Protein AF-A0A7V7T3U3-F1 (afdb_monomer)

Foldseek 3Di:
DDDDDDDDDPPDPPPDPPPQDAAAADFAKKAFPPAPPDFWTKGWDDDPQKIKIKIWHADQQFHTFIWIFMDGQDSQRKDKTFTWGWFPWAFQPDPFTGFTDIDDGPKMWIWGDPHRFWTWIDINNFDTTIMGHDDQLQAPPFLQVVAAPVRDRDFDFPPAAWKWKDDPVVRATFIKGKDWDDDVDRAAAHLPDFWDWDFDDDPFKGKTKTFRDGPDDPVGTIMMMITGNPRPPDPVVVVQVVQWTQNQRAAALFKGKTFGDDPPDPPPDPPGRIMIMTGPQGDPPVPDPRPLEDDADFDWKGFLSDPPHAKIKGWDDHRQKIKIKIWHADPNRHIFIKIWMHGWDQDPVRWTKTKIWIWTWTDWHGSSDPDTDDTDTDDIWIKMWTDPDRFWIFIDTDPDGTTIMGHDDPPPDDPPVPPPPPPD

pLDDT: mean 72.38, std 19.03, range [29.73, 98.19]

Mean predicted aligned error: 12.96 Å

Sequence (424 aa):
MKTLILIISTLGVVIMPTLEAGIIPSDGLWQTHDDPAIGSGINIRTQGDVTMITVFTYREDGSPVWYFATGEIDANGVFAAPLGETKNGGFIFNRLPQSAEVIDPKKTITLSFNATETGTLSINNSEPKPIHTYRFGVEGIETEQLMTANGDFYKFPDITGQWAIGSASDNISLSLDLHIRTGSVVDPPDPNHTLYFNDAFDQNTLSYSFICPTKNASPMPFCKFKARSFDLATDELAAQLSRLYVFIDDIGTNTMTLHLQPEGDDSYSREHPVYQAFRLDAEYQENAEIDRRTFPVEGHWRTRDDPAIGSGVNFHSQGDIVMMTVFTYDENGLPIWYMATGALALDETGRSATDMTMFSTKGGSPIDSLTPVSAEIDQVENIQLKLMWNQVVGLKLNDETYKDLFNYNLGYPNLQTSERQQNS

Nearest PDB structures (foldseek):
  3uu2-assembly1_C  TM=2.223E-01  e=1.946E+00  Salmonella enterica subsp. enterica serovar Typhimurium
  9izl-assembly2_B  TM=2.731E-01  e=4.770E+00  Homo sapiens
  3upg-assembly1_A  TM=1.767E-01  e=4.550E+00  Salmonella enterica subsp. enterica serovar Typhimurium

Radius of gyration: 25.19 Å; Cα contacts (8 Å, |Δi|>4): 979; chains: 1; bounding box: 61×79×97 Å

Structure (mmCIF, N/CA/C/O backbone):
data_AF-A0A7V7T3U3-F1
#
_entry.id   AF-A0A7V7T3U3-F1
#
loop_
_atom_site.group_PDB
_atom_site.id
_atom_site.type_symbol
_atom_site.label_atom_id
_atom_site.label_alt_id
_atom_site.label_comp_id
_atom_site.label_asym_id
_atom_site.label_entity_id
_atom_site.label_seq_id
_atom_site.pdbx_PDB_ins_code
_atom_site.Cartn_x
_atom_site.Cartn_y
_atom_site.Cartn_z
_atom_site.occupancy
_atom_site.B_iso_or_equiv
_atom_site.auth_seq_id
_atom_site.auth_comp_id
_atom_site.auth_asym_id
_atom_site.auth_atom_id
_atom_site.pdbx_PDB_model_num
ATOM 1 N N . MET A 1 1 ? 0.989 -55.714 -64.785 1.00 37.66 1 MET A N 1
ATOM 2 C CA . MET A 1 1 ? 0.369 -55.148 -63.568 1.00 37.66 1 MET A CA 1
ATOM 3 C C . MET A 1 1 ? 1.435 -54.397 -62.788 1.00 37.66 1 MET A C 1
ATOM 5 O O . MET A 1 1 ? 2.322 -55.036 -62.243 1.00 37.66 1 MET A O 1
ATOM 9 N N . LYS A 1 2 ? 1.407 -53.060 -62.801 1.00 31.91 2 LYS A N 1
ATOM 10 C CA . LYS A 1 2 ? 2.182 -52.211 -61.884 1.00 31.91 2 LYS A CA 1
ATOM 11 C C . LYS A 1 2 ? 1.163 -51.513 -60.990 1.00 31.91 2 LYS A C 1
ATOM 13 O O . LYS A 1 2 ? 0.359 -50.735 -61.493 1.00 31.91 2 LYS A O 1
ATOM 18 N N . THR A 1 3 ? 1.148 -51.868 -59.712 1.00 40.41 3 THR A N 1
ATOM 19 C CA . THR A 1 3 ? 0.256 -51.280 -58.710 1.00 40.41 3 THR A CA 1
ATOM 20 C C . THR A 1 3 ? 0.864 -49.962 -58.249 1.00 40.41 3 THR A C 1
ATOM 22 O O . THR A 1 3 ? 1.969 -49.945 -57.713 1.00 40.41 3 THR A O 1
ATOM 25 N N . LEU A 1 4 ? 0.161 -48.862 -58.512 1.00 29.73 4 LEU A N 1
ATOM 26 C CA . LEU A 1 4 ? 0.512 -47.525 -58.051 1.00 29.73 4 LEU A CA 1
ATOM 27 C C . LEU A 1 4 ? -0.095 -47.342 -56.652 1.00 29.73 4 LEU A C 1
ATOM 29 O O . LEU A 1 4 ? -1.315 -47.376 -56.507 1.00 29.73 4 LEU A O 1
ATOM 33 N N . ILE A 1 5 ? 0.746 -47.202 -55.626 1.00 40.28 5 ILE A N 1
ATOM 34 C CA . ILE A 1 5 ? 0.316 -46.871 -54.262 1.00 40.28 5 ILE A CA 1
ATOM 35 C C . ILE A 1 5 ? 0.316 -45.346 -54.150 1.00 40.28 5 ILE A C 1
ATOM 37 O O . ILE A 1 5 ? 1.366 -44.713 -54.231 1.00 40.28 5 ILE A O 1
ATOM 41 N N . LEU A 1 6 ? -0.874 -44.765 -54.006 1.00 29.75 6 LEU A N 1
ATOM 42 C CA . LEU A 1 6 ? -1.075 -43.341 -53.766 1.00 29.75 6 LEU A CA 1
ATOM 43 C C . LEU A 1 6 ? -0.970 -43.091 -52.252 1.00 29.75 6 LEU A C 1
ATOM 45 O O . LEU A 1 6 ? -1.851 -43.501 -51.499 1.00 29.75 6 LEU A O 1
ATOM 49 N N . ILE A 1 7 ? 0.113 -42.456 -51.803 1.00 38.50 7 ILE A N 1
ATOM 50 C CA . ILE A 1 7 ? 0.269 -42.015 -50.410 1.00 38.50 7 ILE A CA 1
ATOM 51 C C . ILE A 1 7 ? -0.350 -40.621 -50.306 1.00 38.50 7 ILE A C 1
ATOM 53 O O . ILE A 1 7 ? 0.215 -39.645 -50.793 1.00 38.50 7 ILE A O 1
ATOM 57 N N . ILE A 1 8 ? -1.534 -40.535 -49.703 1.00 41.78 8 ILE A N 1
ATOM 58 C CA . ILE A 1 8 ? -2.177 -39.265 -49.358 1.00 41.78 8 ILE A CA 1
ATOM 59 C C . ILE A 1 8 ? -1.596 -38.832 -48.009 1.00 41.78 8 ILE A C 1
ATOM 61 O O . ILE A 1 8 ? -1.962 -39.378 -46.971 1.00 41.78 8 ILE A O 1
ATOM 65 N N . SER A 1 9 ? -0.662 -37.879 -48.017 1.00 46.91 9 SER A N 1
ATOM 66 C CA . SER A 1 9 ? -0.194 -37.226 -46.793 1.00 46.91 9 SER A CA 1
ATOM 67 C C . SER A 1 9 ? -1.206 -36.155 -46.382 1.00 46.91 9 SER A C 1
ATOM 69 O O . SER A 1 9 ? -1.238 -35.062 -46.949 1.00 46.91 9 SER A O 1
ATOM 71 N N . THR A 1 10 ? -2.052 -36.460 -45.406 1.00 47.84 10 THR A N 1
ATOM 72 C CA . THR A 1 10 ? -2.859 -35.453 -44.713 1.00 47.84 10 THR A CA 1
ATOM 73 C C . THR A 1 10 ? -1.936 -34.589 -43.855 1.00 47.84 10 THR A C 1
ATOM 75 O O . THR A 1 10 ? -1.471 -35.037 -42.809 1.00 47.84 10 THR A O 1
ATOM 78 N N . LEU A 1 11 ? -1.653 -33.362 -44.305 1.00 50.09 11 LEU A N 1
ATOM 79 C CA . LEU A 1 11 ? -1.089 -32.311 -43.457 1.00 50.09 11 LEU A CA 1
ATOM 80 C C . LEU A 1 11 ? -2.120 -31.996 -42.362 1.00 50.09 11 LEU A C 1
ATOM 82 O O . LEU A 1 11 ? -3.128 -31.340 -42.621 1.00 50.09 11 LEU A O 1
ATOM 86 N N . GLY A 1 12 ? -1.898 -32.504 -41.152 1.00 47.50 12 GLY A N 1
ATOM 87 C CA . GLY A 1 12 ? -2.625 -32.055 -39.971 1.00 47.50 12 GLY A CA 1
ATOM 88 C C . GLY A 1 12 ? -2.110 -30.677 -39.580 1.00 47.50 12 GLY A C 1
ATOM 89 O O . GLY A 1 12 ? -0.978 -30.555 -39.120 1.00 47.50 12 GLY A O 1
ATOM 90 N N . VAL A 1 13 ? -2.919 -29.638 -39.786 1.00 50.03 13 VAL A N 1
ATOM 91 C CA . VAL A 1 13 ? -2.667 -28.321 -39.196 1.00 50.03 13 VAL A CA 1
ATOM 92 C C . VAL A 1 13 ? -2.908 -28.463 -37.695 1.00 50.03 13 VAL A C 1
ATOM 94 O O . VAL A 1 13 ? -4.049 -28.578 -37.252 1.00 50.03 13 VAL A O 1
ATOM 97 N N . VAL A 1 14 ? -1.829 -28.524 -36.918 1.00 47.22 14 VAL A N 1
ATOM 98 C CA . VAL A 1 14 ? -1.895 -28.425 -35.459 1.00 47.22 14 VAL A CA 1
ATOM 99 C C . VAL A 1 14 ? -2.063 -26.947 -35.138 1.00 47.22 14 VAL A C 1
ATOM 101 O O . VAL A 1 14 ? -1.105 -26.181 -35.199 1.00 47.22 14 VAL A O 1
ATOM 104 N N . ILE A 1 15 ? -3.295 -26.536 -34.849 1.00 50.16 15 ILE A N 1
ATOM 105 C CA . ILE A 1 15 ? -3.562 -25.225 -34.260 1.00 50.16 15 ILE A CA 1
ATOM 106 C C . ILE A 1 15 ? -3.122 -25.345 -32.802 1.00 50.16 15 ILE A C 1
ATOM 108 O O . ILE A 1 15 ? -3.812 -25.966 -31.995 1.00 50.16 15 ILE A O 1
ATOM 112 N N . MET A 1 16 ? -1.932 -24.841 -32.479 1.00 50.69 16 MET A N 1
ATOM 113 C CA . MET A 1 16 ? -1.568 -24.656 -31.079 1.00 50.69 16 MET A CA 1
ATOM 114 C C . MET A 1 16 ? -2.443 -23.522 -30.539 1.00 50.69 16 MET A C 1
ATOM 116 O O . MET A 1 16 ? -2.486 -22.467 -31.176 1.00 50.69 16 MET A O 1
ATOM 120 N N . PRO A 1 17 ? -3.176 -23.717 -29.430 1.00 53.25 17 PRO A N 1
ATOM 121 C CA . PRO A 1 17 ? -3.848 -22.603 -28.789 1.00 53.25 17 PRO A CA 1
ATOM 122 C C . PRO A 1 17 ? -2.774 -21.591 -28.390 1.00 53.25 17 PRO A C 1
ATOM 124 O O . PRO A 1 17 ? -1.819 -21.931 -27.692 1.00 53.25 17 PRO A O 1
ATOM 127 N N . THR A 1 18 ? -2.904 -20.363 -28.876 1.00 48.28 18 THR A N 1
ATOM 128 C CA . THR A 1 18 ? -2.163 -19.231 -28.333 1.00 48.28 18 THR A CA 1
ATOM 129 C C . THR A 1 18 ? -2.684 -19.018 -26.919 1.00 48.28 18 THR A C 1
ATOM 131 O O . THR A 1 18 ? -3.837 -18.630 -26.741 1.00 48.28 18 THR A O 1
ATOM 134 N N . LEU A 1 19 ? -1.873 -19.353 -25.914 1.00 48.72 19 LEU A N 1
ATOM 135 C CA . LEU A 1 19 ? -2.109 -18.881 -24.556 1.00 48.72 19 LEU A CA 1
ATOM 136 C C . LEU A 1 19 ? -1.854 -17.372 -24.590 1.00 48.72 19 LEU A C 1
ATOM 138 O O . LEU A 1 19 ? -0.703 -16.948 -24.673 1.00 48.72 19 LEU A O 1
ATOM 142 N N . GLU A 1 20 ? -2.915 -16.572 -24.600 1.00 53.78 20 GLU A N 1
ATOM 143 C CA . GLU A 1 20 ? -2.793 -15.164 -24.236 1.00 53.78 20 GLU A CA 1
ATOM 144 C C . GLU A 1 20 ? -2.460 -15.131 -22.745 1.00 53.78 20 GLU A C 1
ATOM 146 O O . GLU A 1 20 ? -3.207 -15.655 -21.916 1.00 53.78 20 GLU A O 1
ATOM 151 N N . ALA A 1 21 ? -1.283 -14.604 -22.410 1.00 60.19 21 ALA A N 1
ATOM 152 C CA . ALA A 1 21 ? -0.946 -14.323 -21.027 1.00 60.19 21 ALA A CA 1
ATOM 153 C C . ALA A 1 21 ? -1.882 -13.202 -20.556 1.00 60.19 21 ALA A C 1
ATOM 155 O O . ALA A 1 21 ? -1.801 -12.085 -21.064 1.00 60.19 21 ALA A O 1
ATOM 156 N N . GLY A 1 22 ? -2.800 -13.518 -19.640 1.00 69.06 22 GLY A N 1
ATOM 157 C CA . GLY A 1 22 ? -3.669 -12.516 -19.028 1.00 69.06 22 GLY A CA 1
ATOM 158 C C . GLY A 1 22 ? -2.838 -11.471 -18.283 1.00 69.06 22 GLY A C 1
ATOM 159 O O . GLY A 1 22 ? -1.788 -11.791 -17.722 1.00 69.06 22 GLY A O 1
ATOM 160 N N . ILE A 1 23 ? -3.297 -10.220 -18.291 1.00 80.44 23 ILE A N 1
ATOM 161 C CA . ILE A 1 23 ? -2.651 -9.131 -17.552 1.00 80.44 23 ILE A CA 1
ATOM 162 C C . ILE A 1 23 ? -2.783 -9.426 -16.054 1.00 80.44 23 ILE A C 1
ATOM 164 O O . ILE A 1 23 ? -3.894 -9.563 -15.542 1.00 80.44 23 ILE A O 1
ATOM 168 N N . ILE A 1 24 ? -1.650 -9.507 -15.356 1.00 83.38 24 ILE A N 1
ATOM 169 C CA . ILE A 1 24 ? -1.595 -9.656 -13.899 1.00 83.38 24 ILE A CA 1
ATOM 170 C C . ILE A 1 24 ? -1.102 -8.322 -13.325 1.00 83.38 24 ILE A C 1
ATOM 172 O O . ILE A 1 24 ? 0.006 -7.911 -13.672 1.00 83.38 24 ILE A O 1
ATOM 176 N N . PRO A 1 25 ? -1.885 -7.632 -12.479 1.00 86.81 25 PRO A N 1
ATOM 177 C CA . PRO A 1 25 ? -1.448 -6.404 -11.839 1.00 86.81 25 PRO A CA 1
ATOM 178 C C . PRO A 1 25 ? -0.371 -6.695 -10.797 1.00 86.81 25 PRO A C 1
ATOM 180 O O . PRO A 1 25 ? -0.345 -7.769 -10.188 1.00 86.81 25 PRO A O 1
ATOM 183 N N . SER A 1 26 ? 0.492 -5.720 -10.544 1.00 86.19 26 SER A N 1
ATOM 184 C CA . SER A 1 26 ? 1.410 -5.781 -9.416 1.00 86.19 26 SER A CA 1
ATOM 185 C C . SER A 1 26 ? 0.651 -5.729 -8.092 1.00 86.19 26 SER A C 1
ATOM 187 O O . SER A 1 26 ? -0.280 -4.936 -7.899 1.00 86.19 26 SER A O 1
ATOM 189 N N . ASP A 1 27 ? 1.116 -6.538 -7.148 1.00 88.31 27 ASP A N 1
ATOM 190 C CA . ASP A 1 27 ? 0.736 -6.401 -5.751 1.00 88.31 27 ASP A CA 1
ATOM 191 C C . ASP A 1 27 ? 1.222 -5.055 -5.196 1.00 88.31 27 ASP A C 1
ATOM 193 O O . ASP A 1 27 ? 2.205 -4.488 -5.672 1.00 88.31 27 ASP A O 1
ATOM 197 N N . GLY A 1 28 ? 0.542 -4.556 -4.167 1.00 88.19 28 GLY A N 1
ATOM 198 C CA . GLY A 1 28 ? 0.955 -3.356 -3.446 1.00 88.19 28 GLY A CA 1
ATOM 199 C C . GLY A 1 28 ? -0.129 -2.292 -3.376 1.00 88.19 28 GLY A C 1
ATOM 200 O O . GLY A 1 28 ? -1.323 -2.581 -3.506 1.00 88.19 28 GLY A O 1
ATOM 201 N N . LEU A 1 29 ? 0.305 -1.062 -3.115 1.00 89.00 29 LEU A N 1
ATOM 202 C CA . LEU A 1 29 ? -0.562 0.100 -2.979 1.00 89.00 29 LEU A CA 1
ATOM 203 C C . LEU A 1 29 ? -0.784 0.764 -4.344 1.00 89.00 29 LEU A C 1
ATOM 205 O O . LEU A 1 29 ? 0.141 0.891 -5.135 1.00 89.00 29 LEU A O 1
ATOM 209 N N . TRP A 1 30 ? -2.012 1.191 -4.608 1.00 91.56 30 TRP A N 1
ATOM 210 C CA . TRP A 1 30 ? -2.474 1.846 -5.829 1.00 91.56 30 TRP A CA 1
ATOM 211 C C . TRP A 1 30 ? -3.313 3.076 -5.470 1.00 91.56 30 TRP A C 1
ATOM 213 O O . TRP A 1 30 ? -3.979 3.097 -4.429 1.00 91.56 30 TRP A O 1
ATOM 223 N N . GLN A 1 31 ? -3.324 4.073 -6.349 1.00 88.69 31 GLN A N 1
ATOM 224 C CA . GLN A 1 31 ? -4.068 5.327 -6.180 1.00 88.69 31 GLN A CA 1
ATOM 225 C C . GLN A 1 31 ? -4.760 5.754 -7.481 1.00 88.69 31 GLN A C 1
ATOM 227 O O . GLN A 1 31 ? -4.474 5.211 -8.549 1.00 88.69 31 GLN A O 1
ATOM 232 N N . THR A 1 32 ? -5.669 6.728 -7.399 1.00 88.25 32 THR A N 1
ATOM 233 C CA . THR A 1 32 ? -6.248 7.386 -8.581 1.00 88.25 32 THR A CA 1
ATOM 234 C C . THR A 1 32 ? -5.358 8.532 -9.055 1.00 88.25 32 THR A C 1
ATOM 236 O O . THR A 1 32 ? -4.764 9.235 -8.244 1.00 88.25 32 THR A O 1
ATOM 239 N N . HIS A 1 33 ? -5.304 8.773 -10.367 1.00 78.50 33 HIS A N 1
ATOM 240 C CA . HIS A 1 33 ? -4.452 9.826 -10.944 1.00 78.50 33 HIS A CA 1
ATOM 241 C C . HIS A 1 33 ? -4.818 11.250 -10.487 1.00 78.50 33 HIS A C 1
ATOM 243 O O . HIS A 1 33 ? -3.983 12.150 -10.492 1.00 78.50 33 HIS A O 1
ATOM 249 N N . ASP A 1 34 ? -6.079 11.463 -10.122 1.00 76.69 34 ASP A N 1
ATOM 250 C CA . ASP A 1 34 ? -6.634 12.748 -9.709 1.00 76.69 34 ASP A CA 1
ATOM 251 C C . ASP A 1 34 ? -6.756 12.900 -8.185 1.00 76.69 34 ASP A C 1
ATOM 253 O O . ASP A 1 34 ? -7.400 13.853 -7.745 1.00 76.69 34 ASP A O 1
ATOM 257 N N . ASP A 1 35 ? -6.182 11.990 -7.382 1.00 71.31 35 ASP A N 1
ATOM 258 C CA . ASP A 1 35 ? -6.293 12.059 -5.918 1.00 71.31 35 ASP A CA 1
ATOM 259 C C . ASP A 1 35 ? -5.583 13.326 -5.392 1.00 71.31 35 ASP A C 1
ATOM 261 O O . ASP A 1 35 ? -4.369 13.483 -5.579 1.00 71.31 35 ASP A O 1
ATOM 265 N N . PRO A 1 36 ? -6.300 14.286 -4.778 1.00 58.53 36 PRO A N 1
ATOM 266 C CA . PRO A 1 36 ? -5.737 15.560 -4.364 1.00 58.53 36 PRO A CA 1
ATOM 267 C C . PRO A 1 36 ? -4.982 15.389 -3.042 1.00 58.53 36 PRO A C 1
ATOM 269 O O . PRO A 1 36 ? -5.455 15.832 -1.998 1.00 58.53 36 PRO A O 1
ATOM 272 N N . ALA A 1 37 ? -3.791 14.784 -3.099 1.00 61.84 37 ALA A N 1
ATOM 273 C CA . ALA A 1 37 ? -2.989 14.378 -1.940 1.00 61.84 37 ALA A CA 1
ATOM 274 C C . ALA A 1 37 ? -3.736 13.430 -0.974 1.00 61.84 37 ALA A C 1
ATOM 276 O O . ALA A 1 37 ? -4.944 13.260 -1.065 1.00 61.84 37 ALA A O 1
ATOM 277 N N . ILE A 1 38 ? -2.979 12.792 -0.073 1.00 62.78 38 ILE A N 1
ATOM 278 C CA . ILE A 1 38 ? -3.409 11.821 0.954 1.00 62.78 38 ILE A CA 1
ATOM 279 C C . ILE A 1 38 ? -4.937 11.718 1.146 1.00 62.78 38 ILE A C 1
ATOM 281 O O . ILE A 1 38 ? -5.557 12.628 1.703 1.00 62.78 38 ILE A O 1
ATOM 285 N N . GLY A 1 39 ? -5.521 10.555 0.844 1.00 75.88 39 GLY A N 1
ATOM 286 C CA . GLY A 1 39 ? -6.830 10.243 1.413 1.00 75.88 39 GLY A CA 1
ATOM 287 C C . GLY A 1 39 ? -7.510 8.955 0.967 1.00 75.88 39 GLY A C 1
ATOM 288 O O . GLY A 1 39 ? -8.278 8.386 1.733 1.00 75.88 39 GLY A O 1
ATOM 289 N N . SER A 1 40 ? -7.265 8.440 -0.231 1.00 90.00 40 SER A N 1
ATOM 290 C CA . SER A 1 40 ? -7.847 7.156 -0.633 1.00 90.00 40 SER A CA 1
ATOM 291 C C . SER A 1 40 ? -6.813 6.276 -1.314 1.00 90.00 40 SER A C 1
ATOM 293 O O . SER A 1 40 ? -5.748 6.721 -1.721 1.00 90.00 40 SER A O 1
ATOM 295 N N . GLY A 1 41 ? -7.109 4.990 -1.413 1.00 92.56 41 GLY A N 1
ATOM 296 C CA . GLY A 1 41 ? -6.242 4.081 -2.137 1.00 92.56 41 GLY A CA 1
ATOM 297 C C . GLY A 1 41 ? -6.725 2.649 -2.097 1.00 92.56 41 GLY A C 1
ATOM 298 O O . GLY A 1 41 ? -7.715 2.292 -1.448 1.00 92.56 41 GLY A O 1
ATOM 299 N N . ILE A 1 42 ? -6.011 1.822 -2.844 1.00 94.50 42 ILE A N 1
ATOM 300 C CA . ILE A 1 42 ? -6.339 0.424 -3.065 1.00 94.50 42 ILE A CA 1
ATOM 301 C C . ILE A 1 42 ? -5.090 -0.391 -2.768 1.00 94.50 42 ILE A C 1
ATOM 303 O O . ILE A 1 42 ? -4.037 -0.142 -3.335 1.00 94.50 42 ILE A O 1
ATOM 307 N N . ASN A 1 43 ? -5.193 -1.385 -1.898 1.00 93.19 43 ASN A N 1
ATOM 308 C CA . ASN A 1 43 ? -4.175 -2.419 -1.794 1.00 93.19 43 ASN A CA 1
ATOM 309 C C . ASN A 1 43 ? -4.625 -3.641 -2.586 1.00 93.19 43 ASN A C 1
ATOM 311 O O . ASN A 1 43 ? -5.727 -4.143 -2.353 1.00 93.19 43 ASN A O 1
ATOM 315 N N . ILE A 1 44 ? -3.766 -4.117 -3.481 1.00 93.06 44 ILE A N 1
ATOM 316 C CA . ILE A 1 44 ? -3.991 -5.303 -4.307 1.00 93.06 44 ILE A CA 1
ATOM 317 C C . ILE A 1 44 ? -3.021 -6.392 -3.863 1.00 93.06 44 ILE A C 1
ATOM 319 O O . ILE A 1 44 ? -1.836 -6.138 -3.634 1.00 93.06 44 ILE A O 1
ATOM 323 N N . ARG A 1 45 ? -3.535 -7.612 -3.721 1.00 89.44 45 ARG A N 1
ATOM 324 C CA . ARG A 1 45 ? -2.721 -8.797 -3.478 1.00 89.44 45 ARG A CA 1
ATOM 325 C C . ARG A 1 45 ? -3.244 -9.981 -4.265 1.00 89.44 45 ARG A C 1
ATOM 327 O O . ARG A 1 45 ? -4.398 -10.356 -4.082 1.00 89.44 45 ARG A O 1
ATOM 334 N N . THR A 1 46 ? -2.381 -10.632 -5.026 1.00 86.94 46 THR A N 1
ATOM 335 C CA . THR A 1 46 ? -2.703 -11.830 -5.796 1.00 86.94 46 THR A CA 1
ATOM 336 C C . THR A 1 46 ? -1.902 -13.024 -5.280 1.00 86.94 46 THR A C 1
ATOM 338 O O . THR A 1 46 ? -0.705 -12.943 -5.003 1.00 86.94 46 THR A O 1
ATOM 341 N N . GLN A 1 47 ? -2.572 -14.162 -5.100 1.00 84.06 47 GLN A N 1
ATOM 342 C CA . GLN A 1 47 ? -1.936 -15.431 -4.762 1.00 84.06 47 GLN A CA 1
ATOM 343 C C . GLN A 1 47 ? -2.603 -16.575 -5.521 1.00 84.06 47 GLN A C 1
ATOM 345 O O . GLN A 1 47 ? -3.748 -16.940 -5.251 1.00 84.06 47 GLN A O 1
ATOM 350 N N . GLY A 1 48 ? -1.852 -17.174 -6.448 1.00 85.62 48 GLY A N 1
ATOM 351 C CA . GLY A 1 48 ? -2.451 -18.058 -7.445 1.00 85.62 48 GLY A CA 1
ATOM 352 C C . GLY A 1 48 ? -3.457 -17.265 -8.277 1.00 85.62 48 GLY A C 1
ATOM 353 O O . GLY A 1 48 ? -3.152 -16.149 -8.685 1.00 85.62 48 GLY A O 1
ATOM 354 N N . ASP A 1 49 ? -4.657 -17.811 -8.447 1.00 87.25 49 ASP A N 1
ATOM 355 C CA . ASP A 1 49 ? -5.728 -17.171 -9.221 1.00 87.25 49 ASP A CA 1
ATOM 356 C C . ASP A 1 49 ? -6.602 -16.226 -8.370 1.00 87.25 49 ASP A C 1
ATOM 358 O O . ASP A 1 49 ? -7.500 -15.568 -8.887 1.00 87.25 49 ASP A O 1
ATOM 362 N N . VAL A 1 50 ? -6.351 -16.144 -7.056 1.00 90.88 50 VAL A N 1
ATOM 363 C CA . VAL A 1 50 ? -7.159 -15.345 -6.126 1.00 90.88 50 VAL A CA 1
ATOM 364 C C . VAL A 1 50 ? -6.513 -13.988 -5.886 1.00 90.88 50 VAL A C 1
ATOM 366 O O . VAL A 1 50 ? -5.397 -13.900 -5.372 1.00 90.88 50 VAL A O 1
ATOM 369 N N . THR A 1 51 ? -7.271 -12.931 -6.149 1.00 91.81 51 THR A N 1
ATOM 370 C CA . THR A 1 51 ? -6.924 -11.547 -5.834 1.00 91.81 51 THR A CA 1
ATOM 371 C C . THR A 1 51 ? -7.783 -11.037 -4.678 1.00 91.81 51 THR A C 1
ATOM 373 O O . THR A 1 51 ? -9.013 -11.130 -4.693 1.00 91.81 51 THR A O 1
ATOM 376 N N . MET A 1 52 ? -7.129 -10.480 -3.661 1.00 92.44 52 MET A N 1
ATOM 377 C CA . MET A 1 52 ? -7.735 -9.719 -2.575 1.00 92.44 52 MET A CA 1
ATOM 378 C C . MET A 1 52 ? -7.484 -8.232 -2.800 1.00 92.44 52 MET A C 1
ATOM 380 O O . MET A 1 52 ? -6.369 -7.814 -3.112 1.00 92.44 52 MET A O 1
ATOM 384 N N . ILE A 1 53 ? -8.523 -7.436 -2.590 1.00 94.06 53 ILE A N 1
ATOM 385 C CA . ILE A 1 53 ? -8.483 -5.986 -2.698 1.00 94.06 53 ILE A CA 1
ATOM 386 C C . ILE A 1 53 ? -8.966 -5.386 -1.389 1.00 94.06 53 ILE A C 1
ATOM 388 O O . ILE A 1 53 ? -10.025 -5.772 -0.893 1.00 94.06 53 ILE A O 1
ATOM 392 N N . THR A 1 54 ? -8.230 -4.410 -0.869 1.00 94.00 54 THR A N 1
ATOM 393 C CA . THR A 1 54 ? -8.698 -3.537 0.211 1.00 94.00 54 THR A CA 1
ATOM 394 C C . THR A 1 54 ? -8.744 -2.107 -0.301 1.00 94.00 54 THR A C 1
ATOM 396 O O . THR A 1 54 ? -7.718 -1.574 -0.708 1.00 94.00 54 THR A O 1
ATOM 399 N N . VAL A 1 55 ? -9.911 -1.473 -0.260 1.00 95.00 55 VAL A N 1
ATOM 400 C CA . VAL A 1 55 ? -10.087 -0.066 -0.646 1.00 95.00 55 VAL A CA 1
ATOM 401 C C . VAL A 1 55 ? -10.240 0.750 0.625 1.00 95.00 55 VAL A C 1
ATOM 403 O O . VAL A 1 55 ? -11.180 0.504 1.373 1.00 95.00 55 VAL A O 1
ATOM 406 N N . PHE A 1 56 ? -9.367 1.713 0.883 1.00 93.88 56 PHE A N 1
ATOM 407 C CA . PHE A 1 56 ? -9.569 2.699 1.946 1.00 93.88 56 PHE A CA 1
ATOM 408 C C . PHE A 1 56 ? -9.980 4.022 1.320 1.00 93.88 56 PHE A C 1
ATOM 410 O O . PHE A 1 56 ? -9.406 4.457 0.325 1.00 93.88 56 PHE A O 1
ATOM 417 N N . THR A 1 57 ? -11.047 4.611 1.849 1.00 94.62 57 THR A N 1
ATOM 418 C CA . THR A 1 57 ? -11.670 5.794 1.263 1.00 94.62 57 THR A CA 1
ATOM 419 C C . THR A 1 57 ? -12.575 6.493 2.279 1.00 94.62 57 THR A C 1
ATOM 421 O O . THR A 1 57 ? -12.493 6.231 3.484 1.00 94.62 57 THR A O 1
ATOM 424 N N . TYR A 1 58 ? -13.454 7.370 1.801 1.00 94.56 58 TYR A N 1
ATOM 425 C CA . TYR A 1 58 ? -14.448 8.079 2.591 1.00 94.56 58 TYR A CA 1
ATOM 426 C C . TYR A 1 58 ? -15.860 7.785 2.096 1.00 94.56 58 TYR A C 1
ATOM 428 O O . TYR A 1 58 ? -16.097 7.439 0.936 1.00 94.56 58 TYR A O 1
ATOM 436 N N . ARG A 1 59 ? -16.823 7.923 3.002 1.00 93.75 59 ARG A N 1
ATOM 437 C CA . ARG A 1 59 ? -18.240 8.008 2.650 1.00 93.75 59 ARG A CA 1
ATOM 438 C C . ARG A 1 59 ? -18.561 9.412 2.131 1.00 93.75 59 ARG A C 1
ATOM 440 O O . ARG A 1 59 ? -17.769 10.337 2.263 1.00 93.75 59 ARG A O 1
ATOM 447 N N . GLU A 1 60 ? -19.769 9.578 1.603 1.00 92.50 60 GLU A N 1
ATOM 448 C CA . GLU A 1 60 ? -20.288 10.872 1.125 1.00 92.50 60 GLU A CA 1
ATOM 449 C C . GLU A 1 60 ? -20.295 11.973 2.199 1.00 92.50 60 GLU A C 1
ATOM 451 O O . GLU A 1 60 ? -20.267 13.157 1.881 1.00 92.50 60 GLU A O 1
ATOM 456 N N . ASP A 1 61 ? -20.350 11.598 3.480 1.00 94.38 61 ASP A N 1
ATOM 457 C CA . ASP A 1 61 ? -20.275 12.533 4.608 1.00 94.38 61 ASP A CA 1
ATOM 458 C C . ASP A 1 61 ? -18.833 12.847 5.050 1.00 94.38 61 ASP A C 1
ATOM 460 O O . ASP A 1 61 ? -18.634 13.554 6.038 1.00 94.38 61 ASP A O 1
ATOM 464 N N . GLY A 1 62 ? -17.830 12.318 4.344 1.00 93.00 62 GLY A N 1
ATOM 465 C CA . GLY A 1 62 ? -16.412 12.471 4.657 1.00 93.00 62 GLY A CA 1
ATOM 466 C C . GLY A 1 62 ? -15.905 11.559 5.777 1.00 93.00 62 GLY A C 1
ATOM 467 O O . GLY A 1 62 ? -14.732 11.649 6.149 1.00 93.00 62 GLY A O 1
ATOM 468 N N . SER A 1 63 ? -16.741 10.677 6.339 1.00 93.44 63 SER A N 1
ATOM 469 C CA . SER A 1 63 ? -16.278 9.702 7.334 1.00 93.44 63 SER A CA 1
ATOM 470 C C . SER A 1 63 ? -15.382 8.639 6.687 1.00 93.44 63 SER A C 1
ATOM 472 O O . SER A 1 63 ? -15.710 8.149 5.601 1.00 93.44 63 SER A O 1
ATOM 474 N N . PRO A 1 64 ? -14.267 8.245 7.329 1.00 94.19 64 PRO A N 1
ATOM 475 C CA . PRO A 1 64 ? -13.408 7.197 6.801 1.00 94.19 64 PRO A CA 1
ATOM 476 C C . PRO A 1 64 ? -14.139 5.850 6.778 1.00 94.19 64 PRO A C 1
ATOM 478 O O . PRO A 1 64 ? -15.015 5.549 7.598 1.00 94.19 64 PRO A O 1
ATOM 481 N N . VAL A 1 65 ? -13.783 5.031 5.799 1.00 94.06 65 VAL A N 1
ATOM 482 C CA . VAL A 1 65 ? -14.252 3.657 5.646 1.00 94.06 65 VAL A CA 1
ATOM 483 C C . VAL A 1 65 ? -13.190 2.860 4.907 1.00 94.06 65 VAL A C 1
ATOM 485 O O . VAL A 1 65 ? -12.389 3.402 4.145 1.00 94.06 65 VAL A O 1
ATOM 488 N N . TRP A 1 66 ? -13.187 1.553 5.106 1.00 94.31 66 TRP A N 1
ATOM 489 C CA . TRP A 1 66 ? -12.470 0.653 4.226 1.00 94.31 66 TRP A CA 1
ATOM 490 C C . TRP A 1 66 ? -13.382 -0.497 3.810 1.00 94.31 66 TRP A C 1
ATOM 492 O O . TRP A 1 66 ? -14.285 -0.905 4.542 1.00 94.31 66 TRP A O 1
ATOM 502 N N . TYR A 1 67 ? -13.157 -0.983 2.599 1.00 94.06 67 TYR A N 1
ATOM 503 C CA . TYR A 1 67 ? -13.877 -2.075 1.971 1.00 94.06 67 TYR A CA 1
ATOM 504 C C . TYR A 1 67 ? -12.903 -3.188 1.623 1.00 94.06 67 TYR A C 1
ATOM 506 O O . TYR A 1 67 ? -11.713 -2.941 1.427 1.00 94.06 67 TYR A O 1
ATOM 514 N N . PHE A 1 68 ? -13.416 -4.402 1.483 1.00 93.12 68 PHE A N 1
ATOM 515 C CA . PHE A 1 68 ? -12.640 -5.530 0.990 1.00 93.12 68 PHE A CA 1
ATOM 516 C C . PHE A 1 68 ? -13.396 -6.270 -0.110 1.00 93.12 68 PHE A C 1
ATOM 518 O O . PHE A 1 68 ? -14.625 -6.336 -0.109 1.00 93.12 68 PHE A O 1
ATOM 525 N N . ALA A 1 69 ? -12.657 -6.846 -1.045 1.00 94.25 69 ALA A N 1
ATOM 526 C CA . ALA A 1 69 ? -13.186 -7.721 -2.075 1.00 94.25 69 ALA A CA 1
ATOM 527 C C . ALA A 1 69 ? -12.208 -8.865 -2.333 1.00 94.25 69 ALA A C 1
ATOM 529 O O . ALA A 1 69 ? -10.997 -8.716 -2.193 1.00 94.25 69 ALA A O 1
ATOM 530 N N . THR A 1 70 ? -12.746 -10.012 -2.722 1.00 93.88 70 THR A N 1
ATOM 531 C CA . THR A 1 70 ? -11.967 -11.177 -3.143 1.00 93.88 70 THR A CA 1
ATOM 532 C C . THR A 1 70 ? -12.583 -11.736 -4.410 1.00 93.88 70 THR A C 1
ATOM 534 O O . THR A 1 70 ? -13.806 -11.877 -4.477 1.00 93.88 70 THR A O 1
ATOM 537 N N . GLY A 1 71 ? -11.756 -12.075 -5.384 1.00 94.69 71 GLY A N 1
ATOM 538 C CA . GLY A 1 71 ? -12.198 -12.592 -6.671 1.00 94.69 71 GLY A CA 1
ATOM 539 C C . GLY A 1 71 ? -11.017 -13.062 -7.503 1.00 94.69 71 GLY A C 1
ATOM 540 O O . GLY A 1 71 ? -9.913 -13.197 -6.986 1.00 94.69 71 GLY A O 1
ATOM 541 N N . GLU A 1 72 ? -11.262 -13.289 -8.782 1.00 94.94 72 GLU A N 1
ATOM 542 C CA . GLU A 1 72 ? -10.236 -13.641 -9.762 1.00 94.94 72 GLU A CA 1
ATOM 543 C C . GLU A 1 72 ? -10.154 -12.518 -10.799 1.00 94.94 72 GLU A C 1
ATOM 545 O O . GLU A 1 72 ? -11.142 -11.814 -11.042 1.00 94.94 72 GLU A O 1
ATOM 550 N N . ILE A 1 73 ? -8.976 -12.340 -11.391 1.00 93.62 73 ILE A N 1
ATOM 551 C CA . ILE A 1 73 ? -8.791 -11.466 -12.551 1.00 93.62 73 ILE A CA 1
ATOM 552 C C . ILE A 1 73 ? -9.015 -12.322 -13.788 1.00 93.62 73 ILE A C 1
ATOM 554 O O . ILE A 1 73 ? -8.385 -13.369 -13.946 1.00 93.62 73 ILE A O 1
ATOM 558 N N . ASP A 1 74 ? -9.945 -11.910 -14.644 1.00 93.50 74 ASP A N 1
ATOM 559 C CA . ASP A 1 74 ? -10.257 -12.667 -15.848 1.00 93.50 74 ASP A CA 1
ATOM 560 C C . ASP A 1 74 ? -9.151 -12.551 -16.914 1.00 93.50 74 ASP A C 1
ATOM 562 O O . ASP A 1 74 ? -8.191 -11.786 -16.796 1.00 93.50 74 ASP A O 1
ATOM 566 N N . ALA A 1 75 ? -9.293 -13.310 -18.002 1.00 87.44 75 ALA A N 1
ATOM 567 C CA . ALA A 1 75 ? -8.320 -13.313 -19.094 1.00 87.44 75 ALA A CA 1
ATOM 568 C C . ALA A 1 75 ? -8.145 -11.944 -19.785 1.00 87.44 75 ALA A C 1
ATOM 570 O O . ALA A 1 75 ? -7.145 -11.739 -20.467 1.00 87.44 75 ALA A O 1
ATOM 571 N N 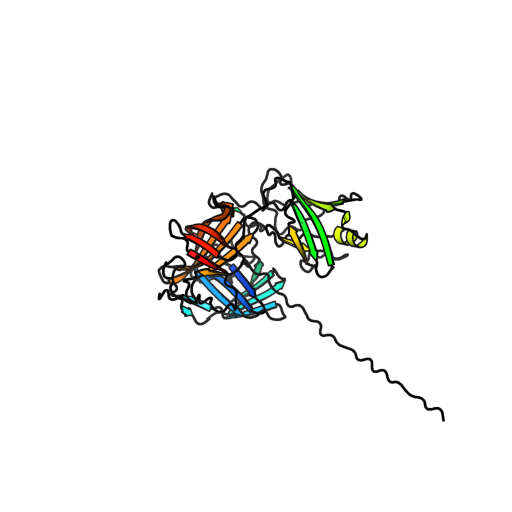. ASN A 1 76 ? -9.089 -11.014 -19.607 1.00 88.50 76 ASN A N 1
ATOM 572 C CA . ASN A 1 76 ? -9.035 -9.662 -20.161 1.00 88.50 76 ASN A CA 1
ATOM 573 C C . ASN A 1 76 ? -8.440 -8.648 -19.168 1.00 88.50 76 ASN A C 1
ATOM 575 O O . ASN A 1 76 ? -8.506 -7.447 -19.428 1.00 88.50 76 ASN A O 1
ATOM 579 N N . GLY A 1 77 ? -7.908 -9.095 -18.024 1.00 90.38 77 GLY A N 1
ATOM 580 C CA . GLY A 1 77 ? -7.395 -8.202 -16.987 1.00 90.38 77 GLY A CA 1
ATOM 581 C C . GLY A 1 77 ? -8.503 -7.510 -16.189 1.00 90.38 77 GLY A C 1
ATOM 582 O O . GLY A 1 77 ? -8.283 -6.421 -15.660 1.00 90.38 77 GLY A O 1
ATOM 583 N N . VAL A 1 78 ? -9.709 -8.083 -16.113 1.00 96.19 78 VAL A N 1
ATOM 584 C CA . VAL A 1 78 ? -10.833 -7.489 -15.378 1.00 96.19 78 VAL A CA 1
ATOM 585 C C . VAL A 1 78 ? -11.052 -8.210 -14.052 1.00 96.19 78 VAL A C 1
ATOM 587 O O . VAL A 1 78 ? -11.309 -9.411 -14.009 1.00 96.19 78 VAL A O 1
ATOM 590 N N . PHE A 1 79 ? -11.017 -7.449 -12.960 1.00 97.44 79 PHE A N 1
ATOM 591 C CA . PHE A 1 79 ? -11.474 -7.879 -11.642 1.00 97.44 79 PHE A CA 1
ATOM 592 C C . PHE A 1 79 ? -12.860 -7.297 -11.375 1.00 97.44 79 PHE A C 1
ATOM 594 O O . PHE A 1 79 ? -13.038 -6.079 -11.421 1.00 97.44 79 PHE A O 1
ATOM 601 N N . ALA A 1 80 ? -13.837 -8.132 -11.028 1.00 97.31 80 ALA A N 1
ATOM 602 C CA . ALA A 1 80 ? -15.154 -7.670 -10.601 1.00 97.31 80 ALA A CA 1
ATOM 603 C C . ALA A 1 80 ? -15.643 -8.465 -9.390 1.00 97.31 80 ALA A C 1
ATOM 605 O O . ALA A 1 80 ? -15.749 -9.690 -9.442 1.00 97.31 80 ALA A O 1
ATOM 606 N N . ALA A 1 81 ? -15.969 -7.770 -8.301 1.00 96.88 81 ALA A N 1
ATOM 607 C CA . ALA A 1 81 ? -16.419 -8.417 -7.073 1.00 96.88 81 ALA A CA 1
ATOM 608 C C . ALA A 1 81 ? -17.324 -7.505 -6.225 1.00 96.88 81 ALA A C 1
ATOM 610 O O . ALA A 1 81 ? -17.245 -6.274 -6.319 1.00 96.88 81 ALA A O 1
ATOM 611 N N . PRO A 1 82 ? -18.185 -8.079 -5.366 1.00 95.88 82 PRO A N 1
ATOM 612 C CA . PRO A 1 82 ? -18.871 -7.318 -4.330 1.00 95.88 82 PRO A CA 1
ATOM 613 C C . PRO A 1 82 ? -17.865 -6.705 -3.343 1.00 95.88 82 PRO A C 1
ATOM 615 O O . PRO A 1 82 ? -16.949 -7.387 -2.886 1.00 95.88 82 PRO A O 1
ATOM 618 N N . LEU A 1 83 ? -18.062 -5.436 -2.982 1.00 93.94 83 LEU A N 1
ATOM 619 C CA . LEU A 1 83 ? -17.310 -4.759 -1.925 1.00 93.94 83 LEU A CA 1
ATOM 620 C C . LEU A 1 83 ? -17.990 -5.005 -0.577 1.00 93.94 83 LEU A C 1
ATOM 622 O O . LEU A 1 83 ? -19.068 -4.466 -0.301 1.00 93.94 83 LEU A O 1
ATOM 626 N N . GLY A 1 84 ? -17.351 -5.819 0.256 1.00 92.19 84 GLY A N 1
ATOM 627 C CA . GLY A 1 84 ? -17.719 -6.011 1.651 1.00 92.19 84 GLY A CA 1
ATOM 628 C C . GLY A 1 84 ? -17.327 -4.804 2.500 1.00 92.19 84 GLY A C 1
ATOM 629 O O . GLY A 1 84 ? -16.260 -4.221 2.318 1.00 92.19 84 GLY A O 1
ATOM 630 N N . GLU A 1 85 ? -18.192 -4.448 3.446 1.00 91.75 85 GLU A N 1
ATOM 631 C CA . GLU A 1 85 ? -17.936 -3.458 4.497 1.00 91.75 85 GLU A CA 1
ATOM 632 C C . GLU A 1 85 ? -18.035 -4.159 5.854 1.00 91.75 85 GLU A C 1
ATOM 634 O O . GLU A 1 85 ? -18.768 -5.141 5.998 1.00 91.75 85 GLU A O 1
ATOM 639 N N . THR A 1 86 ? -17.318 -3.666 6.857 1.00 91.56 86 THR A N 1
ATOM 640 C CA . THR A 1 86 ? -17.375 -4.188 8.223 1.00 91.56 86 THR A CA 1
ATOM 641 C C . THR A 1 86 ? -17.773 -3.112 9.232 1.00 91.56 86 THR A C 1
ATOM 643 O O . THR A 1 86 ? -17.577 -1.916 9.017 1.00 91.56 86 THR A O 1
ATOM 646 N N . LYS A 1 87 ? -18.340 -3.539 10.364 1.00 92.94 87 LYS A N 1
ATOM 647 C CA . LYS A 1 87 ? -18.660 -2.683 11.522 1.00 92.94 87 LYS A CA 1
ATOM 648 C C . LYS A 1 87 ? -18.499 -3.444 12.835 1.00 92.94 87 LYS A C 1
ATOM 650 O O . LYS A 1 87 ? -18.384 -4.666 12.828 1.00 92.94 87 LYS A O 1
ATOM 655 N N . ASN A 1 88 ? -18.584 -2.738 13.958 1.00 93.44 88 ASN A N 1
ATOM 656 C CA . ASN A 1 88 ? -18.553 -3.299 15.312 1.00 93.44 88 ASN A CA 1
ATOM 657 C C . ASN A 1 88 ? -17.278 -4.112 15.613 1.00 93.44 88 ASN A C 1
ATOM 659 O O . ASN A 1 88 ? -17.317 -5.035 16.427 1.00 93.44 88 ASN A O 1
ATOM 663 N N . GLY A 1 89 ? -16.163 -3.809 14.942 1.00 91.75 89 GLY A N 1
ATOM 664 C CA . GLY A 1 89 ? -14.871 -4.430 15.223 1.00 91.75 89 GLY A CA 1
ATOM 665 C C . GLY A 1 89 ? -14.118 -3.721 16.349 1.00 91.75 89 GLY A C 1
ATOM 666 O O . GLY A 1 89 ? -14.495 -2.632 16.778 1.00 91.75 89 GLY A O 1
ATOM 667 N N . GLY A 1 90 ? -13.060 -4.357 16.852 1.00 90.31 90 GLY A N 1
ATOM 668 C CA . GLY A 1 90 ? -12.206 -3.790 17.897 1.00 90.31 90 GLY A CA 1
ATOM 669 C C . GLY A 1 90 ? -10.934 -3.141 17.353 1.00 90.31 90 GLY A C 1
ATOM 670 O O . GLY A 1 90 ? -10.360 -3.606 16.368 1.00 90.31 90 GLY A O 1
ATOM 671 N N . PHE A 1 91 ? -10.452 -2.112 18.052 1.00 90.94 91 PHE A N 1
ATOM 672 C CA . PHE A 1 91 ? -9.177 -1.467 17.746 1.00 90.94 91 PHE A CA 1
ATOM 673 C C . PHE A 1 91 ? -8.013 -2.473 17.761 1.00 90.94 91 PHE A C 1
ATOM 675 O O . PHE A 1 91 ? -7.887 -3.271 18.692 1.00 90.94 91 PHE A O 1
ATOM 682 N N . ILE A 1 92 ? -7.147 -2.439 16.743 1.00 88.75 92 ILE A N 1
ATOM 683 C CA . ILE A 1 92 ? -6.087 -3.437 16.527 1.00 88.75 92 ILE A CA 1
ATOM 684 C C . ILE A 1 92 ? -5.091 -3.542 17.690 1.00 88.75 92 ILE A C 1
ATOM 686 O O . ILE A 1 92 ? -4.578 -4.630 17.942 1.00 88.75 92 ILE A O 1
ATOM 690 N N . PHE A 1 93 ? -4.850 -2.461 18.438 1.00 87.75 93 PHE A N 1
ATOM 691 C CA . PHE A 1 93 ? -3.954 -2.471 19.603 1.00 87.75 93 PHE A CA 1
ATOM 692 C C . PHE A 1 93 ? -4.637 -2.900 20.903 1.00 87.75 93 PHE A C 1
ATOM 694 O O . PHE A 1 93 ? -3.962 -3.100 21.911 1.00 87.75 93 PHE A O 1
ATOM 701 N N . ASN A 1 94 ? -5.954 -3.134 20.900 1.00 87.69 94 ASN A N 1
ATOM 702 C CA . ASN A 1 94 ? -6.615 -3.685 22.075 1.00 87.69 94 ASN A CA 1
ATOM 703 C C . ASN A 1 94 ? -6.019 -5.053 22.420 1.00 87.69 94 ASN A C 1
ATOM 705 O O . ASN A 1 94 ? -5.785 -5.897 21.552 1.00 87.69 94 ASN A O 1
ATOM 709 N N . ARG A 1 95 ? -5.835 -5.295 23.722 1.00 82.38 95 ARG A N 1
ATOM 710 C CA . ARG A 1 95 ? -5.342 -6.574 24.257 1.00 82.38 95 ARG A CA 1
ATOM 711 C C . ARG A 1 95 ? -6.267 -7.757 23.945 1.00 82.38 95 ARG A C 1
ATOM 713 O O . ARG A 1 95 ? -5.825 -8.899 23.970 1.00 82.38 95 ARG A O 1
ATOM 720 N N . LEU A 1 96 ? -7.553 -7.479 23.740 1.00 81.19 96 LEU A N 1
ATOM 721 C CA . LEU A 1 96 ? -8.582 -8.445 23.367 1.00 81.19 96 LEU A CA 1
ATOM 722 C C . LEU A 1 96 ? -9.364 -7.859 22.182 1.00 81.19 96 LEU A C 1
ATOM 724 O O . LEU A 1 96 ? -10.338 -7.136 22.405 1.00 81.19 96 LEU A O 1
ATOM 728 N N . PRO A 1 97 ? -8.909 -8.077 20.939 1.00 77.44 97 PRO A N 1
ATOM 729 C CA . PRO A 1 97 ? -9.581 -7.550 19.760 1.00 77.44 97 PRO A CA 1
ATOM 730 C C . PRO A 1 97 ? -10.937 -8.239 19.553 1.00 77.44 97 PRO A C 1
ATOM 732 O O . PRO A 1 97 ? -11.127 -9.417 19.860 1.00 77.44 97 PRO A O 1
ATOM 735 N N . GLN A 1 98 ? -11.900 -7.475 19.042 1.00 85.56 98 GLN A N 1
ATOM 736 C CA . GLN A 1 98 ? -13.271 -7.916 18.797 1.00 85.56 98 GLN A CA 1
ATOM 737 C C . GLN A 1 98 ? -13.492 -8.152 17.302 1.00 85.56 98 GLN A C 1
ATOM 739 O O . GLN A 1 98 ? -13.056 -7.347 16.479 1.00 85.56 98 GLN A O 1
ATOM 744 N N . SER A 1 99 ? -14.192 -9.244 16.963 1.00 87.44 99 SER A N 1
ATOM 745 C CA . SER A 1 99 ? -14.562 -9.548 15.579 1.00 87.44 99 SER A CA 1
ATOM 746 C C . SER A 1 99 ? -15.477 -8.472 15.038 1.00 87.44 99 SER A C 1
ATOM 748 O O . SER A 1 99 ? -16.436 -8.090 15.707 1.00 87.44 99 SER A O 1
ATOM 750 N N . ALA A 1 100 ? -15.229 -8.056 13.808 1.00 90.94 100 ALA A N 1
ATOM 751 C CA . ALA A 1 100 ? -16.178 -7.227 13.102 1.00 90.94 100 ALA A CA 1
ATOM 752 C C . ALA A 1 100 ? -17.304 -8.060 12.483 1.00 90.94 100 ALA A C 1
ATOM 754 O O . ALA A 1 100 ? -17.155 -9.244 12.170 1.00 90.94 100 ALA A O 1
ATOM 755 N N . GLU A 1 101 ? -18.437 -7.405 12.279 1.00 91.62 101 GLU A N 1
ATOM 756 C CA . GLU A 1 101 ? -19.575 -7.913 11.532 1.00 91.62 101 GLU A CA 1
ATOM 757 C C . GLU A 1 101 ? -19.450 -7.484 10.072 1.00 91.62 101 GLU A C 1
ATOM 759 O O . GLU A 1 101 ? -19.281 -6.296 9.789 1.00 91.62 101 GLU A O 1
ATOM 764 N N . VAL A 1 102 ? -19.579 -8.434 9.145 1.00 89.19 102 VAL A N 1
ATOM 765 C CA . VAL A 1 102 ? -19.685 -8.124 7.715 1.00 89.19 102 VAL A CA 1
ATOM 766 C C . VAL A 1 102 ? -21.080 -7.579 7.430 1.00 89.19 102 VAL A C 1
ATOM 768 O O . VAL A 1 102 ? -22.089 -8.178 7.807 1.00 89.19 102 VAL A O 1
ATOM 771 N N . ILE A 1 103 ? -21.133 -6.438 6.758 1.00 89.88 103 ILE A N 1
ATOM 772 C CA . ILE A 1 103 ? -22.352 -5.860 6.208 1.00 89.88 103 ILE A CA 1
ATOM 773 C C . ILE A 1 103 ? -22.527 -6.422 4.799 1.00 89.88 103 ILE A C 1
ATOM 775 O O . ILE A 1 103 ? -21.577 -6.411 4.013 1.00 89.88 103 ILE A O 1
ATOM 779 N N . ASP A 1 104 ? -23.738 -6.886 4.477 1.00 84.00 104 ASP A N 1
ATOM 780 C CA . ASP A 1 104 ? -24.065 -7.368 3.133 1.00 84.00 104 ASP A CA 1
ATOM 781 C C . ASP A 1 104 ? -23.601 -6.354 2.068 1.00 84.00 104 ASP A C 1
ATOM 783 O O . ASP A 1 104 ? -23.973 -5.174 2.159 1.00 84.00 104 ASP A O 1
ATOM 787 N N . PRO A 1 105 ? -22.803 -6.786 1.069 1.00 79.81 105 PRO A N 1
ATOM 788 C CA . PRO A 1 105 ? -22.246 -5.893 0.064 1.00 79.81 105 PRO A CA 1
ATOM 789 C C . PRO A 1 105 ? -23.341 -5.105 -0.653 1.00 79.81 105 PRO A C 1
ATOM 791 O O . PRO A 1 105 ? -24.200 -5.668 -1.333 1.00 79.81 105 PRO A O 1
ATOM 794 N N . LYS A 1 106 ? -23.297 -3.778 -0.523 1.00 84.38 106 LYS A N 1
ATOM 795 C CA . LYS A 1 106 ? -24.174 -2.860 -1.272 1.00 84.38 106 LYS A CA 1
ATOM 796 C C . LYS A 1 106 ? -23.504 -2.278 -2.506 1.00 84.38 106 LYS A C 1
ATOM 798 O O . LYS A 1 106 ? -24.155 -1.557 -3.260 1.00 84.38 106 LYS A O 1
ATOM 803 N N . LYS A 1 107 ? -22.205 -2.532 -2.664 1.00 92.25 107 LYS A N 1
ATOM 804 C CA . LYS A 1 107 ? -21.394 -1.979 -3.736 1.00 92.25 107 LYS A CA 1
ATOM 805 C C . LYS A 1 107 ? -20.676 -3.083 -4.503 1.00 92.25 107 LYS A C 1
ATOM 807 O O . LYS A 1 107 ? -20.385 -4.138 -3.942 1.00 92.25 107 LYS A O 1
ATOM 812 N N . THR A 1 108 ? -20.364 -2.826 -5.763 1.00 96.06 108 THR A N 1
ATOM 813 C CA . THR A 1 108 ? -19.475 -3.662 -6.581 1.00 96.06 108 THR A CA 1
ATOM 814 C C . THR A 1 108 ? -18.288 -2.835 -7.037 1.00 96.06 108 THR A C 1
ATOM 816 O O . THR A 1 108 ? -18.472 -1.688 -7.440 1.00 96.06 108 THR A O 1
ATOM 819 N N . ILE A 1 109 ? -17.094 -3.416 -6.990 1.00 97.62 109 ILE A N 1
ATOM 820 C CA . ILE A 1 109 ? -15.894 -2.840 -7.596 1.00 97.62 109 ILE A CA 1
ATOM 821 C C . ILE A 1 109 ? -15.631 -3.517 -8.933 1.00 97.62 109 ILE A C 1
ATOM 823 O O . ILE A 1 109 ? -15.798 -4.733 -9.065 1.00 97.62 109 ILE A O 1
ATOM 827 N N . THR A 1 110 ? -15.194 -2.727 -9.902 1.00 98.19 110 THR A N 1
ATOM 828 C CA . THR A 1 110 ? -14.620 -3.203 -11.153 1.00 98.19 110 THR A CA 1
ATOM 829 C C . THR A 1 110 ? -13.264 -2.543 -11.336 1.00 98.19 110 THR A C 1
ATOM 831 O O . THR A 1 110 ? -13.181 -1.316 -11.376 1.00 98.19 110 THR A O 1
ATOM 834 N N . LEU A 1 111 ? -12.214 -3.357 -11.431 1.00 97.94 111 LEU A N 1
ATOM 835 C CA . LEU A 1 111 ? -10.906 -2.925 -11.907 1.00 97.94 111 LEU A CA 1
ATOM 836 C C . LEU A 1 111 ? -10.679 -3.493 -13.302 1.00 97.94 111 LEU A C 1
ATOM 838 O O . LEU A 1 111 ? -10.999 -4.651 -13.560 1.00 97.94 111 LEU A O 1
ATOM 842 N N . SER A 1 112 ? -10.137 -2.685 -14.201 1.00 96.06 112 SER A N 1
ATOM 843 C CA . SER A 1 112 ? -9.755 -3.123 -15.545 1.00 96.06 112 SER A CA 1
ATOM 844 C C . SER A 1 112 ? -8.316 -2.714 -15.796 1.00 96.06 112 SER A C 1
ATOM 846 O O . SER A 1 112 ? -8.018 -1.524 -15.878 1.00 96.06 112 SER A O 1
ATOM 848 N N . PHE A 1 113 ? -7.428 -3.698 -15.856 1.00 90.31 113 PHE A N 1
ATOM 849 C CA . PHE A 1 113 ? -5.999 -3.494 -16.041 1.00 90.31 113 PHE A CA 1
ATOM 850 C C . PHE A 1 113 ? -5.668 -3.506 -17.527 1.00 90.31 113 PHE A C 1
ATOM 852 O O . PHE A 1 113 ? -6.053 -4.416 -18.257 1.00 90.31 113 PHE A O 1
ATOM 859 N N . ASN A 1 114 ? -4.945 -2.486 -17.969 1.00 81.44 114 ASN A N 1
ATOM 860 C CA . ASN A 1 114 ? -4.368 -2.411 -19.309 1.00 81.44 114 ASN A CA 1
ATOM 861 C C . ASN A 1 114 ? -2.845 -2.627 -19.288 1.00 81.44 114 ASN A C 1
ATOM 863 O O . ASN A 1 114 ? -2.261 -2.859 -20.341 1.00 81.44 114 ASN A O 1
ATOM 867 N N . ALA A 1 115 ? -2.217 -2.607 -18.107 1.00 78.44 115 ALA A N 1
ATOM 868 C CA . ALA A 1 115 ? -0.851 -3.064 -17.871 1.00 78.44 115 ALA A CA 1
ATOM 869 C C . ALA A 1 115 ? -0.691 -3.549 -16.419 1.00 78.44 115 ALA A C 1
ATOM 871 O O . ALA A 1 115 ? -1.598 -3.404 -15.603 1.00 78.44 115 ALA A O 1
ATOM 872 N N . THR A 1 116 ? 0.487 -4.073 -16.076 1.00 81.31 116 THR A N 1
ATOM 873 C CA . THR A 1 116 ? 0.812 -4.522 -14.710 1.00 81.31 116 THR A CA 1
ATOM 874 C C . THR A 1 116 ? 0.664 -3.414 -13.662 1.00 81.31 116 THR A C 1
ATOM 876 O O . THR A 1 116 ? 0.297 -3.700 -12.530 1.00 81.31 116 THR A O 1
ATOM 879 N N . GLU A 1 117 ? 0.910 -2.155 -14.030 1.00 82.12 117 GLU A N 1
ATOM 880 C CA . GLU A 1 117 ? 0.966 -1.026 -13.086 1.00 82.12 117 GLU A CA 1
ATOM 881 C C . GLU A 1 117 ? -0.073 0.070 -13.355 1.00 82.12 117 GLU A C 1
ATOM 883 O O . GLU A 1 117 ? -0.082 1.108 -12.693 1.00 82.12 117 GLU A O 1
ATOM 888 N N . THR A 1 118 ? -0.950 -0.130 -14.342 1.00 82.12 118 THR A N 1
ATOM 889 C CA . THR A 1 118 ? -1.985 0.848 -14.699 1.00 82.12 118 THR A CA 1
ATOM 890 C C . THR A 1 118 ? -3.314 0.161 -14.980 1.00 82.12 118 THR A C 1
ATOM 892 O O . THR A 1 118 ? -3.375 -1.003 -15.384 1.00 82.12 118 THR A O 1
ATOM 895 N N . GLY A 1 119 ? -4.401 0.880 -14.727 1.00 89.56 119 GLY A N 1
ATOM 896 C CA . GLY A 1 119 ? -5.743 0.395 -14.998 1.00 89.56 119 GLY A CA 1
ATOM 897 C C . GLY A 1 119 ? -6.801 1.455 -14.748 1.00 89.56 119 GLY A C 1
ATOM 898 O O . GLY A 1 119 ? -6.512 2.648 -14.637 1.00 89.56 119 GLY A O 1
ATOM 899 N N . THR A 1 120 ? -8.047 1.013 -14.632 1.00 95.25 120 THR A N 1
ATOM 900 C CA . THR A 1 120 ? -9.173 1.863 -14.245 1.00 95.25 120 THR A CA 1
ATOM 901 C C . THR A 1 120 ? -9.973 1.253 -13.107 1.00 95.25 120 THR A C 1
ATOM 903 O O . THR A 1 120 ? -10.170 0.041 -13.078 1.00 95.25 120 THR A O 1
ATOM 906 N N . LEU A 1 121 ? -10.492 2.102 -12.225 1.00 96.25 121 LEU A N 1
ATOM 907 C CA . LEU A 1 121 ? -11.399 1.784 -11.127 1.00 96.25 121 LEU A CA 1
ATOM 908 C C . LEU A 1 121 ? -12.812 2.284 -11.439 1.00 96.25 121 LEU A C 1
ATOM 910 O O . LEU A 1 121 ? -12.994 3.432 -11.834 1.00 96.25 121 LEU A O 1
ATOM 914 N N . SER A 1 122 ? -13.819 1.463 -11.160 1.00 96.25 122 SER A N 1
ATOM 915 C CA . SER A 1 122 ? -15.222 1.873 -11.084 1.00 96.25 122 SER A CA 1
ATOM 916 C C . SER A 1 122 ? -15.886 1.239 -9.864 1.00 96.25 122 SER A C 1
ATOM 918 O O . SER A 1 122 ? -15.666 0.061 -9.565 1.00 96.25 122 SER A O 1
ATOM 920 N N . ILE A 1 123 ? -16.710 2.008 -9.153 1.00 95.56 123 ILE A N 1
ATOM 921 C CA . ILE A 1 123 ? -17.547 1.514 -8.056 1.00 95.56 123 ILE A CA 1
ATOM 922 C C . ILE A 1 123 ? -19.005 1.710 -8.465 1.00 95.56 123 ILE A C 1
ATOM 924 O O . ILE A 1 123 ? -19.409 2.785 -8.885 1.00 95.56 123 ILE A O 1
ATOM 928 N N . ASN A 1 124 ? -19.824 0.660 -8.368 1.00 94.75 124 ASN A N 1
ATOM 929 C CA . ASN A 1 124 ? -21.238 0.684 -8.777 1.00 94.75 124 ASN A CA 1
ATOM 930 C C . ASN A 1 124 ? -21.487 1.127 -10.228 1.00 94.75 124 ASN A C 1
ATOM 932 O O . ASN A 1 124 ? -22.541 1.690 -10.528 1.00 94.75 124 ASN A O 1
ATOM 936 N N . ASN A 1 125 ? -20.554 0.830 -11.137 1.00 93.69 125 ASN A N 1
ATOM 937 C CA . ASN A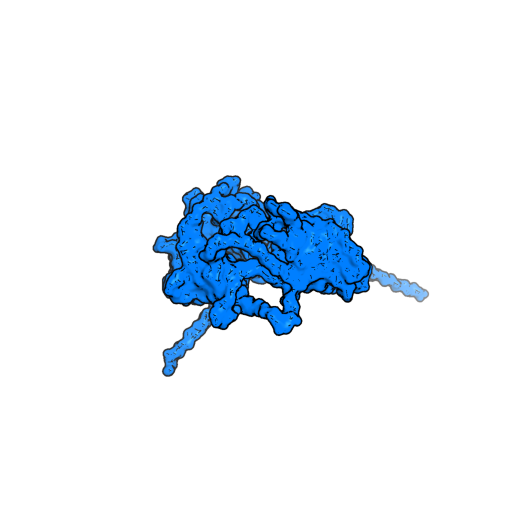 1 125 ? -20.574 1.318 -12.518 1.00 93.69 125 ASN A CA 1
ATOM 938 C C . ASN A 1 125 ? -20.528 2.856 -12.607 1.00 93.69 125 ASN A C 1
ATOM 940 O O . ASN A 1 125 ? -21.133 3.441 -13.507 1.00 93.69 125 ASN A O 1
ATOM 944 N N . SER A 1 126 ? -19.838 3.515 -11.669 1.00 93.94 126 SER A N 1
ATOM 945 C CA . SER A 1 126 ? -19.404 4.904 -11.822 1.00 93.94 126 SER A CA 1
ATOM 946 C C . SER A 1 126 ? -18.561 5.066 -13.090 1.00 93.94 126 SER A C 1
ATOM 948 O O . SER A 1 126 ? -18.021 4.087 -13.619 1.00 93.94 126 SER A O 1
ATOM 950 N N . GLU A 1 127 ? -18.395 6.307 -13.548 1.00 93.81 127 GLU A N 1
ATOM 951 C CA . GLU A 1 127 ? -17.422 6.612 -14.600 1.00 93.81 127 GLU A CA 1
ATOM 952 C C . GLU A 1 127 ? -16.032 6.061 -14.214 1.00 93.81 127 GLU A C 1
ATOM 954 O O . GLU A 1 127 ? -15.601 6.276 -13.073 1.00 93.81 127 GLU A O 1
ATOM 959 N N . PRO A 1 128 ? -15.345 5.318 -15.106 1.00 93.25 128 PRO A N 1
ATOM 960 C CA . PRO A 1 128 ? -14.043 4.739 -14.800 1.00 93.25 128 PRO A CA 1
ATOM 961 C C . PRO A 1 128 ? -12.985 5.809 -14.521 1.00 93.25 128 PRO A C 1
ATOM 963 O O . PRO A 1 128 ? -12.770 6.716 -15.327 1.00 93.25 128 PRO A O 1
ATOM 966 N N . LYS A 1 129 ? -12.275 5.665 -13.402 1.00 91.38 129 LYS A N 1
ATOM 967 C CA . LYS A 1 129 ? -11.157 6.529 -13.017 1.00 91.38 129 LYS A CA 1
ATOM 968 C C . LYS A 1 129 ? -9.820 5.843 -13.285 1.00 91.38 129 LYS A C 1
ATOM 970 O O . LYS A 1 129 ? -9.665 4.697 -12.867 1.00 91.38 129 LYS A O 1
ATOM 975 N N . PRO A 1 130 ? -8.846 6.508 -13.929 1.00 89.56 130 PRO A N 1
ATOM 976 C CA . PRO A 1 130 ? -7.497 5.970 -14.065 1.00 89.56 130 PRO A CA 1
ATOM 977 C C . PRO A 1 130 ? -6.857 5.719 -12.697 1.00 89.56 130 PRO A C 1
ATOM 979 O O . PRO A 1 130 ? -6.908 6.585 -11.817 1.00 89.56 130 PRO A O 1
ATOM 982 N N . ILE A 1 131 ? -6.246 4.549 -12.544 1.00 91.19 131 ILE A N 1
ATOM 983 C CA . ILE A 1 131 ? -5.465 4.153 -11.373 1.00 91.19 131 ILE A CA 1
ATOM 984 C C . ILE A 1 131 ? -4.075 3.678 -11.786 1.00 91.19 131 ILE A C 1
ATOM 986 O O . ILE A 1 131 ? -3.883 3.148 -12.885 1.00 91.19 131 ILE A O 1
ATOM 990 N N . HIS A 1 132 ? -3.126 3.824 -10.872 1.00 86.25 132 HIS A N 1
ATOM 991 C CA . HIS A 1 132 ? -1.752 3.363 -11.032 1.00 86.25 132 HIS A CA 1
ATOM 992 C C . HIS A 1 132 ? -1.153 2.936 -9.693 1.00 86.25 132 HIS A C 1
ATOM 994 O O . HIS A 1 132 ? -1.672 3.286 -8.627 1.00 86.25 132 HIS A O 1
ATOM 1000 N N . THR A 1 133 ? -0.077 2.156 -9.740 1.00 84.19 133 THR A N 1
ATOM 1001 C CA . THR A 1 133 ? 0.681 1.772 -8.542 1.00 84.19 133 THR A CA 1
ATOM 1002 C C . THR A 1 133 ? 1.243 2.998 -7.841 1.00 84.19 133 THR A C 1
ATOM 1004 O O . THR A 1 133 ? 1.868 3.842 -8.476 1.00 84.19 133 THR A O 1
ATOM 1007 N N . TYR A 1 134 ? 1.082 3.072 -6.526 1.00 80.38 134 TYR A N 1
ATOM 1008 C CA . TYR A 1 134 ? 1.668 4.117 -5.704 1.00 80.38 134 TYR A CA 1
ATOM 1009 C C . TYR A 1 134 ? 3.142 3.820 -5.430 1.00 80.38 134 TYR A C 1
ATOM 1011 O O . TYR A 1 134 ? 3.468 2.835 -4.765 1.00 80.38 134 TYR A O 1
ATOM 1019 N N . ARG A 1 135 ? 4.028 4.706 -5.891 1.00 73.19 135 ARG A N 1
ATOM 1020 C CA . ARG A 1 135 ? 5.472 4.653 -5.620 1.00 73.19 135 ARG A CA 1
ATOM 1021 C C . ARG A 1 135 ? 5.880 5.873 -4.799 1.00 73.19 135 ARG A C 1
ATOM 1023 O O . ARG A 1 135 ? 5.947 6.995 -5.311 1.00 73.19 135 ARG A O 1
ATOM 1030 N N . PHE A 1 136 ? 6.136 5.693 -3.504 1.00 65.38 136 PHE A N 1
ATOM 1031 C CA . PHE A 1 136 ? 6.437 6.831 -2.637 1.00 65.38 136 PHE A CA 1
ATOM 1032 C C . PHE A 1 136 ? 7.817 7.429 -2.915 1.00 65.38 136 PHE A C 1
ATOM 1034 O O . PHE A 1 136 ? 8.833 6.743 -2.942 1.00 65.38 136 PHE A O 1
ATOM 1041 N N . GLY A 1 137 ? 7.858 8.749 -3.093 1.00 50.75 137 GLY A N 1
ATOM 1042 C CA . GLY A 1 137 ? 9.092 9.498 -3.323 1.00 50.75 137 GLY A CA 1
ATOM 1043 C C . GLY A 1 137 ? 9.668 9.418 -4.733 1.00 50.75 137 GLY A C 1
ATOM 1044 O O . GLY A 1 137 ? 10.710 10.024 -4.975 1.00 50.75 137 GLY A O 1
ATOM 1045 N N . VAL A 1 138 ? 8.990 8.720 -5.647 1.00 44.56 138 VAL A N 1
ATOM 1046 C CA . VAL A 1 138 ? 9.241 8.825 -7.089 1.00 44.56 138 VAL A CA 1
ATOM 1047 C C . VAL A 1 138 ? 8.269 9.815 -7.707 1.00 44.56 138 VAL A C 1
ATOM 1049 O O . VAL A 1 138 ? 8.678 10.568 -8.575 1.00 44.56 138 VAL A O 1
ATOM 1052 N N . GLU A 1 139 ? 7.016 9.885 -7.244 1.00 42.78 139 GLU A N 1
ATOM 1053 C CA . GLU A 1 139 ? 6.032 10.757 -7.877 1.00 42.78 139 GLU A CA 1
ATOM 1054 C C . GLU A 1 139 ? 6.167 12.235 -7.492 1.00 42.78 139 GLU A C 1
ATOM 1056 O O . GLU A 1 139 ? 6.381 12.552 -6.331 1.00 42.78 139 GLU A O 1
ATOM 1061 N N . GLY A 1 140 ? 5.991 13.157 -8.452 1.00 37.97 140 GLY A N 1
ATOM 1062 C CA . GLY A 1 140 ? 6.070 14.621 -8.286 1.00 37.97 140 GLY A CA 1
ATOM 1063 C C . GLY A 1 140 ? 5.039 15.250 -7.331 1.00 37.97 140 GLY A C 1
ATOM 1064 O O . GLY A 1 140 ? 4.878 16.475 -7.316 1.00 37.97 140 GLY A O 1
ATOM 1065 N N . ILE A 1 141 ? 4.357 14.424 -6.538 1.00 39.53 141 ILE A N 1
ATOM 1066 C CA . ILE A 1 141 ? 3.722 14.811 -5.286 1.00 39.53 141 ILE A CA 1
ATOM 1067 C C . ILE A 1 141 ? 4.869 15.113 -4.329 1.00 39.53 141 ILE A C 1
ATOM 1069 O O . ILE A 1 141 ? 5.731 14.275 -4.086 1.00 39.53 141 ILE A O 1
ATOM 1073 N N . GLU A 1 142 ? 4.927 16.344 -3.837 1.00 42.34 142 GLU A N 1
ATOM 1074 C CA . GLU A 1 142 ? 6.000 16.780 -2.956 1.00 42.34 142 GLU A CA 1
ATOM 1075 C C . GLU A 1 142 ? 6.233 15.737 -1.852 1.00 42.34 142 GLU A C 1
ATOM 1077 O O . GLU A 1 142 ? 5.339 15.433 -1.060 1.00 42.34 142 GLU A O 1
ATOM 1082 N N . THR A 1 143 ? 7.462 15.201 -1.785 1.00 42.97 143 THR A N 1
ATOM 1083 C CA . THR A 1 143 ? 7.939 14.358 -0.672 1.00 42.97 143 THR A CA 1
ATOM 1084 C C . THR A 1 143 ? 7.830 15.068 0.675 1.00 42.97 143 THR A C 1
ATOM 1086 O O . THR A 1 143 ? 8.060 14.454 1.715 1.00 42.97 143 THR A O 1
ATOM 1089 N N . GLU A 1 144 ? 7.409 16.336 0.658 1.00 45.56 144 GLU A N 1
ATOM 1090 C CA . GLU A 1 144 ? 6.888 17.093 1.783 1.00 45.56 144 GLU A CA 1
ATOM 1091 C C . GLU A 1 144 ? 5.835 16.345 2.609 1.00 45.56 144 GLU A C 1
ATOM 1093 O O . GLU A 1 144 ? 5.707 16.580 3.809 1.00 45.56 144 GLU A O 1
ATOM 1098 N N . GLN A 1 145 ? 5.125 15.399 1.993 1.00 46.94 145 GLN A N 1
ATOM 1099 C CA . GLN A 1 145 ? 4.091 14.593 2.647 1.00 46.94 145 GLN A CA 1
ATOM 1100 C C . GLN A 1 145 ? 4.629 13.321 3.324 1.00 46.94 145 GLN A C 1
ATOM 1102 O O . GLN A 1 145 ? 3.937 12.721 4.146 1.00 46.94 145 GLN A O 1
ATOM 1107 N N . LEU A 1 146 ? 5.865 12.915 3.020 1.00 49.94 146 LEU A N 1
ATOM 1108 C CA . LEU A 1 146 ? 6.544 11.780 3.646 1.00 49.94 146 LEU A CA 1
ATOM 1109 C C . LEU A 1 146 ? 7.546 12.320 4.662 1.00 49.94 146 LEU A C 1
ATOM 1111 O O . LEU A 1 146 ? 8.734 12.489 4.375 1.00 49.94 146 LEU A O 1
ATOM 1115 N N . MET A 1 147 ? 7.042 12.621 5.856 1.00 50.69 147 MET A N 1
ATOM 1116 C CA . MET A 1 147 ? 7.880 13.016 6.981 1.00 50.69 147 MET A CA 1
ATOM 1117 C C . MET A 1 147 ? 8.448 11.772 7.662 1.00 50.69 147 MET A C 1
ATOM 1119 O O . MET A 1 147 ? 7.727 10.828 7.996 1.00 50.69 147 MET A O 1
ATOM 1123 N N . THR A 1 148 ? 9.754 11.775 7.906 1.00 55.97 148 THR A N 1
ATOM 1124 C CA . THR A 1 148 ? 10.337 10.870 8.904 1.00 55.97 148 THR A CA 1
ATOM 1125 C C . THR A 1 148 ? 9.832 11.248 10.302 1.00 55.97 148 THR A C 1
ATOM 1127 O O . THR A 1 148 ? 9.351 12.363 10.507 1.00 55.97 148 THR A O 1
ATOM 1130 N N . ALA A 1 149 ? 10.003 10.377 11.303 1.00 49.81 149 ALA A N 1
ATOM 1131 C CA . ALA A 1 149 ? 9.665 10.702 12.697 1.00 49.81 149 ALA A CA 1
ATOM 1132 C C . ALA A 1 149 ? 10.365 11.977 13.229 1.00 49.81 149 ALA A C 1
ATOM 1134 O O . ALA A 1 149 ? 9.906 12.581 14.196 1.00 49.81 149 ALA A O 1
ATOM 1135 N N . ASN A 1 150 ? 11.451 12.417 12.581 1.00 56.81 150 ASN A N 1
ATOM 1136 C CA . ASN A 1 150 ? 12.185 13.640 12.918 1.00 56.81 150 ASN A CA 1
ATOM 1137 C C . ASN A 1 150 ? 11.685 14.891 12.166 1.00 56.81 150 ASN A C 1
ATOM 1139 O O . ASN A 1 150 ? 12.227 15.975 12.374 1.00 56.81 150 ASN A O 1
ATOM 1143 N N . GLY A 1 151 ? 10.676 14.761 11.298 1.00 57.03 151 GLY A N 1
ATOM 1144 C CA . GLY A 1 151 ? 10.134 15.854 10.482 1.00 57.03 151 GLY A CA 1
ATOM 1145 C C . GLY A 1 151 ? 10.940 16.175 9.217 1.00 57.03 151 GLY A C 1
ATOM 1146 O O . GLY A 1 151 ? 10.606 17.127 8.519 1.00 57.03 151 GLY A O 1
ATOM 1147 N N . ASP A 1 152 ? 11.985 15.401 8.905 1.00 57.50 152 ASP A N 1
ATOM 1148 C CA . ASP A 1 152 ? 12.744 15.559 7.660 1.00 57.50 152 ASP A CA 1
ATOM 1149 C C . ASP A 1 152 ? 11.962 14.999 6.463 1.00 57.50 152 ASP A C 1
ATOM 1151 O O . ASP A 1 152 ? 11.351 13.929 6.570 1.00 57.50 152 ASP A O 1
ATOM 1155 N N . PHE A 1 153 ? 12.043 15.688 5.320 1.00 54.81 153 PHE A N 1
ATOM 1156 C CA . PHE A 1 153 ? 11.473 15.240 4.047 1.00 54.81 153 PHE A CA 1
ATOM 1157 C C . PHE A 1 153 ? 12.238 14.063 3.448 1.00 54.81 153 PHE A C 1
ATOM 1159 O O . PHE A 1 153 ? 13.468 13.970 3.553 1.00 54.81 153 PHE A O 1
ATOM 1166 N N . TYR A 1 154 ? 11.504 13.184 2.767 1.00 53.41 154 TYR A N 1
ATOM 1167 C CA . TYR A 1 154 ? 12.091 12.022 2.120 1.00 53.41 154 TYR A CA 1
ATOM 1168 C C . TYR A 1 154 ? 13.066 12.401 0.996 1.00 53.41 154 TYR A C 1
ATOM 1170 O O . TYR A 1 154 ? 12.768 13.223 0.125 1.00 53.41 154 TYR A O 1
ATOM 1178 N N . LYS A 1 155 ? 14.227 11.739 1.011 1.00 53.91 155 LYS A N 1
ATOM 1179 C CA . LYS A 1 155 ? 15.245 11.785 -0.039 1.00 53.91 155 LYS A CA 1
ATOM 1180 C C . LYS A 1 155 ? 15.154 10.503 -0.850 1.00 53.91 155 LYS A C 1
ATOM 1182 O O . LYS A 1 155 ? 15.137 9.422 -0.267 1.00 53.91 155 LYS A O 1
ATOM 1187 N N . PHE A 1 156 ? 15.152 10.634 -2.171 1.00 52.56 156 PHE A N 1
ATOM 1188 C CA . PHE A 1 156 ? 15.201 9.502 -3.091 1.00 52.56 156 PHE A CA 1
ATOM 1189 C C . PHE A 1 156 ? 16.329 8.523 -2.706 1.00 52.56 156 PHE A C 1
ATOM 1191 O O . PHE A 1 156 ? 17.425 8.985 -2.360 1.00 52.56 156 PHE A O 1
ATOM 1198 N N . PRO A 1 157 ? 16.091 7.199 -2.735 1.00 52.84 157 PRO A N 1
ATOM 1199 C CA . PRO A 1 157 ? 17.079 6.236 -2.275 1.00 52.84 157 PRO A CA 1
ATOM 1200 C C . PRO A 1 157 ? 18.298 6.249 -3.204 1.00 52.84 157 PRO A C 1
ATOM 1202 O O . PRO A 1 157 ? 18.166 6.364 -4.424 1.00 52.84 157 PRO A O 1
ATOM 1205 N N . ASP A 1 158 ? 19.504 6.134 -2.638 1.00 60.34 158 ASP A N 1
ATOM 1206 C CA . ASP A 1 158 ? 20.718 6.027 -3.447 1.00 60.34 158 ASP A CA 1
ATOM 1207 C C . ASP A 1 158 ? 20.778 4.652 -4.125 1.00 60.34 158 ASP A C 1
ATOM 1209 O O . ASP A 1 158 ? 21.147 3.636 -3.523 1.00 60.34 158 ASP A O 1
ATOM 1213 N N . ILE A 1 159 ? 20.408 4.634 -5.402 1.00 63.56 159 ILE A N 1
ATOM 1214 C CA . ILE A 1 159 ? 20.496 3.460 -6.277 1.00 63.56 159 ILE A CA 1
ATOM 1215 C C . ILE A 1 159 ? 21.875 3.306 -6.936 1.00 63.56 159 ILE A C 1
ATOM 1217 O O . ILE A 1 159 ? 22.061 2.416 -7.769 1.00 63.56 159 ILE A O 1
ATOM 1221 N N . THR A 1 160 ? 22.866 4.126 -6.563 1.00 70.19 160 THR A N 1
ATOM 1222 C CA . THR A 1 160 ? 24.257 3.948 -7.002 1.00 70.19 160 THR A CA 1
ATOM 1223 C C . THR A 1 160 ? 24.765 2.561 -6.615 1.00 70.19 160 THR A C 1
ATOM 1225 O O . THR A 1 160 ? 24.708 2.159 -5.454 1.00 70.19 160 THR A O 1
ATOM 1228 N N . GLY A 1 161 ? 25.283 1.803 -7.573 1.00 73.00 161 GLY A N 1
ATOM 1229 C CA . GLY A 1 161 ? 25.782 0.455 -7.332 1.00 73.00 161 GLY A CA 1
ATOM 1230 C C . GLY A 1 161 ? 25.808 -0.400 -8.587 1.00 73.00 161 GLY A C 1
ATOM 1231 O O . GLY A 1 161 ? 25.451 0.048 -9.674 1.00 73.00 161 GLY A O 1
ATOM 1232 N N . GLN A 1 162 ? 26.233 -1.650 -8.425 1.00 74.56 162 GLN A N 1
ATOM 1233 C CA . GLN A 1 162 ? 26.144 -2.643 -9.487 1.00 74.56 162 GLN A CA 1
ATOM 1234 C C . GLN A 1 162 ? 24.786 -3.337 -9.445 1.00 74.56 162 GLN A C 1
ATOM 1236 O O . GLN A 1 162 ? 24.220 -3.564 -8.383 1.00 74.56 162 GLN A O 1
ATOM 1241 N N . TRP A 1 163 ? 24.272 -3.694 -10.609 1.00 76.25 163 TRP A N 1
ATOM 1242 C CA . TRP A 1 163 ? 22.971 -4.312 -10.793 1.00 76.25 163 TRP A CA 1
ATOM 1243 C C . TRP A 1 163 ? 23.100 -5.447 -11.802 1.00 76.25 163 TRP A C 1
ATOM 1245 O O . TRP A 1 163 ? 23.796 -5.310 -12.801 1.00 76.25 163 TRP A O 1
ATOM 1255 N N . ALA A 1 164 ? 22.464 -6.580 -11.548 1.00 76.12 164 ALA A N 1
ATOM 1256 C CA . ALA A 1 164 ? 22.339 -7.682 -12.486 1.00 76.12 164 ALA A CA 1
ATOM 1257 C C . ALA A 1 164 ? 20.974 -7.594 -13.151 1.00 76.12 164 ALA A C 1
ATOM 1259 O O . ALA A 1 164 ? 19.964 -7.784 -12.487 1.00 76.12 164 ALA A O 1
ATOM 1260 N N . ILE A 1 165 ? 20.948 -7.318 -14.446 1.00 73.44 165 ILE A N 1
ATOM 1261 C CA . ILE A 1 165 ? 19.735 -7.286 -15.255 1.00 73.44 165 ILE A CA 1
ATOM 1262 C C . ILE A 1 165 ? 19.549 -8.658 -15.882 1.00 73.44 165 ILE A C 1
ATOM 1264 O O . ILE A 1 165 ? 20.484 -9.179 -16.489 1.00 73.44 165 ILE A O 1
ATOM 1268 N N . GLY A 1 166 ? 18.351 -9.220 -15.770 1.00 67.50 166 GLY A N 1
ATOM 1269 C CA . GLY A 1 166 ? 17.975 -10.472 -16.406 1.00 67.50 166 GLY A CA 1
ATOM 1270 C C . GLY A 1 166 ? 16.679 -10.343 -17.198 1.00 67.50 166 GLY A C 1
ATOM 1271 O O . GLY A 1 166 ? 15.731 -9.697 -16.753 1.00 67.50 166 GLY A O 1
ATOM 1272 N N . SER A 1 167 ? 16.624 -11.008 -18.352 1.00 67.38 167 SER A N 1
ATOM 1273 C CA . SER A 1 167 ? 15.365 -11.342 -19.026 1.00 67.38 167 SER A CA 1
ATOM 1274 C C . SER A 1 167 ? 15.276 -12.847 -19.219 1.00 67.38 167 SER A C 1
ATOM 1276 O O . SER A 1 167 ? 16.172 -13.477 -19.790 1.00 67.38 167 SER A O 1
ATOM 1278 N N . ALA A 1 168 ? 14.174 -13.424 -18.741 1.00 55.56 168 ALA A N 1
ATOM 1279 C CA . ALA A 1 168 ? 13.887 -14.840 -18.921 1.00 55.56 168 ALA A CA 1
ATOM 1280 C C . ALA A 1 168 ? 13.523 -15.176 -20.377 1.00 55.56 168 ALA A C 1
ATOM 1282 O O . ALA A 1 168 ? 13.800 -16.290 -20.817 1.00 55.56 168 ALA A O 1
ATOM 1283 N N . SER A 1 169 ? 12.929 -14.235 -21.124 1.00 58.41 169 SER A N 1
ATOM 1284 C CA . SER A 1 169 ? 12.558 -14.448 -22.530 1.00 58.41 169 SER A CA 1
ATOM 1285 C C . SER A 1 169 ? 13.772 -14.451 -23.448 1.00 58.41 169 SER A C 1
ATOM 1287 O O . SER A 1 169 ? 13.827 -15.245 -24.385 1.00 58.41 169 SER A O 1
ATOM 1289 N N . ASP A 1 170 ? 14.762 -13.611 -23.145 1.00 61.91 170 ASP A N 1
ATOM 1290 C CA . ASP A 1 170 ? 15.897 -13.377 -24.042 1.00 61.91 170 ASP A CA 1
ATOM 1291 C C . ASP A 1 170 ? 17.160 -14.125 -23.604 1.00 61.91 170 ASP A C 1
ATOM 1293 O O . ASP A 1 170 ? 18.150 -14.156 -24.332 1.00 61.91 170 ASP A O 1
ATOM 1297 N N . ASN A 1 171 ? 17.132 -14.758 -22.422 1.00 63.97 171 ASN A N 1
ATOM 1298 C CA . ASN A 1 171 ? 18.272 -15.446 -21.810 1.00 63.97 171 ASN A CA 1
ATOM 1299 C C . ASN A 1 171 ? 19.519 -14.541 -21.712 1.00 63.97 171 ASN A C 1
ATOM 1301 O O . ASN A 1 171 ? 20.658 -14.986 -21.872 1.00 63.97 171 ASN A O 1
ATOM 1305 N N . ILE A 1 172 ? 19.282 -13.251 -21.469 1.00 64.25 172 ILE A N 1
ATOM 1306 C CA . ILE A 1 172 ? 20.305 -12.218 -21.320 1.00 64.25 172 ILE A CA 1
ATOM 1307 C C . ILE A 1 172 ? 20.528 -11.978 -19.827 1.00 64.25 172 ILE A C 1
ATOM 1309 O O . ILE A 1 172 ? 19.574 -11.855 -19.057 1.00 64.25 172 ILE A O 1
ATOM 1313 N N . SER A 1 173 ? 21.794 -11.897 -19.419 1.00 64.75 173 SER A N 1
ATOM 1314 C CA . SER A 1 173 ? 22.211 -11.430 -18.095 1.00 64.75 173 SER A CA 1
ATOM 1315 C C . SER A 1 173 ? 23.299 -10.375 -18.262 1.00 64.75 173 SER A C 1
ATOM 1317 O O . SER A 1 173 ? 24.303 -10.640 -18.918 1.00 64.75 173 SER A O 1
ATOM 1319 N N . LEU A 1 174 ? 23.096 -9.184 -17.701 1.00 67.25 174 LEU A N 1
ATOM 1320 C CA . LEU A 1 174 ? 24.005 -8.042 -17.843 1.00 67.25 174 LEU A CA 1
ATOM 1321 C C . LEU A 1 174 ? 24.354 -7.465 -16.477 1.00 67.25 174 LEU A C 1
ATOM 1323 O O . LEU A 1 174 ? 23.486 -7.369 -15.613 1.00 67.25 174 LEU A O 1
ATOM 1327 N N . SER A 1 175 ? 25.597 -7.016 -16.299 1.00 66.75 175 SER A N 1
ATOM 1328 C CA . SER A 1 175 ? 25.971 -6.184 -15.154 1.00 66.75 175 SER A CA 1
ATOM 1329 C C . SER A 1 175 ? 25.914 -4.692 -15.512 1.00 66.75 175 SER A C 1
ATOM 1331 O O . SER A 1 175 ? 26.570 -4.226 -16.448 1.00 66.75 175 SER A O 1
ATOM 1333 N N . LEU A 1 176 ? 25.130 -3.935 -14.750 1.00 68.44 176 LEU A N 1
ATOM 1334 C CA . LEU A 1 176 ? 24.906 -2.501 -14.878 1.00 68.44 176 LEU A CA 1
ATOM 1335 C C . LEU A 1 176 ? 25.521 -1.767 -13.682 1.00 68.44 176 LEU A C 1
ATOM 1337 O O . LEU A 1 176 ? 25.126 -1.983 -12.547 1.00 68.44 176 LEU A O 1
ATOM 1341 N N . ASP A 1 177 ? 26.490 -0.889 -13.933 1.00 70.00 177 ASP A N 1
ATOM 1342 C CA . ASP A 1 177 ? 27.103 -0.028 -12.915 1.00 70.00 177 ASP A CA 1
ATOM 1343 C C . ASP A 1 177 ? 26.398 1.340 -12.968 1.00 70.00 177 ASP A C 1
ATOM 1345 O O . ASP A 1 177 ? 26.562 2.102 -13.931 1.00 70.00 177 ASP A O 1
ATOM 1349 N N . LEU A 1 178 ? 25.533 1.612 -11.989 1.00 69.25 178 LEU A N 1
ATOM 1350 C CA . LEU A 1 178 ? 24.751 2.840 -11.875 1.00 69.25 178 LEU A CA 1
ATOM 1351 C C . LEU A 1 178 ? 25.447 3.811 -10.925 1.00 69.25 178 LEU A C 1
ATOM 1353 O O . LEU A 1 178 ? 25.811 3.450 -9.811 1.00 69.25 178 LEU A O 1
ATOM 1357 N N . HIS A 1 179 ? 25.606 5.062 -11.343 1.00 65.56 179 HIS A N 1
ATOM 1358 C CA . HIS A 1 179 ? 26.226 6.103 -10.537 1.00 65.56 179 HIS A CA 1
ATOM 1359 C C . HIS A 1 179 ? 25.378 7.370 -10.565 1.00 65.56 179 HIS A C 1
ATOM 1361 O O . HIS A 1 179 ? 25.344 8.084 -11.573 1.00 65.56 179 HIS A O 1
ATOM 1367 N N . ILE A 1 180 ? 24.703 7.672 -9.457 1.00 60.34 180 ILE A N 1
ATOM 1368 C CA . ILE A 1 180 ? 23.963 8.923 -9.316 1.00 60.34 180 ILE A CA 1
ATOM 1369 C C . ILE A 1 180 ? 24.935 10.012 -8.876 1.00 60.34 180 ILE A C 1
ATOM 1371 O O . ILE A 1 180 ? 25.557 9.928 -7.819 1.00 60.34 180 ILE A O 1
ATOM 1375 N N . ARG A 1 181 ? 25.052 11.076 -9.673 1.00 58.53 181 ARG A N 1
ATOM 1376 C CA . ARG A 1 181 ? 25.669 12.324 -9.220 1.00 58.53 181 ARG A CA 1
ATOM 1377 C C . ARG A 1 181 ? 24.574 13.337 -8.969 1.00 58.53 181 ARG A C 1
ATOM 1379 O O . ARG A 1 181 ? 24.235 14.145 -9.833 1.00 58.53 181 ARG A O 1
ATOM 1386 N N . THR A 1 182 ? 24.039 13.303 -7.758 1.00 51.72 182 THR A N 1
ATOM 1387 C CA . THR A 1 182 ? 23.276 14.433 -7.250 1.00 51.72 182 THR A CA 1
ATOM 1388 C C . THR A 1 182 ? 24.241 15.611 -7.121 1.00 51.72 182 THR A C 1
ATOM 1390 O O . THR A 1 182 ? 25.357 15.491 -6.607 1.00 51.72 182 THR A O 1
ATOM 1393 N N . GLY A 1 183 ? 23.849 16.774 -7.645 1.00 50.16 183 GLY A N 1
ATOM 1394 C CA . GLY A 1 183 ? 24.463 18.020 -7.196 1.00 50.16 183 GLY A CA 1
ATOM 1395 C C . GLY A 1 183 ? 24.212 18.198 -5.693 1.00 50.16 183 GLY A C 1
ATOM 1396 O O . GLY A 1 183 ? 23.561 17.382 -5.048 1.00 50.16 183 GLY A O 1
ATOM 1397 N N . SER A 1 184 ? 24.646 19.309 -5.108 1.00 46.03 184 SER A N 1
ATOM 1398 C CA . SER A 1 184 ? 24.331 19.659 -3.712 1.00 46.03 184 SER A CA 1
ATOM 1399 C C . SER A 1 184 ? 22.831 19.889 -3.425 1.00 46.03 184 SER A C 1
ATOM 1401 O O . SER A 1 184 ? 22.499 20.454 -2.387 1.00 46.03 184 SER A O 1
ATOM 1403 N N . VAL A 1 185 ? 21.931 19.519 -4.340 1.00 44.47 185 VAL A N 1
ATOM 1404 C CA . VAL A 1 185 ? 20.480 19.688 -4.241 1.00 44.47 185 VAL A CA 1
ATOM 1405 C C . VAL A 1 185 ? 19.831 18.310 -4.324 1.00 44.47 185 VAL A C 1
ATOM 1407 O O . VAL A 1 185 ? 20.152 17.517 -5.207 1.00 44.47 185 VAL A O 1
ATOM 1410 N N . VAL A 1 186 ? 18.957 18.041 -3.357 1.00 50.09 186 VAL A N 1
ATOM 1411 C CA . VAL A 1 186 ? 18.402 16.725 -3.013 1.00 50.09 186 VAL A CA 1
ATOM 1412 C C . VAL A 1 186 ? 16.954 16.600 -3.494 1.00 50.09 186 VAL A C 1
ATOM 1414 O O . VAL A 1 186 ? 16.109 16.041 -2.805 1.00 50.09 186 VAL A O 1
ATOM 1417 N N . ASP A 1 187 ? 16.650 17.178 -4.653 1.00 45.50 187 ASP A N 1
ATOM 1418 C CA . ASP A 1 187 ? 15.315 17.053 -5.232 1.00 45.50 187 ASP A CA 1
ATOM 1419 C C . ASP A 1 187 ? 15.180 15.664 -5.884 1.00 45.50 187 ASP A C 1
ATOM 1421 O O . ASP A 1 187 ? 16.110 15.235 -6.580 1.00 45.50 187 ASP A O 1
ATOM 1425 N N . PRO A 1 188 ? 14.060 14.948 -5.675 1.00 46.41 188 PRO A N 1
ATOM 1426 C CA . PRO A 1 188 ? 13.809 13.679 -6.349 1.00 46.41 188 PRO A CA 1
ATOM 1427 C C . PRO A 1 188 ? 13.664 13.884 -7.873 1.00 46.41 188 PRO A C 1
ATOM 1429 O O . PRO A 1 188 ? 13.265 14.971 -8.312 1.00 46.41 188 PRO A O 1
ATOM 1432 N N . PRO A 1 189 ? 14.011 12.872 -8.693 1.00 46.09 189 PRO A N 1
ATOM 1433 C CA . PRO A 1 189 ? 13.740 12.895 -10.126 1.00 46.09 189 PRO A CA 1
ATOM 1434 C C . PRO A 1 189 ? 12.225 12.938 -10.411 1.00 46.09 189 PRO A C 1
ATOM 1436 O O . PRO A 1 189 ? 11.449 12.323 -9.689 1.00 46.09 189 PRO A O 1
ATOM 1439 N N . ASP A 1 190 ? 11.806 13.655 -11.459 1.00 47.03 190 ASP A N 1
ATOM 1440 C CA . ASP A 1 190 ? 10.417 13.671 -11.947 1.00 47.03 190 ASP A CA 1
ATOM 1441 C C . ASP A 1 190 ? 10.037 12.282 -12.517 1.00 47.03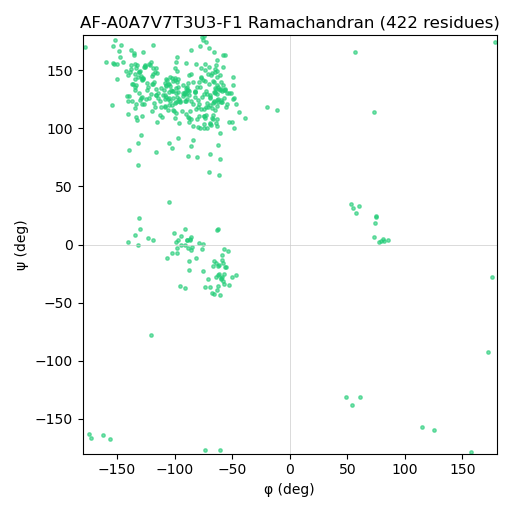 190 ASP A C 1
ATOM 1443 O O . ASP A 1 190 ? 10.696 11.825 -13.459 1.00 47.03 190 ASP A O 1
ATOM 1447 N N . PRO A 1 191 ? 8.987 11.618 -11.987 1.00 41.12 191 PRO A N 1
ATOM 1448 C CA . PRO A 1 191 ? 8.564 10.260 -12.380 1.00 41.12 191 PRO A CA 1
ATOM 1449 C C . PRO A 1 191 ? 8.095 10.168 -13.837 1.00 41.12 191 PRO A C 1
ATOM 1451 O O . PRO A 1 191 ? 8.150 9.109 -14.457 1.00 41.12 191 PRO A O 1
ATOM 1454 N N . ASN A 1 192 ? 7.576 11.275 -14.372 1.00 40.69 192 ASN A N 1
ATOM 1455 C CA . ASN A 1 192 ? 6.884 11.334 -15.654 1.00 40.69 192 ASN A CA 1
ATOM 1456 C C . ASN A 1 192 ? 7.826 11.785 -16.766 1.00 40.69 192 ASN A C 1
ATOM 1458 O O . ASN A 1 192 ? 7.404 11.988 -17.908 1.00 40.69 192 ASN A O 1
ATOM 1462 N N . HIS A 1 193 ? 9.103 11.971 -16.444 1.00 44.31 193 HIS A N 1
ATOM 1463 C CA . HIS A 1 193 ? 10.089 12.371 -17.414 1.00 44.31 193 HIS A CA 1
ATOM 1464 C C . HIS A 1 193 ? 10.783 11.142 -17.987 1.00 44.31 193 HIS A C 1
ATOM 1466 O O . HIS A 1 193 ? 11.524 10.434 -17.307 1.00 44.31 193 HIS A O 1
ATOM 1472 N N . THR A 1 194 ? 10.589 10.919 -19.282 1.00 43.66 194 THR A N 1
ATOM 1473 C CA . THR A 1 194 ? 11.418 9.985 -20.037 1.00 43.66 194 THR A CA 1
ATOM 1474 C C . THR A 1 194 ? 12.874 10.437 -19.941 1.00 43.66 194 THR A C 1
ATOM 1476 O O . THR A 1 194 ? 13.212 11.569 -20.288 1.00 43.66 194 THR A O 1
ATOM 1479 N N . LEU A 1 195 ? 13.746 9.565 -19.442 1.00 47.53 195 LEU A N 1
ATOM 1480 C CA . LEU A 1 195 ? 15.170 9.853 -19.349 1.00 47.53 195 LEU A CA 1
ATOM 1481 C C . LEU A 1 195 ? 15.787 9.797 -20.750 1.00 47.53 195 LEU A C 1
ATOM 1483 O O . LEU A 1 195 ? 15.757 8.763 -21.414 1.00 47.53 195 LEU A O 1
ATOM 1487 N N . TYR A 1 196 ? 16.338 10.925 -21.205 1.00 43.00 196 TYR A N 1
ATOM 1488 C CA . TYR A 1 196 ? 16.972 11.030 -22.518 1.00 43.00 196 TYR A CA 1
ATOM 1489 C C . TYR A 1 196 ? 18.457 10.670 -22.450 1.00 43.00 196 TYR A C 1
ATOM 1491 O O . TYR A 1 196 ? 19.197 11.149 -21.583 1.00 43.00 196 TYR A O 1
ATOM 1499 N N . PHE A 1 197 ? 18.900 9.869 -23.415 1.00 47.78 197 PHE A N 1
ATOM 1500 C CA . PHE A 1 197 ? 20.292 9.465 -23.564 1.00 47.78 197 PHE A CA 1
ATOM 1501 C C . PHE A 1 197 ? 21.102 10.537 -24.284 1.00 47.78 197 PHE A C 1
ATOM 1503 O O . PHE A 1 197 ? 20.717 11.022 -25.347 1.00 47.78 197 PHE A O 1
ATOM 1510 N N . ASN A 1 198 ? 22.262 10.872 -23.722 1.00 43.16 198 ASN A N 1
ATOM 1511 C CA . ASN A 1 198 ? 23.343 11.490 -24.476 1.00 43.16 198 ASN A CA 1
ATOM 1512 C C . ASN A 1 198 ? 24.481 10.472 -24.569 1.00 43.16 198 ASN A C 1
ATOM 1514 O O . ASN A 1 198 ? 25.125 10.150 -23.565 1.00 43.16 198 ASN A O 1
ATOM 1518 N N . ASP A 1 199 ? 24.698 9.944 -25.770 1.00 51.22 199 ASP A N 1
ATOM 1519 C CA . ASP A 1 199 ? 25.699 8.913 -26.015 1.00 51.22 199 ASP A CA 1
ATOM 1520 C C . ASP A 1 199 ? 27.122 9.476 -25.956 1.00 51.22 199 ASP A C 1
ATOM 1522 O O . ASP A 1 199 ? 27.466 10.459 -26.617 1.00 51.22 199 ASP A O 1
ATOM 1526 N N . ALA A 1 200 ? 27.988 8.780 -25.220 1.00 43.78 200 ALA A N 1
ATOM 1527 C CA . ALA A 1 200 ? 29.431 8.857 -25.392 1.00 43.78 200 ALA A CA 1
ATOM 1528 C C . ALA A 1 200 ? 29.980 7.430 -25.512 1.00 43.78 200 ALA A C 1
ATOM 1530 O O . ALA A 1 200 ? 30.255 6.762 -24.516 1.00 43.78 200 ALA A O 1
ATOM 1531 N N . PHE A 1 201 ? 30.128 6.966 -26.753 1.00 44.56 201 PHE A N 1
ATOM 1532 C CA . PHE A 1 201 ? 30.748 5.680 -27.056 1.00 44.56 201 PHE A CA 1
ATOM 1533 C C . PHE A 1 201 ? 32.259 5.734 -26.796 1.00 44.56 201 PHE A C 1
ATOM 1535 O O . PHE A 1 201 ? 32.989 6.471 -27.461 1.00 44.56 201 PHE A O 1
ATOM 1542 N N . ASP A 1 202 ? 32.733 4.899 -25.873 1.00 48.81 202 ASP A N 1
ATOM 1543 C CA . ASP A 1 202 ? 34.113 4.413 -25.856 1.00 48.81 202 ASP A CA 1
ATOM 1544 C C . ASP A 1 202 ? 34.086 2.929 -26.254 1.00 48.81 202 ASP A C 1
ATOM 1546 O O . ASP A 1 202 ? 33.207 2.180 -25.828 1.00 48.81 202 ASP A O 1
ATOM 1550 N N . GLN A 1 203 ? 35.037 2.493 -27.080 1.00 48.84 203 GLN A N 1
ATOM 1551 C CA . GLN A 1 203 ? 35.034 1.197 -27.777 1.00 48.84 203 GLN A CA 1
ATOM 1552 C C . GLN A 1 203 ? 34.972 -0.024 -26.846 1.00 48.84 203 GLN A C 1
ATOM 1554 O O . GLN A 1 203 ? 34.696 -1.126 -27.304 1.00 48.84 203 GLN A O 1
ATOM 1559 N N . ASN A 1 204 ? 35.206 0.162 -25.544 1.00 47.56 204 ASN A N 1
ATOM 1560 C CA . ASN A 1 204 ? 35.247 -0.913 -24.554 1.00 47.56 204 ASN A CA 1
ATOM 1561 C C . ASN A 1 204 ? 34.255 -0.722 -23.399 1.00 47.56 204 ASN A C 1
ATOM 1563 O O . ASN A 1 204 ? 34.302 -1.464 -22.413 1.00 47.56 204 ASN A O 1
ATOM 1567 N N . THR A 1 205 ? 33.393 0.290 -23.440 1.00 53.53 205 THR A N 1
ATOM 1568 C CA . THR A 1 205 ? 32.432 0.558 -22.369 1.00 53.53 205 THR A CA 1
ATOM 1569 C C . THR A 1 205 ? 31.233 1.305 -22.930 1.00 53.53 205 THR A C 1
ATOM 1571 O O . THR A 1 205 ? 31.365 2.441 -23.380 1.00 53.53 205 THR A O 1
ATOM 1574 N N . LEU A 1 206 ? 30.052 0.705 -22.806 1.00 54.97 206 LEU A N 1
ATOM 1575 C CA . LEU A 1 206 ? 28.809 1.432 -23.007 1.00 54.97 206 LEU A CA 1
ATOM 1576 C C . LEU A 1 206 ? 28.591 2.314 -21.778 1.00 54.97 206 LEU A C 1
ATOM 1578 O O . LEU A 1 206 ? 28.278 1.818 -20.699 1.00 54.97 206 LEU A O 1
ATOM 1582 N N . SER A 1 207 ? 28.845 3.615 -21.894 1.00 56.34 207 SER A N 1
ATOM 1583 C CA . SER A 1 207 ? 28.568 4.554 -20.814 1.00 56.34 207 SER A CA 1
ATOM 1584 C C . SER A 1 207 ? 27.533 5.563 -21.262 1.00 56.34 207 SER A C 1
ATOM 1586 O O . SER A 1 207 ? 27.774 6.356 -22.166 1.00 56.34 207 SER A O 1
ATOM 1588 N N . TYR A 1 208 ? 26.406 5.560 -20.571 1.00 56.88 208 TYR A N 1
ATOM 1589 C CA . TYR A 1 208 ? 25.317 6.483 -20.807 1.00 56.88 208 TYR A CA 1
ATOM 1590 C C . TYR A 1 208 ? 25.275 7.477 -19.662 1.00 56.88 208 TYR A C 1
ATOM 1592 O O . TYR A 1 208 ? 25.540 7.135 -18.514 1.00 56.88 208 TYR A O 1
ATOM 1600 N N . SER A 1 209 ? 24.980 8.731 -19.956 1.00 52.69 209 SER A N 1
ATOM 1601 C CA . SER A 1 209 ? 24.678 9.720 -18.925 1.00 52.69 209 SER A CA 1
ATOM 1602 C C . SER A 1 209 ? 23.326 10.317 -19.260 1.00 52.69 209 SER A C 1
ATOM 1604 O O . SER A 1 209 ? 23.131 10.793 -20.376 1.00 52.69 209 SER A O 1
ATOM 1606 N N . PHE A 1 210 ? 22.404 10.270 -18.311 1.00 59.34 210 PHE A N 1
ATOM 1607 C CA . PHE A 1 210 ? 21.086 10.864 -18.432 1.00 59.34 210 PHE A CA 1
ATOM 1608 C C . PHE A 1 210 ? 20.934 11.980 -17.412 1.00 59.34 210 PHE A C 1
ATOM 1610 O O . PHE A 1 210 ? 21.516 11.953 -16.328 1.00 59.34 210 PHE A O 1
ATOM 1617 N N . ILE A 1 211 ? 20.176 12.999 -17.786 1.00 51.38 211 ILE A N 1
ATOM 1618 C CA . ILE A 1 211 ? 19.821 14.078 -16.877 1.00 51.38 211 ILE A CA 1
ATOM 1619 C C . ILE A 1 211 ? 18.692 13.557 -15.995 1.00 51.38 211 ILE A C 1
ATOM 1621 O O . ILE A 1 211 ? 17.658 13.153 -16.512 1.00 51.38 211 ILE A O 1
ATOM 1625 N N . CYS A 1 212 ? 18.908 13.552 -14.683 1.00 52.44 212 CYS A N 1
ATOM 1626 C CA . CYS A 1 212 ? 17.871 13.284 -13.701 1.00 52.44 212 CYS A CA 1
ATOM 1627 C C . CYS A 1 212 ? 17.085 14.601 -13.530 1.00 52.44 212 CYS A C 1
ATOM 1629 O O . CYS A 1 212 ? 17.642 15.582 -13.033 1.00 52.44 212 CYS A O 1
ATOM 1631 N N . PRO A 1 213 ? 15.844 14.697 -14.032 1.00 48.66 213 PRO A N 1
ATOM 1632 C CA . PRO A 1 213 ? 15.108 15.952 -14.044 1.00 48.66 213 PRO A CA 1
ATOM 1633 C C . PRO A 1 213 ? 14.645 16.248 -12.628 1.00 48.66 213 PRO A C 1
ATOM 1635 O O . PRO A 1 213 ? 13.868 15.491 -12.068 1.00 48.66 213 PRO A O 1
ATOM 1638 N N . THR A 1 214 ? 15.123 17.334 -12.034 1.00 49.97 214 THR A N 1
ATOM 1639 C CA . THR A 1 214 ? 14.595 17.817 -10.757 1.00 49.97 214 THR A CA 1
ATOM 1640 C C . THR A 1 214 ? 13.631 18.961 -10.991 1.00 49.97 214 THR A C 1
ATOM 1642 O O . THR A 1 214 ? 13.772 19.723 -11.951 1.00 49.97 214 THR A O 1
ATOM 1645 N N . LYS A 1 215 ? 12.669 19.115 -10.077 1.00 44.22 215 LYS A N 1
ATOM 1646 C CA . LYS A 1 215 ? 11.655 20.175 -10.138 1.00 44.22 215 LYS A CA 1
ATOM 1647 C C . LYS A 1 215 ? 12.291 21.574 -10.183 1.00 44.22 215 LYS A C 1
ATOM 1649 O O . LYS A 1 215 ? 11.750 22.445 -10.856 1.00 44.22 215 LYS A O 1
ATOM 1654 N N . ASN A 1 216 ? 13.438 21.790 -9.514 1.00 47.81 216 ASN A N 1
ATOM 1655 C CA . ASN A 1 216 ? 13.973 23.140 -9.286 1.00 47.81 216 ASN A CA 1
ATOM 1656 C C . ASN A 1 216 ? 15.506 23.338 -9.409 1.00 47.81 216 ASN A C 1
ATOM 1658 O O . ASN A 1 216 ? 15.964 24.464 -9.195 1.00 47.81 216 ASN A O 1
ATOM 1662 N N . ALA A 1 217 ? 16.335 22.338 -9.748 1.00 47.16 217 ALA A N 1
ATOM 1663 C CA . ALA A 1 217 ? 17.796 22.510 -9.655 1.00 47.16 217 ALA A CA 1
ATOM 1664 C C . ALA A 1 217 ? 18.497 22.832 -10.991 1.00 47.16 217 ALA A C 1
ATOM 1666 O O . ALA A 1 217 ? 18.523 22.042 -11.932 1.00 47.16 217 ALA A O 1
ATOM 1667 N N . SER A 1 218 ? 19.184 23.978 -11.016 1.00 42.94 218 SER A N 1
ATOM 1668 C CA . SER A 1 218 ? 20.345 24.224 -11.877 1.00 42.94 218 SER A CA 1
ATOM 1669 C C . SER A 1 218 ? 21.607 24.185 -10.998 1.00 42.94 218 SER A C 1
ATOM 1671 O O . SER A 1 218 ? 21.657 24.930 -10.016 1.00 42.94 218 SER A O 1
ATOM 1673 N N . PRO A 1 219 ? 22.629 23.359 -11.302 1.00 48.91 219 PRO A N 1
ATOM 1674 C CA . PRO A 1 219 ? 22.759 22.498 -12.476 1.00 48.91 219 PRO A CA 1
ATOM 1675 C C . PRO A 1 219 ? 21.905 21.227 -12.372 1.00 48.91 219 PRO A C 1
ATOM 1677 O O . PRO A 1 219 ? 21.776 20.645 -11.298 1.00 48.91 219 PRO A O 1
ATOM 1680 N N . MET A 1 220 ? 21.360 20.805 -13.516 1.00 48.38 220 MET A N 1
ATOM 1681 C CA . MET A 1 220 ? 20.592 19.569 -13.660 1.00 48.38 220 MET A CA 1
ATOM 1682 C C . MET A 1 220 ? 21.429 18.386 -13.140 1.00 48.38 220 MET A C 1
ATOM 1684 O O . MET A 1 220 ? 22.543 18.187 -13.646 1.00 48.38 220 MET A O 1
ATOM 1688 N N . PRO A 1 221 ? 20.972 17.618 -12.135 1.00 48.75 221 PRO A N 1
ATOM 1689 C CA . PRO A 1 221 ? 21.697 16.426 -11.730 1.00 48.75 221 PRO A CA 1
ATOM 1690 C C . PRO A 1 221 ? 21.713 15.435 -12.890 1.00 48.75 221 PRO A C 1
ATOM 1692 O O . PRO A 1 221 ? 20.815 15.405 -13.731 1.00 48.75 221 PRO A O 1
ATOM 1695 N N . PHE A 1 222 ? 22.769 14.635 -12.965 1.00 47.66 222 PHE A N 1
ATOM 1696 C CA . PHE A 1 222 ? 22.883 13.608 -13.986 1.00 47.66 222 PHE A CA 1
ATOM 1697 C C . PHE A 1 222 ? 23.204 12.278 -13.331 1.00 47.66 222 PHE A C 1
ATOM 1699 O O . PHE A 1 222 ? 23.966 12.170 -12.369 1.00 47.66 222 PHE A O 1
ATOM 1706 N N . CYS A 1 223 ? 22.610 11.250 -13.887 1.00 52.22 223 CYS A N 1
ATOM 1707 C CA . CYS A 1 223 ? 22.770 9.880 -13.489 1.00 52.22 223 CYS A CA 1
ATOM 1708 C C . CYS A 1 223 ? 23.543 9.196 -14.619 1.00 52.22 223 CYS A C 1
ATOM 1710 O O . CYS A 1 223 ? 23.257 9.377 -15.802 1.00 52.22 223 CYS A O 1
ATOM 1712 N N . LYS A 1 224 ? 24.622 8.502 -14.270 1.00 55.03 224 LYS A N 1
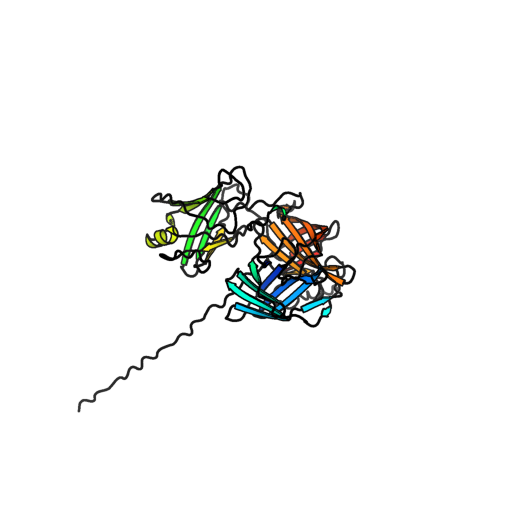ATOM 1713 C CA . LYS A 1 224 ? 25.530 7.881 -15.230 1.00 55.03 224 LYS A CA 1
ATOM 1714 C C . LYS A 1 224 ? 25.424 6.371 -15.114 1.00 55.03 224 LYS A C 1
ATOM 1716 O O . LYS A 1 224 ? 25.664 5.810 -14.053 1.00 55.03 224 LYS A O 1
ATOM 1721 N N . PHE A 1 225 ? 25.116 5.726 -16.223 1.00 58.66 225 PHE A N 1
ATOM 1722 C CA . PHE A 1 225 ? 25.169 4.288 -16.400 1.00 58.66 225 PHE A CA 1
ATOM 1723 C C . PHE A 1 225 ? 26.483 3.903 -17.094 1.00 58.66 225 PHE A C 1
ATOM 1725 O O . PHE A 1 225 ? 26.983 4.588 -17.996 1.00 58.66 225 PHE A O 1
ATOM 1732 N N . LYS A 1 226 ? 27.082 2.800 -16.652 1.00 57.66 226 LYS A N 1
ATOM 1733 C CA . LYS A 1 226 ? 28.217 2.160 -17.306 1.00 57.66 226 LYS A CA 1
ATOM 1734 C C . LYS A 1 226 ? 27.978 0.647 -17.403 1.00 57.66 226 LYS A C 1
ATOM 1736 O O . LYS A 1 226 ? 28.057 -0.056 -16.402 1.00 57.66 226 LYS A O 1
ATOM 1741 N N . ALA A 1 227 ? 27.742 0.133 -18.605 1.00 55.06 227 ALA A N 1
ATOM 1742 C CA . ALA A 1 227 ? 27.826 -1.293 -18.912 1.00 55.06 227 ALA A CA 1
ATOM 1743 C C . ALA A 1 227 ? 29.259 -1.647 -19.328 1.00 55.06 227 ALA A C 1
ATOM 1745 O O . ALA A 1 227 ? 29.897 -0.964 -20.142 1.00 55.06 227 ALA A O 1
ATOM 1746 N N . ARG A 1 228 ? 29.793 -2.725 -18.750 1.00 53.59 228 ARG A N 1
ATOM 1747 C CA . ARG A 1 228 ? 31.126 -3.233 -19.095 1.00 53.59 228 ARG A CA 1
ATOM 1748 C C . ARG A 1 228 ? 31.001 -4.199 -20.276 1.00 53.59 228 ARG A C 1
ATOM 1750 O O . ARG A 1 228 ? 30.167 -5.090 -20.273 1.00 53.59 228 ARG A O 1
ATOM 1757 N N . SER A 1 229 ? 31.857 -4.023 -21.281 1.00 46.72 229 SER A N 1
ATOM 1758 C CA . SER A 1 229 ? 31.818 -4.753 -22.561 1.00 46.72 229 SER A CA 1
ATOM 1759 C C . SER A 1 229 ? 32.096 -6.257 -22.475 1.00 46.72 229 SER A C 1
ATOM 1761 O O . SER A 1 229 ? 31.811 -6.968 -23.432 1.00 46.72 229 SER A O 1
ATOM 1763 N N . PHE A 1 230 ? 32.622 -6.762 -21.353 1.00 50.97 230 PHE A N 1
ATOM 1764 C CA . PHE A 1 230 ? 32.937 -8.187 -21.201 1.00 50.97 230 PHE A CA 1
ATOM 1765 C C . PHE A 1 230 ? 31.702 -9.107 -21.253 1.00 50.97 230 PHE A C 1
ATOM 1767 O O . PHE A 1 230 ? 31.873 -10.296 -21.504 1.00 50.97 230 PHE A O 1
ATOM 1774 N N . ASP A 1 231 ? 30.490 -8.559 -21.095 1.00 50.75 231 ASP A N 1
ATOM 1775 C CA . ASP A 1 231 ? 29.223 -9.306 -21.130 1.00 50.75 231 ASP A CA 1
ATOM 1776 C C . ASP A 1 231 ? 28.498 -9.240 -22.493 1.00 50.75 231 ASP A C 1
ATOM 1778 O O . ASP A 1 231 ? 27.464 -9.880 -22.683 1.00 50.75 231 ASP A O 1
ATOM 1782 N N . LEU A 1 232 ? 29.022 -8.490 -23.473 1.00 55.41 232 LEU A N 1
ATOM 1783 C CA . LEU A 1 232 ? 28.380 -8.310 -24.781 1.00 55.41 232 LEU A CA 1
ATOM 1784 C C . LEU A 1 232 ? 28.972 -9.274 -25.805 1.00 55.41 232 LEU A C 1
ATOM 1786 O O . LEU A 1 232 ? 29.971 -8.987 -26.458 1.00 55.41 232 LEU A O 1
ATOM 1790 N N . ALA A 1 233 ? 28.358 -10.450 -25.926 1.00 54.16 233 ALA A N 1
ATOM 1791 C CA . ALA A 1 233 ? 28.866 -11.527 -26.772 1.00 54.16 233 ALA A CA 1
ATOM 1792 C C . ALA A 1 233 ? 28.837 -11.217 -28.287 1.00 54.16 233 ALA A C 1
ATOM 1794 O O . ALA A 1 233 ? 29.530 -11.896 -29.048 1.00 54.16 233 ALA A O 1
ATOM 1795 N N . THR A 1 234 ? 28.047 -10.231 -28.741 1.00 64.50 234 THR A N 1
ATOM 1796 C CA . THR A 1 234 ? 27.842 -9.913 -30.168 1.00 64.50 234 THR A CA 1
ATOM 1797 C C . THR A 1 234 ? 27.547 -8.425 -30.420 1.00 64.50 234 THR A C 1
ATOM 1799 O O . THR A 1 234 ? 26.989 -7.733 -29.567 1.00 64.50 234 THR A O 1
ATOM 1802 N N . ASP A 1 235 ? 27.852 -7.950 -31.636 1.00 65.50 235 ASP A N 1
ATOM 1803 C CA . ASP A 1 235 ? 27.491 -6.603 -32.127 1.00 65.50 235 ASP A CA 1
ATOM 1804 C C . ASP A 1 235 ? 25.967 -6.353 -32.111 1.00 65.50 235 ASP A C 1
ATOM 1806 O O . ASP A 1 235 ? 25.510 -5.223 -31.955 1.00 65.50 235 ASP A O 1
ATOM 1810 N N . GLU A 1 236 ? 25.173 -7.419 -32.237 1.00 66.56 236 GLU A N 1
ATOM 1811 C CA . GLU A 1 236 ? 23.707 -7.387 -32.199 1.00 66.56 236 GLU A CA 1
ATOM 1812 C C . GLU A 1 236 ? 23.176 -7.014 -30.808 1.00 66.56 236 GLU A C 1
ATOM 1814 O O . GLU A 1 236 ? 22.296 -6.163 -30.687 1.00 66.56 236 GLU A O 1
ATOM 1819 N N . LEU A 1 237 ? 23.776 -7.565 -29.748 1.00 64.50 237 LEU A N 1
ATOM 1820 C CA . LEU A 1 237 ? 23.417 -7.223 -28.372 1.00 64.50 237 LEU A CA 1
ATOM 1821 C C . LEU A 1 237 ? 23.851 -5.791 -28.022 1.00 64.50 237 LEU A C 1
ATOM 1823 O O . LEU A 1 237 ? 23.126 -5.067 -27.346 1.00 64.50 237 LEU A O 1
ATOM 1827 N N . ALA A 1 238 ? 25.002 -5.339 -28.532 1.00 64.62 238 ALA A N 1
ATOM 1828 C CA . ALA A 1 238 ? 25.435 -3.950 -28.380 1.00 64.62 238 ALA A CA 1
ATOM 1829 C C . ALA A 1 238 ? 24.474 -2.964 -29.076 1.00 64.62 238 ALA A C 1
ATOM 1831 O O . ALA A 1 238 ? 24.166 -1.909 -28.518 1.00 64.62 238 ALA A O 1
ATOM 1832 N N . ALA A 1 239 ? 23.957 -3.317 -30.258 1.00 65.81 239 ALA A N 1
ATOM 1833 C CA . ALA A 1 239 ? 22.948 -2.530 -30.965 1.00 65.81 239 ALA A CA 1
ATOM 1834 C C . ALA A 1 239 ? 21.607 -2.478 -30.211 1.00 65.81 239 ALA A C 1
ATOM 1836 O O . ALA A 1 239 ? 21.038 -1.394 -30.083 1.00 65.81 239 ALA A O 1
ATOM 1837 N N . GLN A 1 240 ? 21.138 -3.602 -29.658 1.00 63.66 240 GLN A N 1
ATOM 1838 C CA . GLN A 1 240 ? 19.934 -3.641 -28.814 1.00 63.66 240 GLN A CA 1
ATOM 1839 C C . GLN A 1 240 ? 20.089 -2.769 -27.559 1.00 63.66 240 GLN A C 1
ATOM 1841 O O . GLN A 1 240 ? 19.201 -1.987 -27.228 1.00 63.66 240 GLN A O 1
ATOM 1846 N N . LEU A 1 241 ? 21.245 -2.831 -26.894 1.00 61.66 241 LEU A N 1
ATOM 1847 C CA . LEU A 1 241 ? 21.491 -2.064 -25.669 1.00 61.66 241 LEU A CA 1
ATOM 1848 C C . LEU A 1 241 ? 21.746 -0.574 -25.906 1.00 61.66 241 LEU A C 1
ATOM 1850 O O . LEU A 1 241 ? 21.475 0.226 -25.015 1.00 61.66 241 LEU A O 1
ATOM 1854 N N . SER A 1 242 ? 22.175 -0.177 -27.110 1.00 60.25 242 SER A N 1
ATOM 1855 C CA . SER A 1 242 ? 22.241 1.233 -27.535 1.00 60.25 242 SER A CA 1
ATOM 1856 C C . SER A 1 242 ? 20.903 1.977 -27.498 1.00 60.25 242 SER A C 1
ATOM 1858 O O . SER A 1 242 ? 20.888 3.195 -27.643 1.00 60.25 242 SER A O 1
ATOM 1860 N N . ARG A 1 243 ? 19.794 1.261 -27.280 1.00 60.72 243 ARG A N 1
ATOM 1861 C CA . ARG A 1 243 ? 18.424 1.791 -27.272 1.00 60.72 243 ARG A CA 1
ATOM 1862 C C . ARG A 1 243 ? 17.638 1.342 -26.039 1.00 60.72 243 ARG A C 1
ATOM 1864 O O . ARG A 1 243 ? 16.412 1.289 -26.060 1.00 60.72 243 ARG A O 1
ATOM 1871 N N . LEU A 1 244 ? 18.346 0.985 -24.967 1.00 57.97 244 LEU A N 1
ATOM 1872 C CA . LEU A 1 244 ? 17.744 0.713 -23.665 1.00 57.97 244 LEU A CA 1
ATOM 1873 C C . LEU A 1 244 ? 17.066 1.982 -23.158 1.00 57.97 244 LEU A C 1
ATOM 1875 O O . LEU A 1 244 ? 17.758 2.974 -22.992 1.00 57.97 244 LEU A O 1
ATOM 1879 N N . TYR A 1 245 ? 15.763 1.946 -22.868 1.00 58.03 245 TYR A N 1
ATOM 1880 C CA . TYR A 1 245 ? 15.079 3.035 -22.169 1.00 58.03 245 TYR A CA 1
ATOM 1881 C C . TYR A 1 245 ? 14.804 2.619 -20.735 1.00 58.03 245 TYR A C 1
ATOM 1883 O O . TYR A 1 245 ? 14.052 1.699 -20.431 1.00 58.03 245 TYR A O 1
ATOM 1891 N N . VAL A 1 246 ? 15.434 3.321 -19.808 1.00 54.00 246 VAL A N 1
ATOM 1892 C CA . VAL A 1 246 ? 15.257 3.038 -18.392 1.00 54.00 246 VAL A CA 1
ATOM 1893 C C . VAL A 1 246 ? 13.997 3.768 -17.932 1.00 54.00 246 VAL A C 1
ATOM 1895 O O . VAL A 1 246 ? 14.060 4.930 -17.538 1.00 54.00 246 VAL A O 1
ATOM 1898 N N . PHE A 1 247 ? 12.848 3.099 -18.022 1.00 54.06 247 PHE A N 1
ATOM 1899 C CA . PHE A 1 247 ? 11.687 3.480 -17.224 1.00 54.06 247 PHE A CA 1
ATOM 1900 C C . PHE A 1 247 ? 11.916 2.923 -15.838 1.00 54.06 247 PHE A C 1
ATOM 1902 O O . PHE A 1 247 ? 11.964 1.712 -15.651 1.00 54.06 247 PHE A O 1
ATOM 1909 N N . ILE A 1 248 ? 12.149 3.817 -14.888 1.00 56.25 248 ILE A N 1
ATOM 1910 C CA . ILE A 1 248 ? 12.415 3.416 -13.521 1.00 56.25 248 ILE A CA 1
ATOM 1911 C C . ILE A 1 248 ? 11.068 3.298 -12.799 1.00 56.25 248 ILE A C 1
ATOM 1913 O O . ILE A 1 248 ? 10.674 4.188 -12.052 1.00 56.25 248 ILE A O 1
ATOM 1917 N N . ASP A 1 249 ? 10.356 2.211 -13.084 1.00 47.47 249 ASP A N 1
ATOM 1918 C CA . ASP A 1 249 ? 8.977 2.006 -12.620 1.00 47.47 249 ASP A CA 1
ATOM 1919 C C . ASP A 1 249 ? 8.890 1.355 -11.223 1.00 47.47 249 ASP A C 1
ATOM 1921 O O . ASP A 1 249 ? 7.917 1.547 -10.495 1.00 47.47 249 ASP A O 1
ATOM 1925 N N . ASP A 1 250 ? 9.948 0.657 -10.793 1.00 50.31 250 ASP A N 1
ATOM 1926 C CA . ASP A 1 250 ? 9.979 -0.063 -9.514 1.00 50.31 250 ASP A CA 1
ATOM 1927 C C . ASP A 1 250 ? 11.333 0.079 -8.814 1.00 50.31 250 ASP A C 1
ATOM 1929 O O . ASP A 1 250 ? 12.180 -0.792 -8.933 1.00 50.31 250 ASP A O 1
ATOM 1933 N N . ILE A 1 251 ? 11.589 1.179 -8.103 1.00 51.06 251 ILE A N 1
ATOM 1934 C CA . ILE A 1 251 ? 12.840 1.316 -7.333 1.00 51.06 251 ILE A CA 1
ATOM 1935 C C . ILE A 1 251 ? 12.677 0.684 -5.964 1.00 51.06 251 ILE A C 1
ATOM 1937 O O . ILE A 1 251 ? 12.431 1.369 -4.971 1.00 51.06 251 ILE A O 1
ATOM 1941 N N . GLY A 1 252 ? 12.881 -0.622 -5.884 1.00 50.06 252 GLY A N 1
ATOM 1942 C CA . GLY A 1 252 ? 13.201 -1.252 -4.611 1.00 50.06 252 GLY A CA 1
ATOM 1943 C C . GLY A 1 252 ? 14.611 -0.864 -4.144 1.00 50.06 252 GLY A C 1
ATOM 1944 O O . GLY A 1 252 ? 15.427 -0.349 -4.908 1.00 50.06 252 GLY A O 1
ATOM 1945 N N . THR A 1 253 ? 14.964 -1.181 -2.893 1.00 48.34 253 THR A N 1
ATOM 1946 C CA . THR A 1 253 ? 16.384 -1.183 -2.466 1.00 48.34 253 THR A CA 1
ATOM 1947 C C . THR A 1 253 ? 17.252 -2.036 -3.385 1.00 48.34 253 THR A C 1
ATOM 1949 O O . THR A 1 253 ? 18.413 -1.698 -3.627 1.00 48.34 253 THR A O 1
ATOM 1952 N N . ASN A 1 254 ? 16.661 -3.129 -3.881 1.00 52.62 254 ASN A N 1
ATOM 1953 C CA . ASN A 1 254 ? 17.352 -4.226 -4.539 1.00 52.62 254 ASN A CA 1
ATOM 1954 C C . ASN A 1 254 ? 16.725 -4.658 -5.865 1.00 52.62 254 ASN A C 1
ATOM 1956 O O . ASN A 1 254 ? 17.258 -5.577 -6.477 1.00 52.62 254 ASN A O 1
ATOM 1960 N N . THR A 1 255 ? 15.631 -4.041 -6.311 1.00 58.28 255 THR A N 1
ATOM 1961 C CA . THR A 1 255 ? 14.990 -4.347 -7.597 1.00 58.28 255 THR A CA 1
ATOM 1962 C C . THR A 1 255 ? 14.804 -3.075 -8.411 1.00 58.28 255 THR A C 1
ATOM 1964 O O . THR A 1 255 ? 14.570 -2.012 -7.844 1.00 58.28 255 THR A O 1
ATOM 1967 N N . MET A 1 256 ? 14.979 -3.175 -9.727 1.00 65.81 256 MET A N 1
ATOM 1968 C CA . MET A 1 256 ? 14.512 -2.177 -10.686 1.00 65.81 256 MET A CA 1
ATOM 1969 C C . MET A 1 256 ? 13.929 -2.851 -11.914 1.00 65.81 256 MET A C 1
ATOM 1971 O O . MET A 1 256 ? 14.394 -3.912 -12.325 1.00 65.81 256 MET A O 1
ATOM 1975 N N . THR A 1 257 ? 12.948 -2.206 -12.520 1.00 62.62 257 THR A N 1
ATOM 1976 C CA . THR A 1 257 ? 12.412 -2.613 -13.813 1.00 62.62 257 THR A CA 1
ATOM 1977 C C . THR A 1 257 ? 13.016 -1.743 -14.911 1.00 62.62 257 THR A C 1
ATOM 1979 O O . THR A 1 257 ? 13.295 -0.570 -14.686 1.00 62.62 257 THR A O 1
ATOM 1982 N N . LEU A 1 258 ? 13.287 -2.325 -16.079 1.00 67.44 258 LEU A N 1
ATOM 1983 C CA . LEU A 1 258 ? 13.840 -1.647 -17.253 1.00 67.44 258 LEU A CA 1
ATOM 1984 C C . LEU A 1 258 ? 13.061 -2.078 -18.498 1.00 67.44 258 LEU A C 1
ATOM 1986 O O . LEU A 1 258 ? 12.676 -3.242 -18.589 1.00 67.44 258 LEU A O 1
ATOM 1990 N N . HIS A 1 259 ? 12.891 -1.193 -19.482 1.00 64.06 259 HIS A N 1
ATOM 1991 C CA . HIS A 1 259 ? 12.209 -1.536 -20.733 1.00 64.06 259 HIS A CA 1
ATOM 1992 C C . HIS A 1 259 ? 13.138 -1.366 -21.947 1.00 64.06 259 HIS A C 1
ATOM 1994 O O . HIS A 1 259 ? 13.892 -0.400 -22.059 1.00 64.06 259 HIS A O 1
ATOM 2000 N N . LEU A 1 260 ? 13.100 -2.301 -22.899 1.00 64.06 260 LEU A N 1
ATOM 2001 C CA . LEU A 1 260 ? 13.854 -2.168 -24.156 1.00 64.06 260 LEU A CA 1
ATOM 2002 C C . LEU A 1 260 ? 12.949 -1.729 -25.303 1.00 64.06 260 LEU A C 1
ATOM 2004 O O . LEU A 1 260 ? 12.091 -2.495 -25.726 1.00 64.06 260 LEU A O 1
ATOM 2008 N N . GLN A 1 261 ? 13.187 -0.540 -25.862 1.00 62.12 261 GLN A N 1
ATOM 2009 C CA . GLN A 1 261 ? 12.460 -0.093 -27.050 1.00 62.12 261 GLN A CA 1
ATOM 2010 C C . GLN A 1 261 ? 12.993 -0.806 -28.314 1.00 62.12 261 GLN A C 1
ATOM 2012 O O . GLN A 1 261 ? 14.202 -0.770 -28.574 1.00 62.12 261 GLN A O 1
ATOM 2017 N N . PRO A 1 262 ? 12.126 -1.442 -29.125 1.00 58.47 262 PRO A N 1
ATOM 2018 C CA . PRO A 1 262 ? 12.502 -2.063 -30.389 1.00 58.47 262 PRO A CA 1
ATOM 2019 C C . PRO A 1 262 ? 13.022 -1.069 -31.434 1.00 58.47 262 PRO A C 1
ATOM 2021 O O . PRO A 1 262 ? 12.719 0.122 -31.428 1.00 58.47 262 PRO A O 1
ATOM 2024 N N . GLU A 1 263 ? 13.778 -1.578 -32.408 1.00 56.03 263 GLU A N 1
ATOM 2025 C CA . GLU A 1 263 ? 14.233 -0.777 -33.543 1.00 56.03 263 GLU A CA 1
ATOM 2026 C C . GLU A 1 263 ? 13.068 -0.257 -34.404 1.00 56.03 263 GLU A C 1
ATOM 2028 O O . GLU A 1 263 ? 12.287 -1.038 -34.941 1.00 56.03 263 GLU A O 1
ATOM 2033 N N . GLY A 1 264 ? 13.015 1.069 -34.593 1.00 63.62 264 GLY A N 1
ATOM 2034 C CA . GLY A 1 264 ? 12.041 1.737 -35.464 1.00 63.62 264 GLY A CA 1
ATOM 2035 C C . GLY A 1 264 ? 10.703 2.052 -34.796 1.00 63.62 264 GLY A C 1
ATOM 2036 O O . GLY A 1 264 ? 9.800 2.549 -35.469 1.00 63.62 264 GLY A O 1
ATOM 2037 N N . ASP A 1 265 ? 10.584 1.776 -33.501 1.00 62.53 265 ASP A N 1
ATOM 2038 C CA . ASP A 1 265 ? 9.453 2.191 -32.693 1.00 62.53 265 ASP A CA 1
ATOM 2039 C C . ASP A 1 265 ? 9.834 3.447 -31.906 1.00 62.53 265 ASP A C 1
ATOM 2041 O O . ASP A 1 265 ? 10.638 3.369 -30.989 1.00 62.53 265 ASP A O 1
ATOM 2045 N N . ASP A 1 266 ? 9.280 4.602 -32.275 1.00 64.38 266 ASP A N 1
ATOM 2046 C CA . ASP A 1 266 ? 9.444 5.855 -31.522 1.00 64.38 266 ASP A CA 1
ATOM 2047 C C . ASP A 1 266 ? 8.346 6.021 -30.452 1.00 64.38 266 ASP A C 1
ATOM 2049 O O . ASP A 1 266 ? 8.250 7.065 -29.797 1.00 64.38 266 ASP A O 1
ATOM 2053 N N . SER A 1 267 ? 7.472 5.022 -30.275 1.00 58.81 267 SER A N 1
ATOM 2054 C CA . SER A 1 267 ? 6.481 5.037 -29.210 1.00 58.81 267 SER A CA 1
ATOM 2055 C C . SER A 1 267 ? 7.192 4.792 -27.881 1.00 58.81 267 SER A C 1
ATOM 2057 O O . SER A 1 267 ? 7.742 3.721 -27.603 1.00 58.81 267 SER A O 1
ATOM 2059 N N . TYR A 1 268 ? 7.224 5.832 -27.050 1.00 55.59 268 TYR A N 1
ATOM 2060 C CA . TYR A 1 268 ? 7.639 5.764 -25.650 1.00 55.59 268 TYR A CA 1
ATOM 2061 C C . TYR A 1 268 ? 6.575 4.997 -24.846 1.00 55.59 268 TYR A C 1
ATOM 2063 O O . TYR A 1 268 ? 5.883 5.563 -24.003 1.00 55.59 268 TYR A O 1
ATOM 2071 N N . SER A 1 269 ? 6.371 3.729 -25.197 1.00 56.88 269 SER A N 1
ATOM 2072 C CA . SER A 1 269 ? 5.338 2.859 -24.648 1.00 56.88 269 SER A CA 1
ATOM 2073 C C . SER A 1 269 ? 5.908 1.985 -23.533 1.00 56.88 269 SER A C 1
ATOM 2075 O O . SER A 1 269 ? 7.028 1.489 -23.625 1.00 56.88 269 SER A O 1
ATOM 2077 N N . ARG A 1 270 ? 5.114 1.753 -22.485 1.00 53.72 270 ARG A N 1
ATOM 2078 C CA . ARG A 1 270 ? 5.421 0.775 -21.427 1.00 53.72 270 ARG A CA 1
ATOM 2079 C C . ARG A 1 270 ? 5.172 -0.674 -21.867 1.00 53.72 270 ARG A C 1
ATOM 2081 O O . ARG A 1 270 ? 5.463 -1.597 -21.119 1.00 53.72 270 ARG A O 1
ATOM 2088 N N . GLU A 1 271 ? 4.658 -0.883 -23.079 1.00 60.78 271 GLU A N 1
ATOM 2089 C CA . GLU A 1 271 ? 4.356 -2.206 -23.651 1.00 60.78 271 GLU A CA 1
ATOM 2090 C C . GLU A 1 271 ? 5.608 -2.979 -24.114 1.00 60.78 271 GLU A C 1
ATOM 2092 O O . GLU A 1 271 ? 5.514 -4.098 -24.618 1.00 60.78 271 GLU A O 1
ATOM 2097 N N . HIS A 1 272 ? 6.792 -2.391 -23.938 1.00 64.12 272 HIS A N 1
ATOM 2098 C CA . HIS A 1 272 ? 8.076 -2.984 -24.299 1.00 64.12 272 HIS A CA 1
ATOM 2099 C C . HIS A 1 272 ? 8.515 -4.102 -23.341 1.00 64.12 272 HIS A C 1
ATOM 2101 O O . HIS A 1 272 ? 8.130 -4.078 -22.168 1.00 64.12 272 HIS A O 1
ATOM 2107 N N . PRO A 1 273 ? 9.364 -5.051 -23.799 1.00 61.81 273 PRO A N 1
ATOM 2108 C CA . PRO A 1 273 ? 9.891 -6.124 -22.964 1.00 61.81 273 PRO A CA 1
ATOM 2109 C C . PRO A 1 273 ? 10.493 -5.606 -21.660 1.00 61.81 273 PRO A C 1
ATOM 2111 O O . PRO A 1 273 ? 11.315 -4.686 -21.658 1.00 61.81 273 PRO A O 1
ATOM 2114 N N . VAL A 1 274 ? 10.072 -6.238 -20.568 1.00 64.00 274 VAL A N 1
ATOM 2115 C CA . VAL A 1 274 ? 10.387 -5.861 -19.194 1.00 64.00 274 VAL A CA 1
ATOM 2116 C C . VAL A 1 274 ? 11.573 -6.682 -18.700 1.00 64.00 274 VAL A C 1
ATOM 2118 O O . VAL A 1 274 ? 11.540 -7.913 -18.709 1.00 64.00 274 VAL A O 1
ATOM 2121 N N . TYR A 1 275 ? 12.610 -6.002 -18.231 1.00 68.31 275 TYR A N 1
ATOM 2122 C CA . TYR A 1 275 ? 13.787 -6.604 -17.624 1.00 68.31 275 TYR A CA 1
ATOM 2123 C C . TYR A 1 275 ? 13.783 -6.308 -16.131 1.00 68.31 275 TYR A C 1
ATOM 2125 O O . TYR A 1 275 ? 13.603 -5.162 -15.723 1.00 68.31 275 TYR A O 1
ATOM 2133 N N . GLN A 1 276 ? 14.031 -7.334 -15.322 1.00 67.00 276 GLN A N 1
ATOM 2134 C CA . GLN A 1 276 ? 14.237 -7.163 -13.888 1.00 67.00 276 GLN A CA 1
ATOM 2135 C C . GLN A 1 276 ? 15.728 -7.013 -13.628 1.00 67.00 276 GLN A C 1
ATOM 2137 O O . GLN A 1 276 ? 16.526 -7.852 -14.054 1.00 67.00 276 GLN A O 1
ATOM 2142 N N . ALA A 1 277 ? 16.111 -5.960 -12.920 1.00 67.69 277 ALA A N 1
ATOM 2143 C CA . ALA A 1 277 ? 17.442 -5.822 -12.374 1.00 67.69 277 ALA A CA 1
ATOM 2144 C C . ALA A 1 277 ? 17.440 -6.020 -10.868 1.00 67.69 277 ALA A C 1
ATOM 2146 O O . ALA A 1 277 ? 16.557 -5.544 -10.164 1.00 67.69 277 ALA A O 1
ATOM 2147 N N . PHE A 1 278 ? 18.478 -6.687 -10.388 1.00 69.94 278 PHE A N 1
ATOM 2148 C CA . PHE A 1 278 ? 18.727 -6.945 -8.984 1.00 69.94 278 PHE A CA 1
ATOM 2149 C C . PHE A 1 278 ? 19.986 -6.211 -8.573 1.00 69.94 278 PHE A C 1
ATOM 2151 O O . PHE A 1 278 ? 21.003 -6.343 -9.254 1.00 69.94 278 PHE A O 1
ATOM 2158 N N . ARG A 1 279 ? 19.961 -5.451 -7.481 1.00 68.19 279 ARG A N 1
ATOM 2159 C CA . ARG A 1 279 ? 21.182 -4.812 -6.990 1.00 68.19 279 ARG A CA 1
ATOM 2160 C C . ARG A 1 279 ? 22.151 -5.919 -6.603 1.00 68.19 279 ARG A C 1
ATOM 2162 O O . ARG A 1 279 ? 21.858 -6.766 -5.764 1.00 68.19 279 ARG A O 1
ATOM 2169 N N . LEU A 1 280 ? 23.293 -5.942 -7.270 1.00 66.94 280 LEU A N 1
ATOM 2170 C CA . LEU A 1 280 ? 24.429 -6.712 -6.812 1.00 66.94 280 LEU A CA 1
ATOM 2171 C C . LEU A 1 280 ? 24.967 -5.905 -5.647 1.00 66.94 280 LEU A C 1
ATOM 2173 O O . LEU A 1 280 ? 25.440 -4.793 -5.885 1.00 66.94 280 LEU A O 1
ATOM 2177 N N . ASP A 1 281 ? 24.822 -6.423 -4.423 1.00 60.03 281 ASP A N 1
ATOM 2178 C CA . ASP A 1 281 ? 25.354 -5.790 -3.215 1.00 60.03 281 ASP A CA 1
ATOM 2179 C C . ASP A 1 281 ? 26.723 -5.208 -3.539 1.00 60.03 281 ASP A C 1
ATOM 2181 O O . ASP A 1 281 ? 27.670 -5.923 -3.897 1.00 60.03 281 ASP A O 1
ATOM 2185 N N . ALA A 1 282 ? 26.738 -3.876 -3.588 1.00 47.53 282 ALA A N 1
ATOM 2186 C CA . ALA A 1 282 ? 27.795 -3.142 -4.232 1.00 47.53 282 ALA A CA 1
ATOM 2187 C C . ALA A 1 282 ? 29.046 -3.358 -3.396 1.00 47.53 282 ALA A C 1
ATOM 2189 O O . ALA A 1 282 ? 29.179 -2.845 -2.293 1.00 47.53 282 ALA A O 1
ATOM 2190 N N . GLU A 1 283 ? 29.953 -4.129 -3.979 1.00 48.31 283 GLU A N 1
ATOM 2191 C CA . GLU A 1 283 ? 31.295 -4.359 -3.498 1.00 48.31 283 GLU A CA 1
ATOM 2192 C C . GLU A 1 283 ? 31.396 -5.257 -2.253 1.00 48.31 283 GLU A C 1
ATOM 2194 O O . GLU A 1 283 ? 31.169 -4.870 -1.110 1.00 48.31 283 GLU A O 1
ATOM 2199 N N . TYR A 1 284 ? 32.003 -6.425 -2.466 1.00 44.69 284 TYR A N 1
ATOM 2200 C CA . TYR A 1 284 ? 32.955 -6.987 -1.511 1.00 44.69 284 TYR A CA 1
ATOM 2201 C C . TYR A 1 284 ? 34.151 -6.015 -1.373 1.00 44.69 284 TYR A C 1
ATOM 2203 O O . TYR A 1 284 ? 35.286 -6.341 -1.714 1.00 44.69 284 TYR A O 1
ATOM 2211 N N . GLN A 1 285 ? 33.924 -4.770 -0.949 1.00 47.50 285 GLN A N 1
ATOM 2212 C CA . GLN A 1 285 ? 34.972 -4.029 -0.266 1.00 47.50 285 GLN A CA 1
ATOM 2213 C C . GLN A 1 285 ? 35.119 -4.752 1.059 1.00 47.50 285 GLN A C 1
ATOM 2215 O O . GLN A 1 285 ? 34.125 -4.950 1.753 1.00 47.50 285 GLN A O 1
ATOM 2220 N N . GLU A 1 286 ? 36.338 -5.133 1.435 1.00 52.34 286 GLU A N 1
ATOM 2221 C CA . GLU A 1 286 ? 36.616 -5.828 2.703 1.00 52.34 286 GLU A CA 1
ATOM 2222 C C . GLU A 1 286 ? 36.064 -5.099 3.953 1.00 52.34 286 GLU A C 1
ATOM 2224 O O . GLU A 1 286 ? 36.113 -5.661 5.042 1.00 52.34 286 GLU A O 1
ATOM 2229 N N . ASN A 1 287 ? 35.508 -3.885 3.807 1.00 52.34 287 ASN A N 1
ATOM 2230 C CA . ASN A 1 287 ? 34.936 -3.063 4.869 1.00 52.34 287 ASN A CA 1
ATOM 2231 C C . ASN A 1 287 ? 33.565 -2.415 4.550 1.00 52.34 287 ASN A C 1
ATOM 2233 O O . ASN A 1 287 ? 33.139 -1.568 5.333 1.00 52.34 287 ASN A O 1
ATOM 2237 N N . ALA A 1 288 ? 32.881 -2.737 3.440 1.00 55.34 288 ALA A N 1
ATOM 2238 C CA . ALA A 1 288 ? 31.503 -2.261 3.260 1.00 55.34 288 ALA A CA 1
ATOM 2239 C C . ALA A 1 288 ? 30.594 -3.039 4.221 1.00 55.34 288 ALA A C 1
ATOM 2241 O O . ALA A 1 288 ? 30.567 -4.273 4.205 1.00 55.34 288 ALA A O 1
ATOM 2242 N N . GLU A 1 289 ? 29.892 -2.332 5.108 1.00 59.88 289 GLU A N 1
ATOM 2243 C CA . GLU A 1 289 ? 28.891 -2.965 5.961 1.00 59.88 289 GLU A CA 1
ATOM 2244 C C . GLU A 1 289 ? 27.785 -3.517 5.062 1.00 59.88 289 GLU A C 1
ATOM 2246 O O . GLU A 1 289 ? 27.019 -2.761 4.474 1.00 59.88 289 GLU A O 1
ATOM 2251 N N . ILE A 1 290 ? 27.734 -4.847 4.937 1.00 65.88 290 ILE A N 1
ATOM 2252 C CA . ILE A 1 290 ? 26.604 -5.554 4.328 1.00 65.88 290 ILE A CA 1
ATOM 2253 C C . ILE A 1 290 ? 25.339 -5.008 4.981 1.00 65.88 290 ILE A C 1
ATOM 2255 O O . ILE A 1 290 ? 25.236 -5.042 6.212 1.00 65.88 290 ILE A O 1
ATOM 2259 N N . ASP A 1 291 ? 24.392 -4.530 4.177 1.00 71.56 291 ASP A N 1
ATOM 2260 C CA . ASP A 1 291 ? 23.103 -4.111 4.701 1.00 71.56 291 ASP A CA 1
ATOM 2261 C C . ASP A 1 291 ? 22.393 -5.338 5.285 1.00 71.56 291 ASP A C 1
ATOM 2263 O O . ASP A 1 291 ? 21.934 -6.235 4.581 1.00 71.56 291 ASP A O 1
ATOM 2267 N N . ARG A 1 292 ? 22.371 -5.417 6.616 1.00 78.69 292 ARG A N 1
ATOM 2268 C CA . ARG A 1 292 ? 21.729 -6.511 7.356 1.00 78.69 292 ARG A CA 1
ATOM 2269 C C . ARG A 1 292 ? 20.268 -6.218 7.655 1.00 78.69 292 ARG A C 1
ATOM 2271 O O . ARG A 1 292 ? 19.636 -7.001 8.372 1.00 78.69 292 ARG A O 1
ATOM 2278 N N . ARG A 1 293 ? 19.730 -5.097 7.167 1.00 84.69 293 ARG A N 1
ATOM 2279 C CA . ARG A 1 293 ? 18.323 -4.782 7.362 1.00 84.69 293 ARG A CA 1
ATOM 2280 C C . ARG A 1 293 ? 17.484 -5.822 6.637 1.00 84.69 293 ARG A C 1
ATOM 2282 O O . ARG A 1 293 ? 17.676 -6.149 5.473 1.00 84.69 293 ARG A O 1
ATOM 2289 N N . THR A 1 294 ? 16.528 -6.355 7.374 1.00 82.50 294 THR A N 1
ATOM 2290 C CA . THR A 1 294 ? 15.384 -7.063 6.812 1.00 82.50 294 THR A CA 1
ATOM 2291 C C . THR A 1 294 ? 14.258 -6.063 6.567 1.00 82.50 294 THR A C 1
ATOM 2293 O O . THR A 1 294 ? 14.207 -5.014 7.213 1.00 82.50 294 THR A O 1
ATOM 2296 N N . PHE A 1 295 ? 13.364 -6.389 5.642 1.00 84.06 295 PHE A N 1
ATOM 2297 C CA . PHE A 1 295 ? 12.165 -5.612 5.335 1.00 84.06 295 PHE A CA 1
ATOM 2298 C C . PHE A 1 295 ? 10.937 -6.488 5.599 1.00 84.06 295 PHE A C 1
ATOM 2300 O O . PHE A 1 295 ? 11.029 -7.714 5.441 1.00 84.06 295 PHE A O 1
ATOM 2307 N N . PRO A 1 296 ? 9.801 -5.919 6.044 1.00 84.62 296 PRO A N 1
ATOM 2308 C CA . PRO A 1 296 ? 8.565 -6.683 6.088 1.00 84.62 296 PRO A CA 1
ATOM 2309 C C . PRO A 1 296 ? 8.208 -7.112 4.663 1.00 84.62 296 PRO A C 1
ATOM 2311 O O . PRO A 1 296 ? 8.260 -6.310 3.737 1.00 84.62 296 PRO A O 1
ATOM 2314 N N . VAL A 1 297 ? 7.838 -8.380 4.484 1.00 82.44 297 VAL A N 1
ATOM 2315 C CA . VAL A 1 297 ? 7.264 -8.835 3.213 1.00 82.44 297 VAL A CA 1
ATOM 2316 C C . VAL A 1 297 ? 6.004 -8.024 2.934 1.00 82.44 297 VAL A C 1
ATOM 2318 O O . VAL A 1 297 ? 5.143 -7.890 3.811 1.00 82.44 297 VAL A O 1
ATOM 2321 N N . GLU A 1 298 ? 5.890 -7.518 1.711 1.00 83.56 298 GLU A N 1
ATOM 2322 C CA . GLU A 1 298 ? 4.710 -6.778 1.291 1.00 83.56 298 GLU A CA 1
ATOM 2323 C C . GLU A 1 298 ? 3.438 -7.607 1.437 1.00 83.56 298 GLU A C 1
ATOM 2325 O O . GLU A 1 298 ? 3.447 -8.841 1.339 1.00 83.56 298 GLU A O 1
ATOM 2330 N N . GLY A 1 299 ? 2.325 -6.913 1.638 1.00 84.00 299 GLY A N 1
ATOM 2331 C CA . GLY A 1 299 ? 1.002 -7.517 1.705 1.00 84.00 299 GLY A CA 1
ATOM 2332 C C . GLY A 1 299 ? 0.366 -7.378 3.075 1.00 84.00 299 GLY A C 1
ATOM 2333 O O . GLY A 1 299 ? 0.693 -6.464 3.829 1.00 84.00 299 GLY A O 1
ATOM 2334 N N . HIS A 1 300 ? -0.574 -8.277 3.362 1.00 87.56 300 HIS A N 1
ATOM 2335 C CA . HIS A 1 300 ? -1.477 -8.176 4.500 1.00 87.56 300 HIS A CA 1
ATOM 2336 C C . HIS A 1 300 ? -0.942 -8.900 5.733 1.00 87.56 300 HIS A C 1
ATOM 2338 O O . HIS A 1 300 ? -0.449 -10.022 5.652 1.00 87.56 300 HIS A O 1
ATOM 2344 N N . TRP A 1 301 ? -1.074 -8.269 6.891 1.00 90.69 301 TRP A N 1
ATOM 2345 C CA . TRP A 1 301 ? -0.582 -8.734 8.179 1.00 90.69 301 TRP A CA 1
ATOM 2346 C C . TRP A 1 301 ? -1.683 -8.627 9.222 1.00 90.69 301 TRP A C 1
ATOM 2348 O O . TRP A 1 301 ? -2.482 -7.690 9.211 1.00 90.69 301 TRP A O 1
ATOM 2358 N N . ARG A 1 302 ? -1.721 -9.589 10.143 1.00 89.00 302 ARG A N 1
ATOM 2359 C CA . ARG A 1 302 ? -2.722 -9.641 11.215 1.00 89.00 302 ARG A CA 1
ATOM 2360 C C . ARG A 1 302 ? -2.083 -9.938 12.550 1.00 89.00 302 ARG A C 1
ATOM 2362 O O . ARG A 1 302 ? -1.017 -10.553 12.618 1.00 89.00 302 ARG A O 1
ATOM 2369 N N . THR A 1 303 ? -2.755 -9.523 13.613 1.00 87.44 303 THR A N 1
ATOM 2370 C CA . THR A 1 303 ? -2.338 -9.888 14.966 1.00 87.44 303 THR A CA 1
ATOM 2371 C C . THR A 1 303 ? -2.663 -11.359 15.240 1.00 87.44 303 THR A C 1
ATOM 2373 O O . THR A 1 303 ? -3.597 -11.911 14.661 1.00 87.44 303 THR A O 1
ATOM 2376 N N . ARG A 1 304 ? -1.887 -12.045 16.088 1.00 82.31 304 ARG A N 1
ATOM 2377 C CA . ARG A 1 304 ? -2.159 -13.469 16.404 1.00 82.31 304 ARG A CA 1
ATOM 2378 C C . ARG A 1 304 ? -3.516 -13.672 17.074 1.00 82.31 304 ARG A C 1
ATOM 2380 O O . ARG A 1 304 ? -4.146 -14.710 16.904 1.00 82.31 304 ARG A O 1
ATOM 2387 N N . ASP A 1 305 ? -3.892 -12.711 17.897 1.00 81.81 305 ASP A N 1
ATOM 2388 C CA . ASP A 1 305 ? -5.142 -12.649 18.632 1.00 81.81 305 ASP A CA 1
ATOM 2389 C C . ASP A 1 305 ? -6.282 -12.047 17.803 1.00 81.81 305 ASP A C 1
ATOM 2391 O O . ASP A 1 305 ? -7.403 -12.011 18.305 1.00 81.81 305 ASP A O 1
ATOM 2395 N N . ASP A 1 306 ? -6.028 -11.611 16.559 1.00 75.31 306 ASP A N 1
ATOM 2396 C CA . ASP A 1 306 ? -7.066 -11.044 15.702 1.00 75.31 306 ASP A CA 1
ATOM 2397 C C . ASP A 1 306 ? -8.142 -12.097 15.421 1.00 75.31 306 ASP A C 1
ATOM 2399 O O . ASP A 1 306 ? -7.840 -13.194 14.928 1.00 75.31 306 ASP A O 1
ATOM 2403 N N . PRO A 1 307 ? -9.413 -11.800 15.703 1.00 67.69 307 PRO A N 1
ATOM 2404 C CA . PRO A 1 307 ? -10.496 -12.624 15.215 1.00 67.69 307 PRO A CA 1
ATOM 2405 C C . PRO A 1 307 ? -10.501 -12.728 13.682 1.00 67.69 307 PRO A C 1
ATOM 2407 O O . PRO A 1 307 ? -9.920 -11.923 12.964 1.00 67.69 307 PRO A O 1
ATOM 2410 N N . ALA A 1 308 ? -11.224 -13.725 13.160 1.00 67.06 308 ALA A N 1
ATOM 2411 C CA . ALA A 1 308 ? -11.242 -14.073 11.733 1.00 67.06 308 ALA A CA 1
ATOM 2412 C C . ALA A 1 308 ? -11.496 -12.890 10.768 1.00 67.06 308 ALA A C 1
ATOM 2414 O O . ALA A 1 308 ? -11.050 -12.931 9.617 1.00 67.06 308 ALA A O 1
ATOM 2415 N N . ILE A 1 309 ? -12.212 -11.860 11.232 1.00 68.56 309 ILE A N 1
ATOM 2416 C CA . ILE A 1 309 ? -12.583 -10.656 10.488 1.00 68.56 309 ILE A CA 1
ATOM 2417 C C . ILE A 1 309 ? -12.478 -9.478 11.452 1.00 68.56 309 ILE A C 1
ATOM 2419 O O . ILE A 1 309 ? -13.069 -9.516 12.534 1.00 68.56 309 ILE A O 1
ATOM 2423 N N . GLY A 1 310 ? -11.758 -8.431 11.073 1.00 76.12 310 GLY A N 1
ATOM 2424 C CA . GLY A 1 310 ? -11.625 -7.278 11.945 1.00 76.12 310 GLY A CA 1
ATOM 2425 C C . GLY A 1 310 ? -10.617 -6.296 11.415 1.00 76.12 310 GLY A C 1
ATOM 2426 O O . GLY A 1 310 ? -10.986 -5.416 10.646 1.00 76.12 310 GLY A O 1
ATOM 2427 N N . SER A 1 311 ? -9.377 -6.440 11.843 1.00 88.69 311 SER A N 1
ATOM 2428 C CA . SER A 1 311 ? -8.341 -5.448 11.615 1.00 88.69 311 SER A CA 1
ATOM 2429 C C . SER A 1 311 ? -7.203 -6.050 10.798 1.00 88.69 311 SER A C 1
ATOM 2431 O O . SER A 1 311 ? -7.170 -7.245 10.494 1.00 88.69 311 SER A O 1
ATOM 2433 N N . GLY A 1 312 ? -6.278 -5.208 10.370 1.00 90.75 312 GLY A N 1
ATOM 2434 C CA . GLY A 1 312 ? -5.104 -5.675 9.661 1.00 90.75 312 GLY A CA 1
ATOM 2435 C C . GLY A 1 312 ? -4.166 -4.544 9.314 1.00 90.75 312 GLY A C 1
ATOM 2436 O O . GLY A 1 312 ? -4.485 -3.367 9.465 1.00 90.75 312 GLY A O 1
ATOM 2437 N N . VAL A 1 313 ? -2.991 -4.922 8.849 1.00 92.62 313 VAL A N 1
ATOM 2438 C CA . VAL A 1 313 ? -1.933 -3.997 8.473 1.00 92.62 313 VAL A CA 1
ATOM 2439 C C . VAL A 1 313 ? -1.426 -4.397 7.101 1.00 92.62 313 VAL A C 1
ATOM 2441 O O . VAL A 1 313 ? -1.119 -5.563 6.888 1.00 92.62 313 VAL A O 1
ATOM 2444 N N . ASN A 1 314 ? -1.329 -3.455 6.173 1.00 91.94 314 ASN A N 1
ATOM 2445 C CA . ASN A 1 314 ? -0.584 -3.660 4.940 1.00 91.94 314 ASN A CA 1
ATOM 2446 C C . ASN A 1 314 ? 0.770 -2.969 5.059 1.00 91.94 314 ASN A C 1
ATOM 2448 O O . ASN A 1 314 ? 0.825 -1.811 5.472 1.00 91.94 314 ASN A O 1
ATOM 2452 N N . PHE A 1 315 ? 1.839 -3.676 4.698 1.00 90.44 315 PHE A N 1
ATOM 2453 C CA . PHE A 1 315 ? 3.163 -3.081 4.539 1.00 90.44 315 PHE A CA 1
ATOM 2454 C C . PHE A 1 315 ? 3.499 -2.948 3.057 1.00 90.44 315 PHE A C 1
ATOM 2456 O O . PHE A 1 315 ? 3.266 -3.878 2.280 1.00 90.44 315 PHE A O 1
ATOM 2463 N N . HIS A 1 316 ? 4.085 -1.810 2.708 1.00 86.81 316 HIS A N 1
ATOM 2464 C CA . HIS A 1 316 ? 4.785 -1.577 1.450 1.00 86.81 316 HIS A CA 1
ATOM 2465 C C . HIS A 1 316 ? 6.167 -1.026 1.789 1.00 86.81 316 HIS A C 1
ATOM 2467 O O . HIS A 1 316 ? 6.309 -0.270 2.758 1.00 86.81 316 HIS A O 1
ATOM 2473 N N . SER A 1 317 ? 7.192 -1.401 1.034 1.00 81.88 317 SER A N 1
ATOM 2474 C CA . SER A 1 317 ? 8.550 -0.927 1.300 1.00 81.88 317 SER A CA 1
ATOM 2475 C C . SER A 1 317 ? 9.239 -0.492 0.024 1.00 81.88 317 SER A C 1
ATOM 2477 O O . SER A 1 317 ? 9.259 -1.236 -0.947 1.00 81.88 317 SER A O 1
ATOM 2479 N N . GLN A 1 318 ? 9.864 0.678 0.061 1.00 75.12 318 GLN A N 1
ATOM 2480 C CA . GLN A 1 318 ? 10.611 1.225 -1.064 1.00 75.12 318 GLN A CA 1
ATOM 2481 C C . GLN A 1 318 ? 11.870 1.904 -0.541 1.00 75.12 318 GLN A C 1
ATOM 2483 O O . GLN A 1 318 ? 11.808 2.801 0.308 1.00 75.12 318 GLN A O 1
ATOM 2488 N N . GLY A 1 319 ? 13.032 1.475 -1.031 1.00 76.00 319 GLY A N 1
ATOM 2489 C CA . GLY A 1 319 ? 14.289 1.885 -0.420 1.00 76.00 319 GLY A CA 1
ATOM 2490 C C . GLY A 1 319 ? 14.289 1.561 1.081 1.00 76.00 319 GLY A C 1
ATOM 2491 O O . GLY A 1 319 ? 13.777 0.535 1.520 1.00 76.00 319 GLY A O 1
ATOM 2492 N N . ASP A 1 320 ? 14.789 2.490 1.883 1.00 77.62 320 ASP A N 1
ATOM 2493 C CA . ASP A 1 320 ? 14.837 2.339 3.337 1.00 77.62 320 ASP A CA 1
ATOM 2494 C C . ASP A 1 320 ? 13.496 2.624 4.024 1.00 77.62 320 ASP A C 1
ATOM 2496 O O . ASP A 1 320 ? 13.424 2.598 5.249 1.00 77.62 320 ASP A O 1
ATOM 2500 N N . ILE A 1 321 ? 12.438 2.937 3.278 1.00 80.69 321 ILE A N 1
ATOM 2501 C CA . ILE A 1 321 ? 11.157 3.346 3.847 1.00 80.69 321 ILE A CA 1
ATOM 2502 C C . ILE A 1 321 ? 10.212 2.166 3.919 1.00 80.69 321 ILE A C 1
ATOM 2504 O O . ILE A 1 321 ? 10.036 1.422 2.955 1.00 80.69 321 ILE A O 1
ATOM 2508 N N . VAL A 1 322 ? 9.546 2.057 5.059 1.00 86.88 322 VAL A N 1
ATOM 2509 C CA . VAL A 1 322 ? 8.345 1.248 5.210 1.00 86.88 322 VAL A CA 1
ATOM 2510 C C . VAL A 1 322 ? 7.163 2.188 5.329 1.00 86.88 322 VAL A C 1
ATOM 2512 O O . VAL A 1 322 ? 7.150 3.084 6.174 1.00 86.88 322 VAL A O 1
ATOM 2515 N N . MET A 1 323 ? 6.168 1.956 4.484 1.00 88.31 323 MET A N 1
ATOM 2516 C CA . MET A 1 323 ? 4.828 2.489 4.633 1.00 88.31 323 MET A CA 1
ATOM 2517 C C . MET A 1 323 ? 3.927 1.401 5.202 1.00 88.31 323 MET A C 1
ATOM 2519 O O . MET A 1 323 ? 4.012 0.223 4.846 1.00 88.31 323 MET A O 1
ATOM 2523 N N . MET A 1 324 ? 3.047 1.817 6.094 1.00 91.88 324 MET A N 1
ATOM 2524 C CA . MET A 1 324 ? 2.096 0.968 6.771 1.00 91.88 324 MET A CA 1
ATOM 2525 C C . MET A 1 324 ? 0.701 1.564 6.617 1.00 91.88 324 MET A C 1
ATOM 2527 O O . MET A 1 324 ? 0.491 2.715 6.990 1.00 91.88 324 MET A O 1
ATOM 2531 N N . THR A 1 325 ? -0.262 0.780 6.136 1.00 92.75 325 THR A N 1
ATOM 2532 C CA . THR A 1 325 ? -1.691 1.121 6.201 1.00 92.75 325 THR A CA 1
ATOM 2533 C C . THR A 1 325 ? -2.360 0.219 7.227 1.00 92.75 325 THR A C 1
ATOM 2535 O O . THR A 1 325 ? -2.367 -1.001 7.071 1.00 92.75 325 THR A O 1
ATOM 2538 N N . VAL A 1 326 ? -2.918 0.799 8.285 1.00 93.06 326 VAL A N 1
ATOM 2539 C CA . VAL A 1 326 ? -3.601 0.067 9.358 1.00 93.06 326 VAL A CA 1
ATOM 2540 C C . VAL A 1 326 ? -5.102 0.186 9.155 1.00 93.06 326 VAL A C 1
ATOM 2542 O O . VAL A 1 326 ? -5.635 1.289 9.195 1.00 93.06 326 VAL A O 1
ATOM 2545 N N . PHE A 1 327 ? -5.791 -0.937 8.992 1.00 92.81 327 PHE A N 1
ATOM 2546 C CA . PHE A 1 327 ? -7.251 -1.026 8.948 1.00 92.81 327 PHE A CA 1
ATOM 2547 C C . PHE A 1 327 ? -7.740 -1.469 10.319 1.00 92.81 327 PHE A C 1
ATOM 2549 O O . PHE A 1 327 ? -7.304 -2.500 10.838 1.00 92.81 327 PHE A O 1
ATOM 2556 N N . THR A 1 328 ? -8.602 -0.672 10.938 1.00 93.38 328 THR A N 1
ATOM 2557 C CA . THR A 1 328 ? -9.028 -0.891 12.323 1.00 93.38 328 THR A CA 1
ATOM 2558 C C . THR A 1 328 ? -10.387 -0.232 12.568 1.00 93.38 328 THR A C 1
ATOM 2560 O O . THR A 1 328 ? -11.080 0.148 11.620 1.00 93.38 328 THR A O 1
ATOM 2563 N N . TYR A 1 329 ? -10.785 -0.125 13.833 1.00 93.81 329 TYR A N 1
ATOM 2564 C CA . TYR A 1 329 ? -12.029 0.503 14.259 1.00 93.81 329 TYR A CA 1
ATOM 2565 C C . TYR A 1 329 ? -11.777 1.509 15.373 1.00 93.81 329 TYR A C 1
ATOM 2567 O O . TYR A 1 329 ? -10.851 1.333 16.169 1.00 93.81 329 TYR A O 1
ATOM 2575 N N . ASP A 1 330 ? -12.609 2.545 15.419 1.00 92.38 330 ASP A N 1
ATOM 2576 C CA . ASP A 1 330 ? -12.629 3.512 16.511 1.00 92.38 330 ASP A CA 1
ATOM 2577 C C . ASP A 1 330 ? -13.269 2.927 17.789 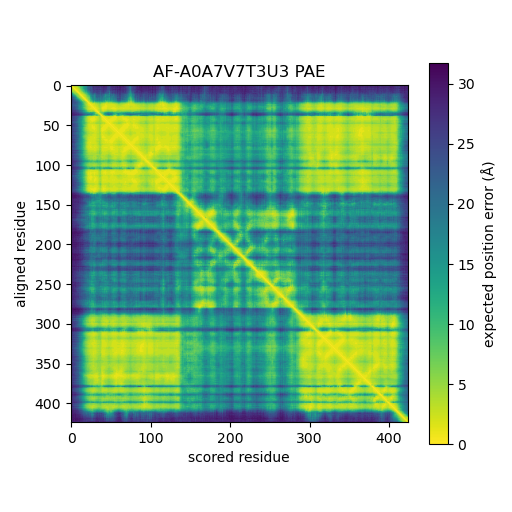1.00 92.38 330 ASP A C 1
ATOM 2579 O O . ASP A 1 330 ? -13.673 1.762 17.854 1.00 92.38 330 ASP A O 1
ATOM 2583 N N . GLU A 1 331 ? -13.387 3.755 18.826 1.00 91.44 331 GLU A N 1
ATOM 2584 C CA . GLU A 1 331 ? -14.035 3.390 20.093 1.00 91.44 331 GLU A CA 1
ATOM 2585 C C . GLU A 1 331 ? -15.528 3.030 19.960 1.00 91.44 331 GLU A C 1
ATOM 2587 O O . GLU A 1 331 ? -16.081 2.363 20.837 1.00 91.44 331 GLU A O 1
ATOM 2592 N N . ASN A 1 332 ? -16.176 3.431 18.863 1.00 93.56 332 ASN A N 1
ATOM 2593 C CA . ASN A 1 332 ? -17.573 3.132 18.551 1.00 93.56 332 ASN A CA 1
ATOM 2594 C C . ASN A 1 332 ? -17.722 1.887 17.661 1.00 93.56 332 ASN A C 1
ATOM 2596 O O . ASN A 1 332 ? -18.844 1.509 17.316 1.00 93.56 332 ASN A O 1
ATOM 2600 N N . GLY A 1 333 ? -16.615 1.246 17.275 1.00 92.69 333 GLY A N 1
ATOM 2601 C CA . GLY A 1 333 ? -16.609 0.119 16.348 1.00 92.69 333 GLY A CA 1
ATOM 2602 C C . GLY A 1 333 ? -16.849 0.523 14.889 1.00 92.69 333 GLY A C 1
ATOM 2603 O O . GLY A 1 333 ? -17.223 -0.328 14.077 1.00 92.69 333 GLY A O 1
ATOM 2604 N N . LEU A 1 334 ? -16.672 1.797 14.536 1.00 93.12 334 LEU A N 1
ATOM 2605 C CA . LEU A 1 334 ? -16.744 2.278 13.157 1.00 93.12 334 LEU A CA 1
ATOM 2606 C C . LEU A 1 334 ? -15.399 2.069 12.454 1.00 93.12 334 LEU A C 1
ATOM 2608 O O . LEU A 1 334 ? -14.357 2.278 13.074 1.00 93.12 334 LEU A O 1
ATOM 2612 N N . PRO A 1 335 ? -15.398 1.653 11.174 1.00 94.19 335 PRO A N 1
ATOM 2613 C CA . PRO A 1 335 ? -14.164 1.406 10.446 1.00 94.19 335 PRO A CA 1
ATOM 2614 C C . PRO A 1 335 ? -13.395 2.711 10.248 1.00 94.19 335 PRO A C 1
ATOM 2616 O O . PRO A 1 335 ? -13.942 3.701 9.769 1.00 94.19 335 PRO A O 1
ATOM 2619 N N . ILE A 1 336 ? -12.110 2.676 10.571 1.00 93.56 336 ILE A N 1
ATOM 2620 C CA . ILE A 1 336 ? -11.154 3.753 10.329 1.00 93.56 336 ILE A CA 1
ATOM 2621 C C . ILE A 1 336 ? -9.873 3.148 9.762 1.00 93.56 336 ILE A C 1
ATOM 2623 O O . ILE A 1 336 ? -9.642 1.936 9.840 1.00 93.56 336 ILE A O 1
ATOM 2627 N N . TRP A 1 337 ? -9.020 3.988 9.199 1.00 93.44 337 TRP A N 1
ATOM 2628 C CA . TRP A 1 337 ? -7.698 3.567 8.778 1.00 93.44 337 TRP A CA 1
ATOM 2629 C C . TRP A 1 337 ? -6.659 4.620 9.146 1.00 93.44 337 TRP A C 1
ATOM 2631 O O . TRP A 1 337 ? -6.969 5.802 9.302 1.00 93.44 337 TRP A O 1
ATOM 2641 N N . TYR A 1 338 ? -5.427 4.158 9.306 1.00 92.12 338 TYR A N 1
ATOM 2642 C CA . TYR A 1 338 ? -4.271 4.999 9.558 1.00 92.12 338 TYR A CA 1
ATOM 2643 C C . TYR A 1 338 ? -3.191 4.717 8.527 1.00 92.12 338 TYR A C 1
ATOM 2645 O O . TYR A 1 338 ? -3.098 3.602 8.008 1.00 92.12 338 TYR A O 1
ATOM 2653 N N . MET A 1 339 ? -2.339 5.701 8.282 1.00 90.69 339 MET A N 1
ATOM 2654 C CA . MET A 1 339 ? -1.095 5.508 7.551 1.00 90.69 339 MET A CA 1
ATOM 2655 C C . MET A 1 339 ? 0.083 5.889 8.428 1.00 90.69 339 MET A C 1
ATOM 2657 O O . MET A 1 339 ? -0.013 6.794 9.248 1.00 90.69 339 MET A O 1
ATOM 2661 N N . ALA A 1 340 ? 1.187 5.175 8.286 1.00 89.50 340 ALA A N 1
ATOM 2662 C CA . ALA A 1 340 ? 2.435 5.510 8.946 1.00 89.50 340 ALA A CA 1
ATOM 2663 C C . ALA A 1 340 ? 3.589 5.265 7.985 1.00 89.50 340 ALA A C 1
ATOM 2665 O O . ALA A 1 340 ? 3.551 4.327 7.188 1.00 89.50 340 ALA A O 1
ATOM 2666 N N . THR A 1 341 ? 4.620 6.091 8.080 1.00 87.00 341 THR A N 1
ATOM 2667 C CA . THR A 1 341 ? 5.845 5.940 7.297 1.00 87.00 341 THR A CA 1
ATOM 2668 C C . THR A 1 341 ? 7.052 6.116 8.198 1.00 87.00 341 THR A C 1
ATOM 2670 O O . THR A 1 341 ? 7.047 6.971 9.085 1.00 87.00 341 THR A O 1
ATOM 2673 N N . GLY A 1 342 ? 8.100 5.334 7.968 1.00 85.81 342 GLY A N 1
ATOM 2674 C CA . GLY A 1 342 ? 9.373 5.520 8.655 1.00 85.81 342 GLY A CA 1
ATOM 2675 C C . GLY A 1 342 ? 10.536 4.874 7.925 1.00 85.81 342 GLY A C 1
ATOM 2676 O O . GLY A 1 342 ? 10.361 3.964 7.114 1.00 85.81 342 GLY A O 1
ATOM 2677 N N . ALA A 1 343 ? 11.733 5.379 8.213 1.00 85.62 343 ALA A N 1
ATOM 2678 C CA . ALA A 1 343 ? 12.977 4.845 7.683 1.00 85.62 343 ALA A CA 1
ATOM 2679 C C . ALA A 1 343 ? 13.481 3.695 8.563 1.00 85.62 343 ALA A C 1
ATOM 2681 O O . ALA A 1 343 ? 13.682 3.870 9.768 1.00 85.62 343 ALA A O 1
ATOM 2682 N N . LEU A 1 344 ? 13.684 2.522 7.970 1.00 87.19 344 LEU A N 1
ATOM 2683 C CA . LEU A 1 344 ? 14.256 1.353 8.617 1.00 87.19 344 LEU A CA 1
ATOM 2684 C C . LEU A 1 344 ? 15.740 1.556 8.921 1.00 87.19 344 LEU A C 1
ATOM 2686 O O . LEU A 1 344 ? 16.566 1.804 8.038 1.00 87.19 344 LEU A O 1
ATOM 2690 N N . ALA A 1 345 ? 16.079 1.340 10.185 1.00 89.25 345 ALA A N 1
ATOM 2691 C CA . ALA A 1 345 ? 17.438 1.309 10.699 1.00 89.25 345 ALA A CA 1
ATOM 2692 C C . ALA A 1 345 ? 17.675 0.014 11.487 1.00 89.25 345 ALA A C 1
ATOM 2694 O O . ALA A 1 345 ? 16.736 -0.693 11.848 1.00 89.25 345 ALA A O 1
ATOM 2695 N N . LEU A 1 346 ? 18.938 -0.309 11.764 1.00 89.44 346 LEU A N 1
ATOM 2696 C CA . LEU A 1 346 ? 19.270 -1.370 12.713 1.00 89.44 346 LEU A CA 1
ATOM 2697 C C . LEU A 1 346 ? 19.212 -0.813 14.141 1.00 89.44 346 LEU A C 1
ATOM 2699 O O . LEU A 1 346 ? 19.801 0.227 14.428 1.00 89.44 346 LEU A O 1
ATOM 2703 N N . ASP A 1 347 ? 18.522 -1.513 15.036 1.00 91.25 347 ASP A N 1
ATOM 2704 C CA . ASP A 1 347 ? 18.517 -1.211 16.465 1.00 91.25 347 ASP A CA 1
ATOM 2705 C C . ASP A 1 347 ? 19.815 -1.670 17.161 1.00 91.25 347 ASP A C 1
ATOM 2707 O O . ASP A 1 347 ? 20.694 -2.290 16.558 1.00 91.25 347 ASP A O 1
ATOM 2711 N N . GLU A 1 348 ? 19.930 -1.415 18.470 1.00 91.81 348 GLU A N 1
ATOM 2712 C CA . GLU A 1 348 ? 21.086 -1.825 1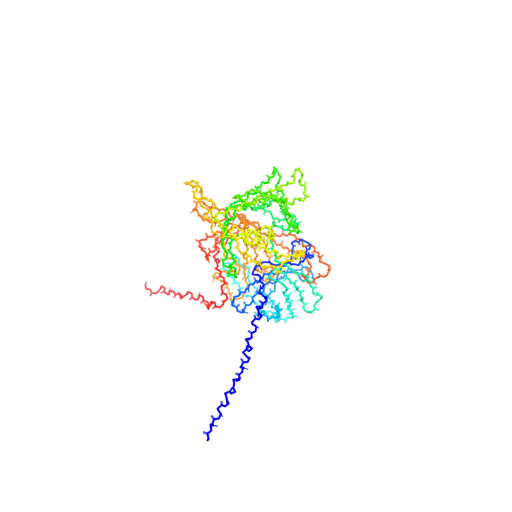9.290 1.00 91.81 348 GLU A CA 1
ATOM 2713 C C . GLU A 1 348 ? 21.351 -3.345 19.297 1.00 91.81 348 GLU A C 1
ATOM 2715 O O . GLU A 1 348 ? 22.434 -3.794 19.675 1.00 91.81 348 GLU A O 1
ATOM 2720 N N . THR A 1 349 ? 20.371 -4.149 18.871 1.00 90.00 349 THR A N 1
ATOM 2721 C CA . THR A 1 349 ? 20.466 -5.609 18.756 1.00 90.00 349 THR A CA 1
ATOM 2722 C C . THR A 1 349 ? 20.763 -6.082 17.331 1.00 90.00 349 THR A C 1
ATOM 2724 O O . THR A 1 349 ? 20.842 -7.290 17.097 1.00 90.00 349 THR A O 1
ATOM 2727 N N . GLY A 1 350 ? 20.936 -5.157 16.382 1.00 88.50 350 GLY A N 1
ATOM 2728 C CA . GLY A 1 350 ? 21.156 -5.449 14.968 1.00 88.50 350 GLY A CA 1
ATOM 2729 C C . GLY A 1 350 ? 19.897 -5.907 14.231 1.00 88.50 350 GLY A C 1
ATOM 2730 O O . GLY A 1 350 ? 20.012 -6.623 13.237 1.00 88.50 350 GLY A O 1
ATOM 2731 N N . ARG A 1 351 ? 18.700 -5.557 14.718 1.00 89.44 351 ARG A N 1
ATOM 2732 C CA . ARG A 1 351 ? 17.421 -5.867 14.058 1.00 89.44 351 ARG A CA 1
ATOM 2733 C C . ARG A 1 351 ? 16.853 -4.632 13.384 1.00 89.44 351 ARG A C 1
ATOM 2735 O O . ARG A 1 351 ? 16.939 -3.544 13.935 1.00 89.44 351 ARG A O 1
ATOM 2742 N N . SER A 1 352 ? 16.214 -4.820 12.236 1.00 91.25 352 SER A N 1
ATOM 2743 C CA . SER A 1 352 ? 15.469 -3.753 11.572 1.00 91.25 352 SER A CA 1
ATOM 2744 C C . SER A 1 352 ? 14.351 -3.222 12.462 1.00 91.25 352 SER A C 1
ATOM 2746 O O . SER A 1 352 ? 13.474 -3.978 12.890 1.00 91.25 352 SER A O 1
ATOM 2748 N N . ALA A 1 353 ? 14.365 -1.922 12.706 1.00 94.00 353 ALA A N 1
ATOM 2749 C CA . ALA A 1 353 ? 13.340 -1.201 13.431 1.00 94.00 353 ALA A CA 1
ATOM 2750 C C . ALA A 1 353 ? 13.152 0.196 12.834 1.00 94.00 353 ALA A C 1
ATOM 2752 O O . ALA A 1 353 ? 14.045 0.737 12.179 1.00 94.00 353 ALA A O 1
ATOM 2753 N N . THR A 1 354 ? 11.981 0.778 13.050 1.00 92.81 354 THR A N 1
ATOM 2754 C CA . THR A 1 354 ? 11.723 2.177 12.716 1.00 92.81 354 THR A CA 1
ATOM 2755 C C . THR A 1 354 ? 10.686 2.759 13.663 1.00 92.81 354 THR A C 1
ATOM 2757 O O . THR A 1 354 ? 9.741 2.070 14.058 1.00 92.81 354 THR A O 1
ATOM 2760 N N . ASP A 1 355 ? 10.880 4.020 14.030 1.00 90.94 355 ASP A N 1
ATOM 2761 C CA . ASP A 1 355 ? 9.846 4.827 14.658 1.00 90.94 355 ASP A CA 1
ATOM 2762 C C . ASP A 1 355 ? 9.089 5.546 13.539 1.00 90.94 355 ASP A C 1
ATOM 2764 O O . ASP A 1 355 ? 9.686 6.144 12.640 1.00 90.94 355 ASP A O 1
ATOM 2768 N N . MET A 1 356 ? 7.767 5.453 13.575 1.00 89.25 356 MET A N 1
ATOM 2769 C CA . MET A 1 356 ? 6.880 6.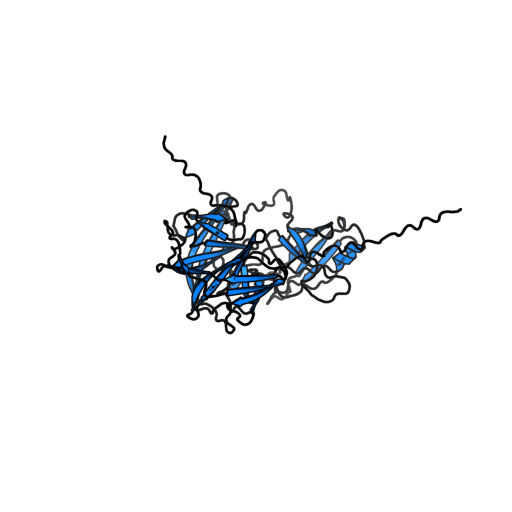027 12.575 1.00 89.25 356 MET A CA 1
ATOM 2770 C C . MET A 1 356 ? 5.865 6.926 13.263 1.00 89.25 356 MET A C 1
ATOM 2772 O O . MET A 1 356 ? 5.474 6.717 14.416 1.00 89.25 356 MET A O 1
ATOM 2776 N N . THR A 1 357 ? 5.398 7.909 12.512 1.00 85.12 357 THR A N 1
ATOM 2777 C CA . THR A 1 357 ? 4.287 8.760 12.911 1.00 85.12 357 THR A CA 1
ATOM 2778 C C . THR A 1 357 ? 3.046 8.263 12.184 1.00 85.12 357 THR A C 1
ATOM 2780 O O . THR A 1 357 ? 2.992 8.272 10.955 1.00 85.12 357 THR A O 1
ATOM 2783 N N . MET A 1 358 ? 2.076 7.762 12.943 1.00 88.44 358 MET A N 1
ATOM 2784 C CA . MET A 1 358 ? 0.826 7.232 12.422 1.00 88.44 358 MET A CA 1
ATOM 2785 C C . MET A 1 358 ? -0.213 8.344 12.375 1.00 88.44 358 MET A C 1
ATOM 2787 O O . MET A 1 358 ? -0.506 8.936 13.409 1.00 88.44 358 MET A O 1
ATOM 2791 N N . PHE A 1 359 ? -0.782 8.599 11.201 1.00 88.62 359 PHE A N 1
ATOM 2792 C CA . PHE A 1 359 ? -1.801 9.612 10.990 1.00 88.62 359 PHE A CA 1
ATOM 2793 C C . PHE A 1 359 ? -3.131 9.019 10.520 1.00 88.62 359 PHE A C 1
ATOM 2795 O O . PHE A 1 359 ? -3.160 8.101 9.698 1.00 88.62 359 PHE A O 1
ATOM 2802 N N . SER A 1 360 ? -4.241 9.545 11.041 1.00 87.94 360 SER A N 1
ATOM 2803 C CA . SER A 1 360 ? -5.577 9.329 10.475 1.00 87.94 360 SER A CA 1
ATOM 2804 C C . SER A 1 360 ? -5.983 10.503 9.598 1.00 87.94 360 SER A C 1
ATOM 2806 O O . SER A 1 360 ? -5.443 11.607 9.709 1.00 87.94 360 SER A O 1
ATOM 2808 N N . THR A 1 361 ? -6.967 10.264 8.740 1.00 89.12 361 THR A N 1
ATOM 2809 C CA . THR A 1 361 ? -7.535 11.305 7.892 1.00 89.12 361 THR A CA 1
ATOM 2810 C C . THR A 1 361 ? -9.060 11.286 7.918 1.00 89.12 361 THR A C 1
ATOM 2812 O O . THR A 1 361 ? -9.683 10.253 8.182 1.00 89.12 361 THR A O 1
ATOM 2815 N N . LYS A 1 362 ? -9.675 12.436 7.640 1.00 90.19 362 LYS A N 1
ATOM 2816 C CA . LYS A 1 362 ? -11.134 12.612 7.577 1.00 90.19 362 LYS A CA 1
ATOM 2817 C C . LYS A 1 362 ? -11.521 13.678 6.558 1.00 90.19 362 LYS A C 1
ATOM 2819 O O . LYS A 1 362 ? -10.685 14.461 6.126 1.00 90.19 362 LYS A O 1
ATOM 2824 N N . GLY A 1 363 ? -12.801 13.747 6.210 1.00 90.62 363 GLY A N 1
ATOM 2825 C CA . GLY A 1 363 ? -13.338 14.831 5.384 1.00 90.62 363 GLY A CA 1
ATOM 2826 C C . GLY A 1 363 ? -12.941 14.765 3.907 1.00 90.62 363 GLY A C 1
ATOM 2827 O O . GLY A 1 363 ? -13.256 15.692 3.167 1.00 90.62 363 GLY A O 1
ATOM 2828 N N . GLY A 1 364 ? -12.277 13.690 3.472 1.00 91.88 364 GLY A N 1
ATOM 2829 C CA . GLY A 1 364 ? -12.008 13.456 2.059 1.00 91.88 364 GLY A CA 1
ATOM 2830 C C . GLY A 1 364 ? -13.255 12.989 1.304 1.00 91.88 364 GLY A C 1
ATOM 2831 O O . GLY A 1 364 ? -14.325 12.779 1.877 1.00 91.88 364 GLY A O 1
ATOM 2832 N N . SER A 1 365 ? -13.121 12.837 -0.011 1.00 93.62 365 SER A N 1
ATOM 2833 C CA . SER A 1 365 ? -14.201 12.359 -0.887 1.00 93.62 365 SER A CA 1
ATOM 2834 C C . SER A 1 365 ? -14.068 10.867 -1.209 1.00 93.62 365 SER A C 1
ATOM 2836 O O . SER A 1 365 ? -12.953 10.349 -1.182 1.00 93.62 365 SER A O 1
ATOM 2838 N N . PRO A 1 366 ? -15.161 10.170 -1.575 1.00 94.25 366 PRO A N 1
ATOM 2839 C CA . PRO A 1 366 ? -15.076 8.810 -2.105 1.00 94.25 366 PRO A CA 1
ATOM 2840 C C . PRO A 1 366 ? -14.037 8.687 -3.231 1.00 94.25 366 PRO A C 1
ATOM 2842 O O . PRO A 1 366 ? -13.887 9.601 -4.042 1.00 94.25 366 PRO A O 1
ATOM 2845 N N . ILE A 1 367 ? -13.339 7.552 -3.305 1.00 93.38 367 ILE A N 1
ATOM 2846 C CA . ILE A 1 367 ? -12.256 7.301 -4.274 1.00 93.38 367 ILE A CA 1
ATOM 2847 C C . ILE A 1 367 ? -12.741 7.403 -5.731 1.00 93.38 367 ILE A C 1
ATOM 2849 O O . ILE A 1 367 ? -11.993 7.803 -6.621 1.00 93.38 367 ILE A O 1
ATOM 2853 N N . ASP A 1 368 ? -14.017 7.097 -5.967 1.00 92.88 368 ASP A N 1
ATOM 2854 C CA . ASP A 1 368 ? -14.721 7.205 -7.245 1.00 92.88 368 ASP A CA 1
ATOM 2855 C C . ASP A 1 368 ? -15.329 8.599 -7.507 1.00 92.88 368 ASP A C 1
ATOM 2857 O O . ASP A 1 368 ? -15.987 8.804 -8.527 1.00 92.88 368 ASP A O 1
ATOM 2861 N N . SER A 1 369 ? -15.090 9.585 -6.633 1.00 91.81 369 SER A N 1
ATOM 2862 C CA . SER A 1 369 ? -15.538 10.969 -6.830 1.00 91.81 369 SER A CA 1
ATOM 2863 C C . SER A 1 369 ? -14.863 11.614 -8.043 1.00 91.81 369 SER A C 1
ATOM 2865 O O . SER A 1 369 ? -13.644 11.542 -8.203 1.00 91.81 369 SER A O 1
ATOM 2867 N N . LEU A 1 370 ? -15.661 12.307 -8.862 1.00 88.69 370 LEU A N 1
ATOM 2868 C CA . LEU A 1 370 ? -15.194 13.135 -9.987 1.00 88.69 370 LEU A CA 1
ATOM 2869 C C . LEU A 1 370 ? -14.712 14.525 -9.551 1.00 88.69 370 LEU A C 1
ATOM 2871 O O . LEU A 1 370 ? -14.154 15.278 -10.346 1.00 88.69 370 LEU A O 1
ATOM 2875 N N . THR A 1 371 ? -14.983 14.894 -8.302 1.00 89.75 371 THR A N 1
ATOM 2876 C CA . THR A 1 371 ? -14.562 16.160 -7.701 1.00 89.75 371 THR A CA 1
ATOM 2877 C C . THR A 1 371 ? -13.933 15.851 -6.350 1.00 89.75 371 THR A C 1
ATOM 2879 O O . THR A 1 371 ? -14.560 16.104 -5.316 1.00 89.75 371 THR A O 1
ATOM 2882 N N . PRO A 1 372 ? -12.758 15.205 -6.337 1.00 89.06 372 PRO A N 1
ATOM 2883 C CA . PRO A 1 372 ? -12.151 14.787 -5.093 1.00 89.06 372 PRO A CA 1
ATOM 2884 C C . PRO A 1 372 ? -11.705 16.009 -4.281 1.00 89.06 372 PRO A C 1
ATOM 2886 O O . PRO A 1 372 ? -11.343 17.057 -4.822 1.00 89.06 372 PRO A O 1
ATOM 2889 N N . VAL A 1 373 ? -11.762 15.870 -2.960 1.00 88.88 373 VAL A N 1
ATOM 2890 C CA . VAL A 1 373 ? -11.354 16.889 -1.990 1.00 88.88 373 VAL A CA 1
ATOM 2891 C C . VAL A 1 373 ? -10.294 16.279 -1.086 1.00 88.88 373 VAL A C 1
ATOM 2893 O O . VAL A 1 373 ? -10.464 15.145 -0.635 1.00 88.88 373 VAL A O 1
ATOM 2896 N N . SER A 1 374 ? -9.225 17.035 -0.829 1.00 86.25 374 SER A N 1
ATOM 2897 C CA . SER A 1 374 ? -8.150 16.628 0.075 1.00 86.25 374 SER A CA 1
ATOM 2898 C C . SER A 1 374 ? -8.694 16.338 1.465 1.00 86.25 374 SER A C 1
ATOM 2900 O O . SER A 1 374 ? -9.511 17.098 1.992 1.00 86.25 374 SER A O 1
ATOM 2902 N N . ALA A 1 375 ? -8.212 15.262 2.070 1.00 88.12 375 ALA A N 1
ATOM 2903 C CA . ALA A 1 375 ? -8.574 14.941 3.434 1.00 88.12 375 ALA A CA 1
ATOM 2904 C C . ALA A 1 375 ? -7.817 15.812 4.445 1.00 88.12 375 ALA A C 1
ATOM 2906 O O . ALA A 1 375 ? -6.686 16.248 4.222 1.00 88.12 375 ALA A O 1
ATOM 2907 N N . GLU A 1 376 ? -8.442 16.034 5.594 1.00 88.62 376 GLU A N 1
ATOM 2908 C CA . GLU A 1 376 ? -7.800 16.611 6.768 1.00 88.62 376 GLU A CA 1
ATOM 2909 C C . GLU A 1 376 ? -7.017 15.519 7.502 1.00 88.62 376 GLU A C 1
ATOM 2911 O O . GLU A 1 376 ? -7.536 14.424 7.718 1.00 88.62 376 GLU A O 1
ATOM 2916 N N . ILE A 1 377 ? -5.787 15.824 7.914 1.00 86.38 377 ILE A N 1
ATOM 2917 C CA . ILE A 1 377 ? -4.957 14.961 8.767 1.00 86.38 377 ILE A CA 1
ATOM 2918 C C . ILE A 1 377 ? -5.291 15.287 10.223 1.00 86.38 377 ILE A C 1
ATOM 2920 O O . ILE A 1 377 ? -5.262 16.457 10.606 1.00 86.38 377 ILE A O 1
ATOM 2924 N N . ASP A 1 378 ? -5.606 14.270 11.024 1.00 82.69 378 ASP A N 1
ATOM 2925 C CA . ASP A 1 378 ? -6.254 14.475 12.323 1.00 82.69 378 ASP A CA 1
ATOM 2926 C C . ASP A 1 378 ? -5.432 13.928 13.499 1.00 82.69 378 ASP A C 1
ATOM 2928 O O .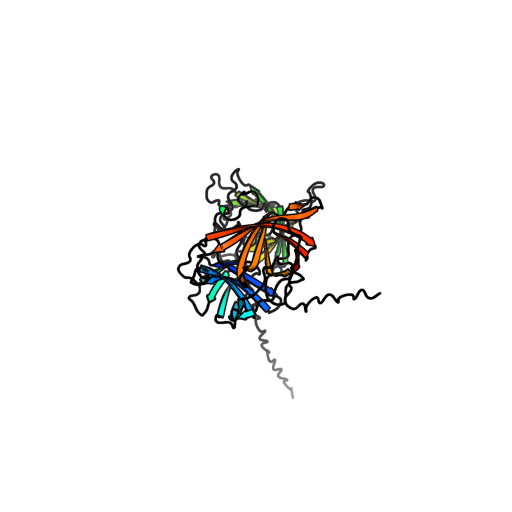 ASP A 1 378 ? -4.785 14.681 14.230 1.00 82.69 378 ASP A O 1
ATOM 2932 N N . GLN A 1 379 ? -5.452 12.611 13.705 1.00 67.12 379 GLN A N 1
ATOM 2933 C CA . GLN A 1 379 ? -4.834 11.973 14.863 1.00 67.12 379 GLN A CA 1
ATOM 2934 C C . GLN A 1 379 ? -3.404 11.591 14.533 1.00 67.12 379 GLN A C 1
ATOM 2936 O O . GLN A 1 379 ? -3.188 10.933 13.525 1.00 67.12 379 GLN A O 1
ATOM 2941 N N . VAL A 1 380 ? -2.462 11.943 15.406 1.00 76.62 380 VAL A N 1
ATOM 2942 C CA . VAL A 1 380 ? -1.054 11.574 15.278 1.00 76.62 380 VAL A CA 1
ATOM 2943 C C . VAL A 1 380 ? -0.638 10.746 16.487 1.00 76.62 380 VAL A C 1
ATOM 2945 O O . VAL A 1 380 ? -0.624 11.254 17.605 1.00 76.62 380 VAL A O 1
ATOM 2948 N N . GLU A 1 381 ? -0.288 9.486 16.262 1.00 83.69 381 GLU A N 1
ATOM 2949 C CA . GLU A 1 381 ? 0.262 8.592 17.285 1.00 83.69 381 GLU A CA 1
ATOM 2950 C C . GLU A 1 381 ? 1.682 8.177 16.904 1.00 83.69 381 GLU A C 1
ATOM 2952 O O . GLU A 1 381 ? 2.000 8.030 15.721 1.00 83.69 381 GLU A O 1
ATOM 2957 N N . ASN A 1 382 ? 2.538 7.938 17.896 1.00 89.12 382 ASN A N 1
ATOM 2958 C CA . ASN A 1 382 ? 3.858 7.379 17.634 1.00 89.12 382 ASN A CA 1
ATOM 2959 C C . ASN A 1 382 ? 3.786 5.862 17.687 1.00 89.12 382 ASN A C 1
ATOM 2961 O O . ASN A 1 382 ? 3.208 5.272 18.604 1.00 89.12 382 ASN A O 1
ATOM 2965 N N . ILE A 1 383 ? 4.404 5.225 16.704 1.00 91.81 383 ILE A N 1
ATOM 2966 C CA . ILE A 1 383 ? 4.408 3.781 16.596 1.00 91.81 383 ILE A CA 1
ATOM 2967 C C . ILE A 1 383 ? 5.813 3.279 16.310 1.00 91.81 383 ILE A C 1
ATOM 2969 O O . ILE A 1 383 ? 6.534 3.836 15.489 1.00 91.81 383 ILE A O 1
ATOM 2973 N N . GLN A 1 384 ? 6.196 2.205 16.985 1.00 93.31 384 GLN A N 1
ATOM 2974 C CA . GLN A 1 384 ? 7.468 1.546 16.767 1.00 93.31 384 GLN A CA 1
ATOM 2975 C C . GLN A 1 384 ? 7.242 0.214 16.058 1.00 93.31 384 GLN A C 1
ATOM 2977 O O . GLN A 1 384 ? 6.485 -0.647 16.521 1.00 93.31 384 GLN A O 1
ATOM 2982 N N . LEU A 1 385 ? 7.924 0.055 14.931 1.00 93.75 385 LEU A N 1
ATOM 2983 C CA . LEU A 1 385 ? 8.012 -1.179 14.170 1.00 93.75 385 LEU A CA 1
ATOM 2984 C C . LEU A 1 385 ? 9.321 -1.876 14.518 1.00 93.75 385 LEU A C 1
ATOM 2986 O O . LEU A 1 385 ? 10.386 -1.266 14.438 1.00 93.75 385 LEU A O 1
ATOM 2990 N N . LYS A 1 386 ? 9.266 -3.167 14.839 1.00 93.44 386 LYS A N 1
ATOM 2991 C CA . LYS A 1 386 ? 10.461 -3.990 15.036 1.00 93.44 386 LYS A CA 1
ATOM 2992 C C . LYS A 1 386 ? 10.319 -5.318 14.314 1.00 93.44 386 LYS A C 1
ATOM 2994 O O . LYS A 1 386 ? 9.463 -6.132 14.658 1.00 93.44 386 LYS A O 1
ATOM 2999 N N . LEU A 1 387 ? 11.190 -5.582 13.348 1.00 89.88 387 LEU A N 1
ATOM 3000 C CA . LEU A 1 387 ? 11.247 -6.882 12.690 1.00 89.88 387 LEU A CA 1
ATOM 3001 C C . LEU A 1 387 ? 11.953 -7.865 13.621 1.00 89.88 387 LEU A C 1
ATOM 3003 O O . LEU A 1 387 ? 13.118 -7.698 13.988 1.00 89.88 387 LEU A O 1
ATOM 3007 N N . MET A 1 388 ? 11.227 -8.893 14.047 1.00 83.25 388 MET A N 1
ATOM 3008 C CA . MET A 1 388 ? 11.796 -9.942 14.888 1.00 83.25 388 MET A CA 1
ATOM 3009 C C . MET A 1 388 ? 12.345 -11.084 14.036 1.00 83.25 388 MET A C 1
ATOM 3011 O O . MET A 1 388 ? 13.385 -11.643 14.379 1.00 83.25 388 MET A O 1
ATOM 3015 N N . TRP A 1 389 ? 11.644 -11.401 12.942 1.00 75.19 389 TRP A N 1
ATOM 3016 C CA . TRP A 1 389 ? 11.963 -12.435 11.955 1.00 75.19 389 TRP A CA 1
ATOM 3017 C C . TRP A 1 389 ? 11.345 -12.051 10.600 1.00 75.19 389 TRP A C 1
ATOM 3019 O O . TRP A 1 389 ? 10.514 -11.149 10.534 1.00 75.19 389 TRP A O 1
ATOM 3029 N N . ASN A 1 390 ? 11.678 -12.777 9.529 1.00 65.31 390 ASN A N 1
ATOM 3030 C CA . ASN A 1 390 ? 11.171 -12.531 8.169 1.00 65.31 390 ASN A CA 1
ATOM 3031 C C . ASN A 1 390 ? 9.631 -12.541 8.026 1.00 65.31 390 ASN A C 1
ATOM 3033 O O . ASN A 1 390 ? 9.112 -12.007 7.053 1.00 65.31 390 ASN A O 1
ATOM 3037 N N . GLN A 1 391 ? 8.897 -13.134 8.973 1.00 76.94 391 GLN A N 1
ATOM 3038 C CA . GLN A 1 391 ? 7.427 -13.184 8.966 1.00 76.94 391 GLN A CA 1
ATOM 3039 C C . GLN A 1 391 ? 6.781 -12.747 10.285 1.00 76.94 391 GLN A C 1
ATOM 3041 O O . GLN A 1 391 ? 5.590 -12.989 10.487 1.00 76.94 391 GLN A O 1
ATOM 3046 N N . VAL A 1 392 ? 7.547 -12.125 11.189 1.00 82.75 392 VAL A N 1
ATOM 3047 C CA . VAL A 1 392 ? 7.009 -11.628 12.462 1.00 82.75 392 VAL A CA 1
ATOM 3048 C C . VAL A 1 392 ? 7.488 -10.212 12.721 1.00 82.75 392 VAL A C 1
ATOM 3050 O O . VAL A 1 392 ? 8.689 -9.953 12.858 1.00 82.75 392 VAL A O 1
ATOM 3053 N N . VAL A 1 393 ? 6.516 -9.321 12.851 1.00 86.94 393 VAL A N 1
ATOM 3054 C CA . VAL A 1 393 ? 6.724 -7.909 13.145 1.00 86.94 393 VAL A CA 1
ATOM 3055 C C . VAL A 1 393 ? 6.138 -7.606 14.511 1.00 86.94 393 VAL A C 1
ATOM 3057 O O . VAL A 1 393 ? 4.971 -7.880 14.758 1.00 86.94 393 VAL A O 1
ATOM 3060 N N . GLY A 1 394 ? 6.938 -7.036 15.402 1.00 89.12 394 GLY A N 1
ATOM 3061 C CA . GLY A 1 394 ? 6.430 -6.400 16.605 1.00 89.12 394 GLY A CA 1
ATOM 3062 C C . GLY A 1 394 ? 5.968 -4.989 16.266 1.00 89.12 394 GLY A C 1
ATOM 3063 O O . GLY A 1 394 ? 6.749 -4.196 15.737 1.00 89.12 394 GLY A O 1
ATOM 3064 N N . LEU A 1 395 ? 4.726 -4.670 16.616 1.00 90.69 395 LEU A N 1
ATOM 3065 C CA . LEU A 1 395 ? 4.164 -3.332 16.501 1.00 90.69 395 LEU A CA 1
ATOM 3066 C C . LEU A 1 395 ? 3.826 -2.785 17.889 1.00 90.69 395 LEU A C 1
ATOM 3068 O O . LEU A 1 395 ? 3.156 -3.458 18.671 1.00 90.69 395 LEU A O 1
ATOM 3072 N N . LYS A 1 396 ? 4.290 -1.582 18.214 1.00 90.19 396 LYS A N 1
ATOM 3073 C CA . LYS A 1 396 ? 4.067 -0.954 19.520 1.00 90.19 396 LYS A CA 1
ATOM 3074 C C . LYS A 1 396 ? 3.508 0.450 19.332 1.00 90.19 396 LYS A C 1
ATOM 3076 O O . LYS A 1 396 ? 4.169 1.277 18.719 1.00 90.19 396 LYS A O 1
ATOM 3081 N N . LEU A 1 397 ? 2.321 0.708 19.875 1.00 89.19 397 LEU A N 1
ATOM 3082 C CA . LEU A 1 397 ? 1.720 2.040 19.929 1.00 89.19 397 LEU A CA 1
ATOM 3083 C C . LEU A 1 397 ? 2.172 2.742 21.217 1.00 89.19 397 LEU A C 1
ATOM 3085 O O . LEU A 1 397 ? 1.999 2.193 22.307 1.00 89.19 397 LEU A O 1
ATOM 3089 N N . ASN A 1 398 ? 2.752 3.937 21.108 1.00 84.50 398 ASN A N 1
ATOM 3090 C CA . ASN A 1 398 ? 3.250 4.716 22.246 1.00 84.50 398 ASN A CA 1
ATOM 3091 C C . ASN A 1 398 ? 4.138 3.872 23.191 1.00 84.50 398 ASN A C 1
ATOM 3093 O O . ASN A 1 398 ? 5.038 3.176 22.730 1.00 84.50 398 ASN A O 1
ATOM 3097 N N . ASP A 1 399 ? 3.898 3.901 24.507 1.00 74.44 399 ASP A N 1
ATOM 3098 C CA . ASP A 1 399 ? 4.685 3.174 25.517 1.00 74.44 399 ASP A CA 1
ATOM 3099 C C . ASP A 1 399 ? 4.153 1.767 25.846 1.00 74.44 399 ASP A C 1
ATOM 3101 O O . ASP A 1 399 ? 4.584 1.140 26.819 1.00 74.44 399 ASP A O 1
ATOM 3105 N N . GLU A 1 400 ? 3.246 1.233 25.028 1.00 82.94 400 GLU A N 1
ATOM 3106 C CA . GLU A 1 400 ? 2.608 -0.057 25.282 1.00 82.94 400 GLU A CA 1
ATOM 3107 C C . GLU A 1 400 ? 3.533 -1.264 25.023 1.00 82.94 400 GLU A C 1
ATOM 3109 O O . GLU A 1 400 ? 4.716 -1.154 24.683 1.00 82.94 400 GLU A O 1
ATOM 3114 N N . THR A 1 401 ? 3.002 -2.466 25.244 1.00 86.62 401 THR A N 1
ATOM 3115 C CA . THR A 1 401 ? 3.684 -3.716 24.901 1.00 86.62 401 THR A CA 1
ATOM 3116 C C . THR A 1 401 ? 3.589 -3.988 23.406 1.00 86.62 401 THR A C 1
ATOM 3118 O O . THR A 1 401 ? 2.540 -3.772 22.807 1.00 86.62 401 THR A O 1
ATOM 3121 N N . TYR A 1 402 ? 4.654 -4.543 22.827 1.00 87.56 402 TYR A N 1
ATOM 3122 C CA . TYR A 1 402 ? 4.639 -5.012 21.445 1.00 87.56 402 TYR A CA 1
ATOM 3123 C C . TYR A 1 402 ? 3.524 -6.033 21.200 1.00 87.56 402 TYR A C 1
ATOM 3125 O O . TYR A 1 402 ? 3.357 -6.985 21.968 1.00 87.56 402 TYR A O 1
ATOM 3133 N N . LYS A 1 403 ? 2.807 -5.835 20.097 1.00 89.75 403 LYS A N 1
ATOM 3134 C CA . LYS A 1 403 ? 1.837 -6.766 19.539 1.00 89.75 403 LYS A CA 1
ATOM 3135 C C . LYS A 1 403 ? 2.440 -7.436 18.309 1.00 89.75 403 LYS A C 1
ATOM 3137 O O . LYS A 1 403 ? 2.915 -6.758 17.400 1.00 89.75 403 LYS A O 1
ATOM 3142 N N . ASP A 1 404 ? 2.432 -8.764 18.296 1.00 91.44 404 ASP A N 1
ATOM 3143 C CA . ASP A 1 404 ? 3.010 -9.538 17.202 1.00 91.44 404 ASP A CA 1
ATOM 3144 C C . ASP A 1 404 ? 2.044 -9.599 16.015 1.00 91.44 404 ASP A C 1
ATOM 3146 O O . ASP A 1 404 ? 0.906 -10.070 16.136 1.00 91.44 404 ASP A O 1
ATOM 3150 N N . LEU A 1 405 ? 2.537 -9.177 14.857 1.00 90.75 405 LEU A N 1
ATOM 3151 C CA . LEU A 1 405 ? 1.908 -9.311 13.556 1.00 90.75 405 LEU A CA 1
ATOM 3152 C C . LEU A 1 405 ? 2.546 -10.447 12.761 1.00 90.75 405 LEU A C 1
ATOM 3154 O O . LEU A 1 405 ? 3.766 -10.629 12.773 1.00 90.75 405 LEU A O 1
ATOM 3158 N N . PHE A 1 406 ? 1.710 -11.158 12.012 1.00 90.12 406 PHE A N 1
ATOM 3159 C CA . PHE A 1 406 ? 2.095 -12.262 11.139 1.00 90.12 406 PHE A CA 1
ATOM 3160 C C . PHE A 1 406 ? 1.626 -11.985 9.719 1.00 90.12 406 PHE A C 1
ATOM 3162 O O . PHE A 1 406 ? 0.505 -11.511 9.516 1.00 90.12 406 PHE A O 1
ATOM 3169 N N . ASN A 1 407 ? 2.479 -12.304 8.747 1.00 86.50 407 ASN A N 1
ATOM 3170 C CA . ASN A 1 407 ? 2.136 -12.184 7.337 1.00 86.50 407 ASN A CA 1
ATOM 3171 C C . ASN A 1 407 ? 1.013 -13.176 6.999 1.00 86.50 407 ASN A C 1
ATOM 3173 O O . ASN A 1 407 ? 1.130 -14.384 7.237 1.00 86.50 407 ASN A O 1
ATOM 3177 N N . TYR A 1 408 ? -0.086 -12.651 6.475 1.00 80.75 408 TYR A N 1
ATOM 3178 C CA . TYR A 1 408 ? -1.247 -13.422 6.077 1.00 80.75 408 TYR A CA 1
ATOM 3179 C C . TYR A 1 408 ? -1.079 -13.891 4.630 1.00 80.75 408 TYR A C 1
ATOM 3181 O O . TYR A 1 408 ? -1.163 -13.103 3.692 1.00 80.75 408 TYR A O 1
ATOM 3189 N N . ASN A 1 409 ? -0.879 -15.198 4.461 1.00 75.25 409 ASN A N 1
ATOM 3190 C CA . ASN A 1 409 ? -0.883 -15.848 3.154 1.00 75.25 409 ASN A CA 1
ATOM 3191 C C . ASN A 1 409 ? -2.283 -16.420 2.888 1.00 75.25 409 ASN A C 1
ATOM 3193 O O . ASN A 1 409 ? -2.778 -17.232 3.680 1.00 75.25 409 ASN A O 1
ATOM 3197 N N . LEU A 1 410 ? -2.919 -16.008 1.787 1.00 65.38 410 LEU A N 1
ATOM 3198 C CA . LEU A 1 410 ? -4.207 -16.544 1.344 1.00 65.38 410 LEU A CA 1
ATOM 3199 C C . LEU A 1 410 ? -4.103 -18.071 1.213 1.00 65.38 410 LEU A C 1
ATOM 3201 O O . LEU A 1 410 ? -3.170 -18.624 0.632 1.00 65.38 410 LEU A O 1
ATOM 3205 N N . GLY A 1 411 ? -5.065 -18.779 1.802 1.00 50.72 411 GLY A N 1
ATOM 3206 C CA . GLY A 1 411 ? -5.129 -20.237 1.708 1.00 50.72 411 GLY A CA 1
ATOM 3207 C C . GLY A 1 411 ? -4.233 -21.012 2.677 1.00 50.72 411 GLY A C 1
ATOM 3208 O O . GLY A 1 411 ? -4.284 -22.241 2.648 1.00 50.72 411 GLY A O 1
ATOM 3209 N N . TYR A 1 412 ? -3.486 -20.366 3.584 1.00 42.06 412 TYR A N 1
ATOM 3210 C CA . TYR A 1 412 ? -2.988 -21.089 4.757 1.00 42.06 412 TYR A CA 1
ATOM 3211 C C . TYR A 1 412 ? -4.159 -21.303 5.729 1.00 42.06 412 TYR A C 1
ATOM 3213 O O . TYR A 1 412 ? -4.650 -20.329 6.310 1.00 42.06 412 TYR A O 1
ATOM 3221 N N . PRO A 1 413 ? -4.649 -22.547 5.919 1.00 40.66 413 PRO A N 1
ATOM 3222 C CA . PRO A 1 413 ? -5.615 -22.815 6.970 1.00 40.66 413 PRO A CA 1
ATOM 3223 C C . PRO A 1 413 ? -4.977 -22.373 8.278 1.00 40.66 413 PRO A C 1
ATOM 3225 O O . PRO A 1 413 ? -3.800 -22.665 8.497 1.00 40.66 413 PRO A O 1
ATOM 3228 N N . ASN A 1 414 ? -5.750 -21.633 9.082 1.00 41.34 414 ASN A N 1
ATOM 3229 C CA . ASN A 1 414 ? -5.391 -21.140 10.406 1.00 41.34 414 ASN A CA 1
ATOM 3230 C C . ASN A 1 414 ? -4.234 -21.948 10.992 1.00 41.34 414 ASN A C 1
ATOM 3232 O O . ASN A 1 414 ? -4.389 -23.151 11.231 1.00 41.34 414 ASN A O 1
ATOM 3236 N N . LEU A 1 415 ? -3.104 -21.291 11.266 1.00 37.06 415 LEU A N 1
ATOM 3237 C CA . LEU A 1 415 ? -2.194 -21.751 12.305 1.00 37.06 415 LEU A CA 1
ATOM 3238 C C . LEU A 1 415 ? -2.993 -21.722 13.615 1.00 37.06 415 LEU A C 1
ATOM 3240 O O . LEU A 1 415 ? -2.800 -20.860 14.466 1.00 37.06 415 LEU A O 1
ATOM 3244 N N . GLN A 1 416 ? -3.918 -22.671 13.785 1.00 36.00 416 GLN A N 1
ATOM 3245 C CA . GLN A 1 416 ? -4.275 -23.178 15.085 1.00 36.00 416 GLN A CA 1
ATOM 3246 C C . GLN A 1 416 ? -2.982 -23.796 15.581 1.00 36.00 416 GLN A C 1
ATOM 3248 O O . GLN A 1 416 ? -2.696 -24.973 15.362 1.00 36.00 416 GLN A O 1
ATOM 3253 N N . THR A 1 417 ? -2.140 -22.961 16.188 1.00 40.53 417 THR A N 1
ATOM 3254 C CA . THR A 1 417 ? -1.137 -23.446 17.109 1.00 40.53 417 THR A CA 1
ATOM 3255 C C . THR A 1 417 ? -1.925 -24.287 18.085 1.00 40.53 417 THR A C 1
ATOM 3257 O O . THR A 1 417 ? -2.706 -23.749 18.868 1.00 40.53 417 THR A O 1
ATOM 3260 N N . SER A 1 418 ? -1.795 -25.607 17.959 1.00 37.16 418 SER A N 1
ATOM 3261 C CA . SER A 1 418 ? -2.262 -26.541 18.960 1.00 37.16 418 SER A CA 1
ATOM 3262 C C . SER A 1 418 ? -1.826 -25.958 20.293 1.00 37.16 418 SER A C 1
ATOM 3264 O O . SER A 1 418 ? -0.618 -25.827 20.528 1.00 37.16 418 SER A O 1
ATOM 3266 N N . GLU A 1 419 ? -2.779 -25.549 21.124 1.00 39.22 419 GLU A N 1
ATOM 3267 C CA . GLU A 1 419 ? -2.515 -25.364 22.535 1.00 39.22 419 GLU A CA 1
ATOM 3268 C C . GLU A 1 419 ? -1.837 -26.658 22.977 1.00 39.22 419 GLU A C 1
ATOM 3270 O 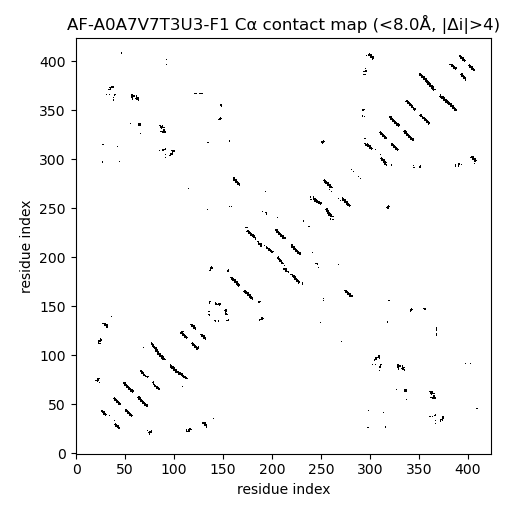O . GLU A 1 419 ? -2.464 -27.716 23.080 1.00 39.22 419 GLU A O 1
ATOM 3275 N N . ARG A 1 420 ? -0.518 -26.608 23.188 1.00 38.84 420 ARG A N 1
ATOM 3276 C CA . ARG A 1 420 ? 0.105 -27.545 24.103 1.00 38.84 420 ARG A CA 1
ATOM 3277 C C . ARG A 1 420 ? -0.582 -27.251 25.421 1.00 38.84 420 ARG A C 1
ATOM 3279 O O . ARG A 1 420 ? -0.199 -26.319 26.121 1.00 38.84 420 ARG A O 1
ATOM 3286 N N . GLN A 1 421 ? -1.612 -28.036 25.719 1.00 36.47 421 GLN A N 1
ATOM 3287 C CA . GLN A 1 421 ? -2.056 -28.264 27.075 1.00 36.47 421 GLN A CA 1
ATOM 3288 C C . GLN A 1 421 ? -0.799 -28.610 27.873 1.00 36.47 421 GLN A C 1
ATOM 3290 O O . GLN A 1 421 ? -0.286 -29.726 27.800 1.00 36.47 421 GLN A O 1
ATOM 3295 N N . GLN A 1 422 ? -0.270 -27.632 28.604 1.00 38.34 422 GLN A N 1
ATOM 3296 C CA . GLN A 1 422 ? 0.559 -27.902 29.765 1.00 38.34 422 GLN A CA 1
ATOM 3297 C C . GLN A 1 422 ? -0.371 -28.492 30.826 1.00 38.34 422 GLN A C 1
ATOM 3299 O O . GLN A 1 422 ? -0.829 -27.809 31.731 1.00 38.34 422 GLN A O 1
ATOM 3304 N N . ASN A 1 423 ? -0.686 -29.772 30.651 1.00 41.62 423 ASN A N 1
ATOM 3305 C CA . ASN A 1 423 ? -1.151 -30.656 31.703 1.00 41.62 423 ASN A CA 1
ATOM 3306 C C . ASN A 1 423 ? -0.098 -31.757 31.857 1.00 41.62 423 ASN A C 1
ATOM 3308 O O . ASN A 1 423 ? -0.256 -32.857 31.327 1.00 41.62 423 ASN A O 1
ATOM 3312 N N . SER A 1 424 ? 0.985 -31.421 32.558 1.00 43.03 424 SER A N 1
ATOM 3313 C CA . SER A 1 424 ? 1.786 -32.334 33.385 1.00 43.03 424 SER A CA 1
ATOM 3314 C C . SER A 1 424 ? 2.729 -31.530 34.266 1.00 43.03 424 SER A C 1
ATOM 3316 O O . SER A 1 424 ? 3.568 -30.813 33.669 1.00 43.03 424 SER A O 1
#

Solvent-accessible surface area (backbone atoms only — not comparable to full-atom values): 23648 Å² total; per-residue (Å²): 139,83,85,82,84,83,81,82,80,79,82,77,83,79,80,72,81,80,78,76,80,48,56,62,64,61,64,44,49,27,32,52,80,75,60,52,61,75,63,51,34,35,39,38,41,69,59,89,70,42,32,40,37,38,39,39,24,23,39,96,86,12,47,43,35,52,33,38,32,64,40,46,63,39,75,79,13,36,33,64,32,56,32,34,38,56,34,60,18,26,32,68,84,46,95,74,42,36,50,32,46,78,44,82,58,88,42,36,41,37,38,43,37,84,43,46,56,36,32,29,41,24,52,70,80,43,77,72,38,54,29,34,60,59,56,89,56,40,44,83,62,66,33,77,78,45,44,34,67,84,68,48,60,60,63,58,67,83,72,54,33,35,24,42,34,40,30,86,90,72,74,45,68,44,62,39,38,34,41,66,43,68,51,105,57,78,64,42,48,46,64,87,56,82,59,56,81,50,87,52,87,47,102,66,32,55,36,40,42,26,60,41,52,40,91,80,54,84,73,66,26,37,34,35,41,38,36,60,46,91,66,55,90,43,73,67,56,51,57,55,57,76,42,57,40,70,51,80,81,40,66,41,74,47,39,36,40,32,30,45,54,59,92,93,55,85,72,94,56,87,87,37,60,72,29,49,27,34,51,40,78,63,58,92,46,100,79,57,80,74,82,72,66,66,68,79,65,68,44,47,27,32,48,83,71,51,44,101,41,56,49,36,33,35,39,46,67,47,41,57,33,40,40,36,41,38,40,27,21,46,100,83,11,47,37,34,55,35,41,30,32,20,55,58,40,67,44,100,84,64,34,21,27,27,54,20,48,32,36,29,57,35,60,18,40,32,74,76,47,94,75,56,45,54,31,47,77,71,51,78,46,50,33,39,43,34,48,78,51,83,58,34,35,34,41,18,60,66,92,55,74,68,43,56,30,34,67,59,59,89,86,63,73,77,86,71,69,72,76,75,74,86,80,128

Secondary structure (DSSP, 8-state):
------------------------PPSEEEEETT--SSS-EEEEEEETTEEEEEEEEE-TTS-EEEEEEEE-B-TTSEEEEEEEEEESPPPTTSSS--PPEEEEEEEEEEEEEEETTEEEEEETTPPPEEEEE--TTTSSS-GGG-B-TTSPBPPPP---EEEEEEETTTTEEEEEEEEEE--S--PPBPTT-PPPEEEEEETTEEEEEEE--BSS-SSPPEEEEEEEGGG--SHHHHHHHTTEE-------SSEEEEEEPPTT-----TTSPEEEEEEE-S---TT--------PPSEEEEETT--SSS-EEEEEEETTEEEEEEEEE-TTS-EEEEEEEEE-EE-TTS-EEEEEEEEEEES---TT-SS--PPEEEEEEEEEEEEEETTEEEEEETTS--EEEEE--TT-------------